Protein AF-0000000078035450 (afdb_homodimer)

pLDDT: mean 85.0, std 11.52, range [40.22, 95.88]

Foldseek 3Di:
DVLVVVLVVLLVCLQCLLQVLVCCVPVHPDDPVVSVVSNVCSLVVSVVSCVLAVQLLQLLLLVLLLDDPPPQPDPDPCVVLNVVVNVLNVVSSLLVLQCCLVRRLLSNLLNLQLSFQCVPDPSVVSSVVSVVVSVVLLVVLCVPCLVLLVQLVVLVVVLVVCVVVVPPCNVVSVVSNVVSVVVSVVVVVVSLVVVVVVLVVCVVNTDVVSSVVSNVSVVVSSVSSSSNSNSVVSSVSSVVSCVSSPVVVSSVVSSVVSVVVVVVVD/DVLVVVLVVLLVCLQCLLQVLVCCVPVHPDDPVVSVVCNVCSLVVSVVSCVLAVQLLQLLLLVLLQDDPPPQPDPDPVVVLNVVVNVLNVVSSLLVLQCCLVRRLLSNLLNLQLSFQCVPDPSVVSSVVSVVVSVVLLVVLCVPCLVLLVQLVVLVVVLVVCVVVVPPCNVVSVVSNVVSVVVSVVVVVVSLVVVVVVLVVCVVNTDVVSSVVSNVSVVVSSVSSVSNSNSVVSSVSSVVSCVSSPVVVSSVVSSVVSVVVVVVVD

Organism: NCBI:txid1051616

Sequence (532 aa):
MLALLVFLLTLVICILGHFLPLVLRFYTSTNEAWVERITIATPYFLDSLWDYSVELILDYTSFEALRKDATPTSVTDIEEAISPMQRTIRKSDAPNAFLKGFLLKVPSIIAMSAMNLRTQICFLYALLISVLVAVLLAMGFYLIFSPQAKSTQHAKAARDDATEAGDPDVTTKQDAFTATRAYTTLLRFVWGGLQVLLLWLSHPYMDHKLSITFGRELYGFQSTCDKMMQNFHRACKIWRAMRKRGFWYTAGTGAKNAWAAQRRLSMLALLVFLLTLVICILGHFLPLVLRFYTSTNEAWVERITIATPYFLDSLWDYSVELILDYTSFEALRKDATPTSVTDIEEAISPMQRTIRKSDAPNAFLKGFLLKVPSIIAMSAMNLRTQICFLYALLISVLVAVLLAMGFYLIFSPQAKSTQHAKAARDDATEAGDPDVTTKQDAFTATRAYTTLLRFVWGGLQVLLLWLSHPYMDHKLSITFGRELYGFQSTCDKMMQNFHRACKIWRAMRKRGFWYTAGTGAKNAWAAQRRLS

Secondary structure (DSSP, 8-state):
-HHHHHHHHHHHHHHHGGGHHHHHHHHS---HHHHHHHHHHHHHHHHHHIIIIIHHHHHHHHHHHH-TTS--SSSHHHHHHHHHHHGGGGGTTHHHHHHIIIIIIHHHHHHHHHHHHHTTS-HHHHHHHHHHHHHHHHHHHHHHHHHHHHHHHHHHHHHHHHHHHT-TTHHHHHHHHHHHHHHHHHHHHHHHHHHHHHHHHHGGGS-HHHHHHHHHHHHHHHHHHHHHHHHHHHHHHHHHHHHHH-HHHHHHHHHHHHH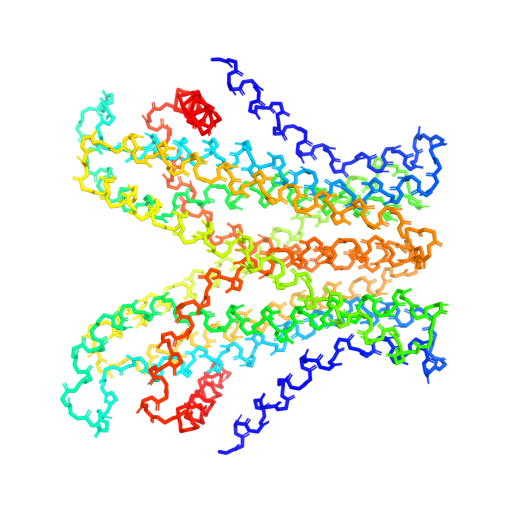HHHHHT-/-HHHHHHHHHHHHHHHGGGHHHHHHHHS---HHHHHHHHHHHHHHHHHHIIIIIHHHHHHHHHHHH-S-S--SSSHHHHHHHHHHHGGGGGTTHHHHHHIIIIIIHHHHHHHHHHHHHTTS-HHHHHHHHHHHHHHHHHHHHHHHHHHHHHHHHHHHHHHHHHHHT-TTHHHHHHHHHHHHHHHHHHHHHHHHHHHHHHHHHGGGS-HHHHHHHHHHHHHHHHHHHHHHHHHHHHHHHHHHHHHH-HHHHHHHHHHHHHHHHHHT-

Radius of gyration: 24.08 Å; Cα contacts (8 Å, |Δi|>4): 611; chains: 2; bounding box: 64×65×48 Å

Solvent-accessible surface area (backbone atoms only — not comparable to full-atom values): 26467 Å² total; per-residue (Å²): 110,66,47,39,50,53,50,52,50,51,48,47,47,38,37,56,48,47,42,47,44,51,46,40,61,73,73,42,92,58,55,67,68,57,39,50,48,46,52,40,42,42,61,57,52,38,53,43,51,36,55,56,44,53,40,44,24,46,39,35,19,43,46,62,42,48,41,69,84,50,71,62,82,68,72,80,70,43,62,78,53,40,59,71,42,30,65,41,52,78,53,39,56,19,48,45,49,26,47,43,32,59,46,41,51,46,39,41,48,30,33,49,46,16,54,32,38,34,81,79,41,57,61,69,57,19,43,51,50,22,47,50,50,50,49,50,52,51,50,51,46,46,71,63,44,47,65,50,51,53,51,39,51,50,29,44,50,52,25,41,52,26,46,61,70,59,45,89,62,30,64,59,33,45,32,51,30,44,18,47,48,41,50,50,42,50,51,48,42,52,55,51,48,51,50,48,50,51,48,58,70,43,47,87,71,40,38,75,59,45,44,52,41,44,40,49,46,55,56,51,43,52,58,36,51,50,48,21,58,73,20,41,67,59,21,50,54,51,49,50,41,24,50,75,72,32,48,68,58,40,46,38,51,13,23,46,50,34,54,54,23,42,50,69,68,105,110,66,46,40,51,53,49,50,50,50,50,49,46,39,37,53,48,48,42,47,45,51,46,39,63,73,74,41,92,57,54,68,69,57,38,48,49,46,52,39,44,42,61,57,52,38,52,41,50,39,54,57,44,54,41,43,24,46,41,36,20,43,46,60,41,46,43,70,82,53,72,61,81,70,69,78,71,45,58,75,55,41,58,71,44,29,64,43,53,78,52,42,57,19,47,45,50,27,48,43,32,58,45,42,50,44,39,40,48,29,32,49,46,16,54,34,38,32,79,78,40,56,62,68,58,18,43,53,50,24,47,50,51,49,50,50,52,51,49,49,47,46,70,63,44,47,63,49,49,52,52,40,53,50,30,43,50,51,24,41,51,25,46,61,72,59,44,90,62,29,65,59,32,44,30,51,29,45,18,45,46,40,50,51,42,50,52,49,42,52,54,50,48,50,51,49,50,52,48,58,70,43,47,88,73,40,40,75,58,44,43,51,41,45,40,52,45,55,54,50,44,53,57,37,52,50,48,21,60,73,19,41,65,60,22,49,54,51,50,51,41,24,51,74,70,32,48,67,58,40,44,38,51,11,23,45,51,35,54,54,23,42,50,67,68,105

Structure (mmCIF, N/CA/C/O backbone):
data_AF-0000000078035450-model_v1
#
loop_
_entity.id
_entity.type
_entity.pdbx_description
1 polymer 'Uncharacterized protein'
#
loop_
_atom_site.group_PDB
_atom_site.id
_atom_site.type_symbol
_atom_site.label_atom_id
_atom_site.label_alt_id
_atom_site.label_comp_id
_atom_site.label_asym_id
_atom_site.label_entity_id
_atom_site.label_seq_id
_atom_site.pdbx_PDB_ins_code
_atom_site.Cartn_x
_atom_site.Cartn_y
_atom_site.Cartn_z
_atom_site.occupancy
_atom_site.B_iso_or_equiv
_atom_site.auth_seq_id
_atom_site.auth_comp_id
_atom_site.auth_asym_id
_atom_site.auth_atom_id
_atom_site.pdbx_PDB_model_num
ATOM 1 N N . MET A 1 1 ? -32.219 8.148 -2.57 1 77 1 MET A N 1
ATOM 2 C CA . MET A 1 1 ? -32.406 6.734 -2.279 1 77 1 MET A CA 1
ATOM 3 C C . MET A 1 1 ? -31.75 5.855 -3.334 1 77 1 MET A C 1
ATOM 5 O O . MET A 1 1 ? -31.016 4.934 -3 1 77 1 MET A O 1
ATOM 9 N N . LEU A 1 2 ? -31.734 6.246 -4.598 1 84 2 LEU A N 1
ATOM 10 C CA . LEU A 1 2 ? -31.156 5.438 -5.668 1 84 2 LEU A CA 1
ATOM 11 C C . LEU A 1 2 ? -29.641 5.434 -5.59 1 84 2 LEU A C 1
ATOM 13 O O . LEU A 1 2 ? -29 4.383 -5.742 1 84 2 LEU A O 1
ATOM 17 N N . ALA A 1 3 ? -29.109 6.539 -5.27 1 85.62 3 ALA A N 1
ATOM 18 C CA . ALA A 1 3 ? -27.656 6.629 -5.18 1 85.62 3 ALA A CA 1
ATOM 19 C C . ALA A 1 3 ? -27.109 5.758 -4.051 1 85.62 3 ALA A C 1
ATOM 21 O O . ALA A 1 3 ? -26.062 5.125 -4.191 1 85.62 3 ALA A O 1
ATOM 22 N N . LEU A 1 4 ? -27.891 5.625 -3.064 1 88.06 4 LEU A N 1
ATOM 23 C CA . LEU A 1 4 ? -27.484 4.809 -1.929 1 88.06 4 LEU A CA 1
ATOM 24 C C . LEU A 1 4 ? -27.594 3.322 -2.256 1 88.06 4 LEU A C 1
ATOM 26 O O . LEU A 1 4 ? -26.75 2.525 -1.842 1 88.06 4 LEU A O 1
ATOM 30 N N . LEU A 1 5 ? -28.609 3 -2.963 1 89.81 5 LEU A N 1
ATOM 31 C CA . LEU A 1 5 ? -28.766 1.612 -3.379 1 89.81 5 LEU A CA 1
ATOM 32 C C . LEU A 1 5 ? -27.641 1.177 -4.297 1 89.81 5 LEU A C 1
ATOM 34 O O . LEU A 1 5 ? -27.109 0.068 -4.16 1 89.81 5 LEU A O 1
ATOM 38 N N . VAL A 1 6 ? -27.297 2.008 -5.18 1 88.81 6 VAL A N 1
ATOM 39 C CA . VAL A 1 6 ? -26.188 1.711 -6.086 1 88.81 6 VAL A CA 1
ATOM 40 C C . VAL A 1 6 ? -24.891 1.559 -5.289 1 88.81 6 VAL A C 1
ATOM 42 O O . VAL A 1 6 ? -24.094 0.665 -5.562 1 88.81 6 VAL A O 1
ATOM 45 N N . PHE A 1 7 ? -24.781 2.363 -4.316 1 88.94 7 PHE A N 1
ATOM 46 C CA . PHE A 1 7 ? -23.625 2.283 -3.428 1 88.94 7 PHE A CA 1
ATOM 47 C C . PHE A 1 7 ? -23.578 0.937 -2.715 1 88.94 7 PHE A C 1
ATOM 49 O O . PHE A 1 7 ? -22.547 0.272 -2.693 1 88.94 7 PHE A O 1
ATOM 56 N N . LEU A 1 8 ? -24.703 0.505 -2.229 1 90.81 8 LEU A N 1
ATOM 57 C CA . LEU A 1 8 ? -24.781 -0.754 -1.495 1 90.81 8 LEU A CA 1
ATOM 58 C C . LEU A 1 8 ? -24.531 -1.938 -2.428 1 90.81 8 LEU A C 1
ATOM 60 O O . LEU A 1 8 ? -23.875 -2.904 -2.053 1 90.81 8 LEU A O 1
ATOM 64 N N . LEU A 1 9 ? -25.031 -1.835 -3.58 1 93.19 9 LEU A N 1
ATOM 65 C CA . LEU A 1 9 ? -24.812 -2.893 -4.562 1 93.19 9 LEU A CA 1
ATOM 66 C C . LEU A 1 9 ? -23.344 -2.99 -4.93 1 93.19 9 LEU A C 1
ATOM 68 O O . LEU A 1 9 ? -22.797 -4.09 -5.023 1 93.19 9 LEU A O 1
ATOM 72 N N . THR A 1 10 ? -22.75 -1.846 -5.141 1 93.75 10 THR A N 1
ATOM 73 C CA . THR A 1 10 ? -21.328 -1.832 -5.469 1 93.75 10 THR A CA 1
ATOM 74 C C . THR A 1 10 ? -20.5 -2.408 -4.32 1 93.75 10 THR A C 1
ATOM 76 O O . THR A 1 10 ? -19.531 -3.129 -4.547 1 93.75 10 THR A O 1
ATOM 79 N N . LEU A 1 11 ? -20.953 -2.127 -3.172 1 94.25 11 LEU A N 1
ATOM 80 C CA . LEU A 1 11 ? -20.266 -2.666 -2 1 94.25 11 LEU A CA 1
ATOM 81 C C . LEU A 1 11 ? -20.359 -4.188 -1.969 1 94.25 11 LEU A C 1
ATOM 83 O O . LEU A 1 11 ? -19.375 -4.871 -1.725 1 94.25 11 LEU A O 1
ATOM 87 N N . VAL A 1 12 ? -21.453 -4.703 -2.273 1 94.75 12 VAL A N 1
ATOM 88 C CA . VAL A 1 12 ? -21.672 -6.145 -2.277 1 94.75 12 VAL A CA 1
ATOM 89 C C . VAL A 1 12 ? -20.828 -6.793 -3.375 1 94.75 12 VAL A C 1
ATOM 91 O O . VAL A 1 12 ? -20.219 -7.836 -3.156 1 94.75 12 VAL A O 1
ATOM 94 N N . ILE A 1 13 ? -20.766 -6.168 -4.477 1 95.19 13 ILE A N 1
ATOM 95 C CA . ILE A 1 13 ? -19.969 -6.684 -5.586 1 95.19 13 ILE A CA 1
ATOM 96 C C . ILE A 1 13 ? -18.5 -6.703 -5.203 1 95.19 13 ILE A C 1
ATOM 98 O O . ILE A 1 13 ? -17.781 -7.668 -5.488 1 95.19 13 ILE A O 1
ATOM 102 N N . CYS A 1 14 ? -18.078 -5.676 -4.531 1 94.69 14 CYS A N 1
ATOM 103 C CA . CYS A 1 14 ? -16.672 -5.582 -4.133 1 94.69 14 CYS A CA 1
ATOM 104 C C . CYS A 1 14 ? -16.328 -6.664 -3.113 1 94.69 14 CYS A C 1
ATOM 106 O O . CYS A 1 14 ? -15.211 -7.188 -3.115 1 94.69 14 CYS A O 1
ATOM 108 N N . ILE A 1 15 ? -17.297 -7.035 -2.301 1 93.31 15 ILE A N 1
ATOM 109 C CA . ILE A 1 15 ? -17.047 -8.031 -1.267 1 93.31 15 ILE A CA 1
ATOM 110 C C . ILE A 1 15 ? -17.141 -9.43 -1.87 1 93.31 15 ILE A C 1
ATOM 112 O O . ILE A 1 15 ? -16.219 -10.242 -1.715 1 93.31 15 ILE A O 1
ATOM 116 N N . LEU A 1 16 ? -18.125 -9.656 -2.635 1 94.25 16 LEU A N 1
ATOM 117 C CA . LEU A 1 16 ? -18.422 -11.008 -3.113 1 94.25 16 LEU A CA 1
ATOM 118 C C . LEU A 1 16 ? -17.656 -11.305 -4.398 1 94.25 16 LEU A C 1
ATOM 120 O O . LEU A 1 16 ? -17.484 -12.469 -4.77 1 94.25 16 LEU A O 1
ATOM 124 N N . GLY A 1 17 ? -17.203 -10.25 -5.07 1 94.5 17 GLY A N 1
ATOM 125 C CA . GLY A 1 17 ? -16.531 -10.438 -6.344 1 94.5 17 GLY A CA 1
ATOM 126 C C . GLY A 1 17 ? -15.242 -11.234 -6.23 1 94.5 17 GLY A C 1
ATOM 127 O O . GLY A 1 17 ? -14.82 -11.883 -7.191 1 94.5 17 GLY A O 1
ATOM 128 N N . HIS A 1 18 ? -14.672 -11.242 -5.086 1 92.81 18 HIS A N 1
ATOM 129 C CA . HIS A 1 18 ? -13.422 -11.969 -4.883 1 92.81 18 HIS A CA 1
ATOM 130 C C . HIS A 1 18 ? -13.641 -13.477 -4.945 1 92.81 18 HIS A C 1
ATOM 132 O O . HIS A 1 18 ? -12.688 -14.234 -5.113 1 92.81 18 HIS A O 1
ATOM 138 N N . PHE A 1 19 ? -14.859 -13.938 -4.789 1 91.88 19 PHE A N 1
ATOM 139 C CA . PHE A 1 19 ? -15.141 -15.359 -4.719 1 91.88 19 PHE A CA 1
ATOM 140 C C . PHE A 1 19 ? -15.531 -15.906 -6.086 1 91.88 19 PHE A C 1
ATOM 142 O O . PHE A 1 19 ? -15.727 -17.109 -6.246 1 91.88 19 PHE A O 1
ATOM 149 N N . LEU A 1 20 ? -15.555 -15.055 -7.062 1 92 20 LEU A N 1
ATOM 150 C CA . LEU A 1 20 ? -15.953 -15.461 -8.406 1 92 20 LEU A CA 1
ATOM 151 C C . LEU A 1 20 ? -15.008 -16.516 -8.961 1 92 20 LEU A C 1
ATOM 153 O O . LEU A 1 20 ? -15.445 -17.562 -9.445 1 92 20 LEU A O 1
ATOM 157 N N . PRO A 1 21 ? -13.672 -16.328 -8.898 1 89 21 PRO A N 1
ATOM 158 C CA . PRO A 1 21 ? -12.773 -17.359 -9.414 1 89 21 PRO A CA 1
ATOM 159 C C . PRO A 1 21 ? -12.953 -18.703 -8.711 1 89 21 PRO A C 1
ATOM 161 O O . PRO A 1 21 ? -12.812 -19.75 -9.336 1 89 21 PRO A O 1
ATOM 164 N N . LEU A 1 22 ? -13.25 -18.625 -7.453 1 87.44 22 LEU A N 1
ATOM 165 C CA . LEU A 1 22 ? -13.484 -19.844 -6.691 1 87.44 22 LEU A CA 1
ATOM 166 C C . LEU A 1 22 ? -14.703 -20.594 -7.219 1 87.44 22 LEU A C 1
ATOM 168 O O . LEU A 1 22 ? -14.656 -21.812 -7.422 1 87.44 22 LEU A O 1
ATOM 172 N N . VAL A 1 23 ? -15.734 -19.875 -7.477 1 87.44 23 VAL A N 1
ATOM 173 C CA . VAL A 1 23 ? -16.969 -20.453 -7.988 1 87.44 23 VAL A CA 1
ATOM 174 C C . VAL A 1 23 ? -16.734 -21.016 -9.391 1 87.44 23 VAL A C 1
ATOM 176 O O . VAL A 1 23 ? -17.172 -22.125 -9.703 1 87.44 23 VAL A O 1
ATOM 179 N N . LEU A 1 24 ? -16.016 -20.312 -10.172 1 88.62 24 LEU A N 1
ATOM 180 C CA . LEU A 1 24 ? -15.766 -20.75 -11.539 1 88.62 24 LEU A CA 1
ATOM 181 C C . LEU A 1 24 ? -14.891 -22 -11.57 1 88.62 24 LEU A C 1
ATOM 183 O O . LEU A 1 24 ? -15.109 -22.891 -12.383 1 88.62 24 LEU A O 1
ATOM 187 N N . ARG A 1 25 ? -13.961 -22.078 -10.734 1 86.25 25 ARG A N 1
ATOM 188 C CA . ARG A 1 25 ? -13 -23.188 -10.719 1 86.25 25 ARG A CA 1
ATOM 189 C C . ARG A 1 25 ? -13.656 -24.484 -10.25 1 86.25 25 ARG A C 1
ATOM 191 O O . ARG A 1 25 ? -13.367 -25.547 -10.789 1 86.25 25 ARG A O 1
ATOM 198 N N . PHE A 1 26 ? -14.523 -24.328 -9.312 1 84.44 26 PHE A N 1
ATOM 199 C CA . PHE A 1 26 ? -14.914 -25.578 -8.648 1 84.44 26 PHE A CA 1
ATOM 200 C C . PHE A 1 26 ? -16.375 -25.891 -8.938 1 84.44 26 PHE A C 1
ATOM 202 O O . PHE A 1 26 ? -16.812 -27.031 -8.727 1 84.44 26 PHE A O 1
ATOM 209 N N . TYR A 1 27 ? -17.109 -25 -9.492 1 82.06 27 TYR A N 1
ATOM 210 C CA . TYR A 1 27 ? -18.531 -25.266 -9.633 1 82.06 27 TYR A CA 1
ATOM 211 C C . TYR A 1 27 ? -18.984 -25.094 -11.078 1 82.06 27 TYR A C 1
ATOM 213 O O . TYR A 1 27 ? -20.172 -25.219 -11.383 1 82.06 27 TYR A O 1
ATOM 221 N N . THR A 1 28 ? -17.984 -24.75 -11.836 1 86.38 28 THR A N 1
ATOM 222 C CA . THR A 1 28 ? -18.328 -24.656 -13.25 1 86.38 28 THR A CA 1
ATOM 223 C C . THR A 1 28 ? -17.312 -25.422 -14.102 1 86.38 28 THR A C 1
ATOM 225 O O . THR A 1 28 ? -16.266 -25.844 -13.602 1 86.38 28 THR A O 1
ATOM 228 N N . SER A 1 29 ? -17.672 -25.734 -15.344 1 88.44 29 SER A N 1
ATOM 229 C CA . SER A 1 29 ? -16.781 -26.438 -16.266 1 88.44 29 SER A CA 1
ATOM 230 C C . SER A 1 29 ? -15.93 -25.453 -17.062 1 88.44 29 SER A C 1
ATOM 232 O O . SER A 1 29 ? -15.633 -25.688 -18.234 1 88.44 29 SER A O 1
ATOM 234 N N . THR A 1 30 ? -15.633 -24.406 -16.422 1 86.44 30 THR A N 1
ATOM 235 C CA . THR A 1 30 ? -14.836 -23.391 -17.109 1 86.44 30 THR A CA 1
ATOM 236 C C . THR A 1 30 ? -13.391 -23.859 -17.281 1 86.44 30 THR A C 1
ATOM 238 O O . THR A 1 30 ? -12.82 -24.469 -16.375 1 86.44 30 THR A O 1
ATOM 241 N N . ASN A 1 31 ? -12.93 -23.531 -18.438 1 90 31 ASN A N 1
ATOM 242 C CA . ASN A 1 31 ? -11.547 -23.891 -18.75 1 90 31 ASN A CA 1
ATOM 243 C C . ASN A 1 31 ? -10.57 -23.25 -17.766 1 90 31 ASN A C 1
ATOM 245 O O . ASN A 1 31 ? -10.75 -22.094 -17.359 1 90 31 ASN A O 1
ATOM 249 N N . GLU A 1 32 ? -9.523 -23.984 -17.391 1 85.81 32 GLU A N 1
ATOM 250 C CA . GLU A 1 32 ? -8.539 -23.547 -16.406 1 85.81 32 GLU A CA 1
ATOM 251 C C . GLU A 1 32 ? -7.848 -22.266 -16.844 1 85.81 32 GL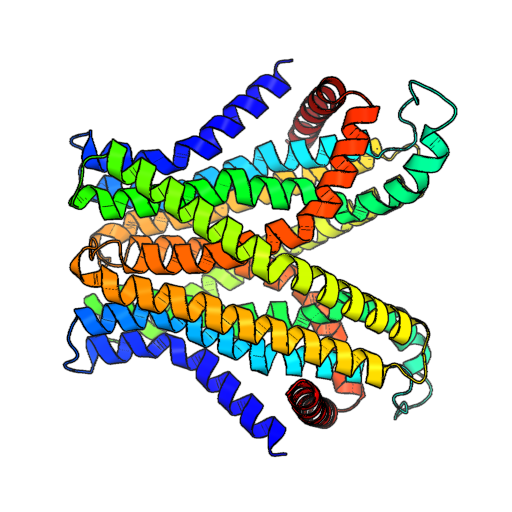U A C 1
ATOM 253 O O . GLU A 1 32 ? -7.543 -21.391 -16.016 1 85.81 32 GLU A O 1
ATOM 258 N N . ALA A 1 33 ? -7.652 -22.141 -18.125 1 87.31 33 ALA A N 1
ATOM 259 C CA . ALA A 1 33 ? -6.996 -20.938 -18.641 1 87.31 33 ALA A CA 1
ATOM 260 C C . ALA A 1 33 ? -7.848 -19.703 -18.406 1 87.31 33 ALA A C 1
ATOM 262 O O . ALA A 1 33 ? -7.328 -18.641 -18.031 1 87.31 33 ALA A O 1
ATOM 263 N N . TRP A 1 34 ? -9.156 -19.828 -18.562 1 89.88 34 TRP A N 1
ATOM 264 C CA . TRP A 1 34 ? -10.07 -18.719 -18.344 1 89.88 34 TRP A CA 1
ATOM 265 C C . TRP A 1 34 ? -10.172 -18.375 -16.859 1 89.88 34 TRP A C 1
ATOM 267 O O . TRP A 1 34 ? -10.25 -17.203 -16.5 1 89.88 34 TRP A O 1
ATOM 277 N N . VAL A 1 35 ? -10.141 -19.391 -16.031 1 88.62 35 VAL A N 1
ATOM 278 C CA . VAL A 1 35 ? -10.211 -19.156 -14.594 1 88.62 35 VAL A CA 1
ATOM 279 C C . VAL A 1 35 ? -8.984 -18.359 -14.141 1 88.62 35 VAL A C 1
ATOM 281 O O . VAL A 1 35 ? -9.094 -17.438 -13.336 1 88.62 35 VAL A O 1
ATOM 284 N N . GLU A 1 36 ? -7.863 -18.703 -14.711 1 88.38 36 GLU A N 1
ATOM 285 C CA . GLU A 1 36 ? -6.633 -18 -14.375 1 88.38 36 GLU A CA 1
ATOM 286 C C . GLU A 1 36 ? -6.695 -16.531 -14.828 1 88.38 36 GLU A C 1
ATOM 288 O O . GLU A 1 36 ? -6.328 -15.633 -14.078 1 88.38 36 GLU A O 1
ATOM 293 N N . ARG A 1 37 ? -7.25 -16.375 -16 1 90.44 37 ARG A N 1
ATOM 294 C CA . ARG A 1 37 ? -7.371 -15.031 -16.547 1 90.44 37 ARG A CA 1
ATOM 295 C C . ARG A 1 37 ? -8.312 -14.188 -15.695 1 90.44 37 ARG A C 1
ATOM 297 O O . ARG A 1 37 ? -8.016 -13.023 -15.391 1 90.44 37 ARG A O 1
ATOM 304 N N . ILE A 1 38 ? -9.367 -14.758 -15.266 1 90.75 38 ILE A N 1
ATOM 305 C CA . ILE A 1 38 ? -10.352 -14.055 -14.453 1 90.75 38 ILE A CA 1
ATOM 306 C C . ILE A 1 38 ? -9.773 -13.773 -13.07 1 90.75 38 ILE A C 1
ATOM 308 O O . ILE A 1 38 ? -10.023 -12.719 -12.477 1 90.75 38 ILE A O 1
ATOM 312 N N . THR A 1 39 ? -8.969 -14.695 -12.562 1 89 39 THR A N 1
ATOM 313 C CA . THR A 1 39 ? -8.328 -14.523 -11.266 1 89 39 THR A CA 1
ATOM 314 C C . THR A 1 39 ? -7.367 -13.336 -11.281 1 89 39 THR A C 1
ATOM 316 O O . THR A 1 39 ? -7.273 -12.594 -10.305 1 89 39 THR A O 1
ATOM 319 N N . ILE A 1 40 ? -6.75 -13.148 -12.383 1 88.31 40 ILE A N 1
ATOM 320 C CA . ILE A 1 40 ? -5.812 -12.047 -12.547 1 88.31 40 ILE A CA 1
ATOM 321 C C . ILE A 1 40 ? -6.574 -10.727 -12.641 1 88.31 40 ILE A C 1
ATOM 323 O O . ILE A 1 40 ? -6.176 -9.727 -12.047 1 88.31 40 ILE A O 1
ATOM 327 N N . ALA A 1 41 ? -7.711 -10.758 -13.266 1 91.12 41 ALA A N 1
ATOM 328 C CA . ALA A 1 41 ? -8.445 -9.539 -13.586 1 91.12 41 ALA A CA 1
ATOM 329 C C . ALA A 1 41 ? -9.32 -9.094 -12.422 1 91.12 41 ALA A C 1
ATOM 331 O O . ALA A 1 41 ? -9.609 -7.902 -12.273 1 91.12 41 ALA A O 1
ATOM 332 N N . THR A 1 42 ? -9.711 -9.992 -11.602 1 92.31 42 THR A N 1
ATOM 333 C CA . THR A 1 42 ? -10.734 -9.742 -10.594 1 92.31 42 THR A CA 1
ATOM 334 C C . THR A 1 42 ? -10.289 -8.656 -9.617 1 92.31 42 THR A C 1
ATOM 336 O O . THR A 1 42 ? -11.008 -7.68 -9.398 1 92.31 42 THR A O 1
ATOM 339 N N . PRO A 1 43 ? -9.094 -8.758 -9.062 1 88.5 43 PRO A N 1
ATOM 340 C CA . PRO A 1 43 ? -8.695 -7.719 -8.109 1 88.5 43 PRO A CA 1
ATOM 341 C C . PRO A 1 43 ? -8.602 -6.336 -8.75 1 88.5 43 PRO A C 1
ATOM 343 O O . PRO A 1 43 ? -8.914 -5.332 -8.109 1 88.5 43 PRO A O 1
ATOM 346 N N . TYR A 1 44 ? -8.219 -6.305 -9.969 1 89.5 44 TYR A N 1
ATOM 347 C CA . TYR A 1 44 ? -8.117 -5.035 -10.68 1 89.5 44 TYR A CA 1
ATOM 348 C C . TYR A 1 44 ? -9.484 -4.383 -10.836 1 89.5 44 TYR A C 1
ATOM 350 O O . TYR A 1 44 ? -9.641 -3.189 -10.57 1 89.5 44 TYR A O 1
ATOM 358 N N . PHE A 1 45 ? -10.383 -5.148 -11.211 1 92.94 45 PHE A N 1
ATOM 359 C CA . PHE A 1 45 ? -11.727 -4.641 -11.438 1 92.94 45 PHE A CA 1
ATOM 360 C C . PHE A 1 45 ? -12.375 -4.203 -10.133 1 92.94 45 PHE A C 1
ATOM 362 O O . PHE A 1 45 ? -12.961 -3.119 -10.055 1 92.94 45 PHE A O 1
ATOM 369 N N . LEU A 1 46 ? -12.227 -5.004 -9.164 1 94.69 46 LEU A N 1
ATOM 370 C CA . LEU A 1 46 ? -12.867 -4.707 -7.891 1 94.69 46 LEU A CA 1
ATOM 371 C C . LEU A 1 46 ? -12.242 -3.479 -7.234 1 94.69 46 LEU A C 1
ATOM 373 O O . LEU A 1 46 ? -12.953 -2.641 -6.672 1 94.69 46 LEU A O 1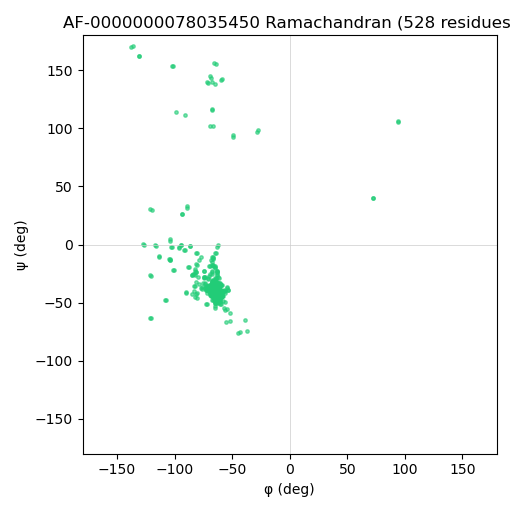
ATOM 377 N N . ASP A 1 47 ? -10.938 -3.342 -7.301 1 93.06 47 ASP A N 1
ATOM 378 C CA . ASP A 1 47 ? -10.258 -2.164 -6.762 1 93.06 47 ASP A CA 1
ATOM 379 C C . ASP A 1 47 ? -10.688 -0.899 -7.504 1 93.06 47 ASP A C 1
ATOM 381 O O . ASP A 1 47 ? -10.914 0.143 -6.883 1 93.06 47 ASP A O 1
ATOM 385 N N . SER A 1 48 ? -10.82 -1.068 -8.773 1 92.06 48 SER A N 1
ATOM 386 C CA . SER A 1 48 ? -11.25 0.075 -9.57 1 92.06 48 SER A CA 1
ATOM 387 C C . SER A 1 48 ? -12.688 0.464 -9.266 1 92.06 48 SER A C 1
ATOM 389 O O . SER A 1 48 ? -13.016 1.651 -9.188 1 92.06 48 SER A O 1
ATOM 391 N N . LEU A 1 49 ? -13.445 -0.512 -9.141 1 94.12 49 LEU A N 1
ATOM 392 C CA . LEU A 1 49 ? -14.844 -0.262 -8.797 1 94.12 49 LEU A CA 1
ATOM 393 C C . LEU A 1 49 ? -14.953 0.418 -7.438 1 94.12 49 LEU A C 1
ATOM 395 O O . LEU A 1 49 ? -15.742 1.354 -7.27 1 94.12 49 LEU A O 1
ATOM 399 N N . TRP A 1 50 ? -14.141 -0.049 -6.492 1 95.75 50 TRP A N 1
ATOM 400 C CA . TRP A 1 50 ? -14.117 0.564 -5.168 1 95.75 50 TRP A CA 1
ATOM 401 C C . TRP A 1 50 ? -13.703 2.029 -5.254 1 95.75 50 TRP A C 1
ATOM 403 O O . TRP A 1 50 ? -14.383 2.906 -4.715 1 95.75 50 TRP A O 1
ATOM 413 N N . ASP A 1 51 ? -12.648 2.295 -5.961 1 92.5 51 ASP A N 1
ATOM 414 C CA . ASP A 1 51 ? -12.078 3.637 -6.031 1 92.5 51 ASP A CA 1
ATOM 415 C C . ASP A 1 51 ? -13.016 4.598 -6.75 1 92.5 51 ASP A C 1
ATOM 417 O O . ASP A 1 51 ? -13.117 5.77 -6.387 1 92.5 51 ASP A O 1
ATOM 421 N N . TYR A 1 52 ? -13.719 4.086 -7.684 1 91.38 52 TYR A N 1
ATOM 422 C CA . TYR A 1 52 ? -14.562 4.938 -8.516 1 91.38 52 TYR A CA 1
ATOM 423 C C . TYR A 1 52 ? -15.906 5.203 -7.844 1 91.38 52 TYR A C 1
ATOM 425 O O . TYR A 1 52 ? -16.531 6.234 -8.094 1 91.38 52 TYR A O 1
ATOM 433 N N . SER A 1 53 ? -16.297 4.359 -7.031 1 92.75 53 SER A N 1
ATOM 434 C CA . SER A 1 53 ? -17.641 4.496 -6.473 1 92.75 53 SER A CA 1
ATOM 435 C C . SER A 1 53 ? -17.594 4.613 -4.953 1 92.75 53 SER A C 1
ATOM 437 O O . SER A 1 53 ? -17.766 5.711 -4.406 1 92.75 53 SER A O 1
ATOM 439 N N . VAL A 1 54 ? -17.141 3.643 -4.266 1 93.94 54 VAL A N 1
ATOM 440 C CA . VAL A 1 54 ? -17.219 3.566 -2.812 1 93.94 54 VAL A CA 1
ATOM 441 C C . VAL A 1 54 ? -16.344 4.648 -2.182 1 93.94 54 VAL A C 1
ATOM 443 O O . VAL A 1 54 ? -16.797 5.375 -1.289 1 93.94 54 VAL A O 1
ATOM 446 N N . GLU A 1 55 ? -15.133 4.723 -2.691 1 94.88 55 GLU A N 1
ATOM 447 C CA . GLU A 1 55 ? -14.195 5.688 -2.123 1 94.88 55 GLU A CA 1
ATOM 448 C C . GLU A 1 55 ? -14.719 7.117 -2.268 1 94.88 55 GLU A C 1
ATOM 450 O O . GLU A 1 55 ? -14.672 7.898 -1.315 1 94.88 55 GLU A O 1
ATOM 455 N N . LEU A 1 56 ? -15.219 7.461 -3.396 1 93.25 56 LEU A N 1
ATOM 456 C CA . LEU A 1 56 ? -15.703 8.812 -3.656 1 93.25 56 LEU A CA 1
ATOM 457 C C . LEU A 1 56 ? -16.906 9.133 -2.783 1 93.25 56 LEU A C 1
ATOM 459 O O . LEU A 1 56 ? -17.016 10.242 -2.25 1 93.25 56 LEU A O 1
ATOM 463 N N . ILE A 1 57 ? -17.734 8.203 -2.635 1 93.5 57 ILE A N 1
ATOM 464 C CA . ILE A 1 57 ? -18.938 8.398 -1.826 1 93.5 57 ILE A CA 1
ATOM 465 C C . ILE A 1 57 ? -18.562 8.547 -0.356 1 93.5 57 ILE A C 1
ATOM 467 O O . ILE A 1 57 ? -19.094 9.406 0.35 1 93.5 57 ILE A O 1
ATOM 471 N N . LEU A 1 58 ? -17.625 7.68 0.077 1 93.81 58 LEU A N 1
ATOM 472 C CA . LEU A 1 58 ? -17.188 7.762 1.464 1 93.81 58 LEU A CA 1
ATOM 473 C C . LEU A 1 58 ? -16.516 9.109 1.747 1 93.81 58 LEU A C 1
ATOM 475 O O . LEU A 1 58 ? -16.734 9.695 2.812 1 93.81 58 LEU A O 1
ATOM 479 N N . ASP A 1 59 ? -15.719 9.516 0.791 1 93.56 59 ASP A N 1
ATOM 480 C CA . ASP A 1 59 ? -15.062 10.805 0.963 1 93.56 59 ASP A CA 1
ATOM 481 C C . ASP A 1 59 ? -16.078 11.938 1.038 1 93.56 59 ASP A C 1
ATOM 483 O O . ASP A 1 59 ? -15.984 12.812 1.899 1 93.56 59 ASP A O 1
ATOM 487 N N . TYR A 1 60 ? -17.047 11.93 0.164 1 93.19 60 TYR A N 1
ATOM 488 C CA . TYR A 1 60 ? -18.062 12.977 0.164 1 93.19 60 TYR A CA 1
ATOM 489 C C . TYR A 1 60 ? -18.906 12.914 1.427 1 93.19 60 TYR A C 1
ATOM 491 O O . TYR A 1 60 ? -19.297 13.945 1.973 1 93.19 60 TYR A O 1
ATOM 499 N N . THR A 1 61 ? -19.234 11.766 1.851 1 92.19 61 THR A N 1
ATOM 500 C CA . THR A 1 61 ? -20 11.594 3.074 1 92.19 61 THR A CA 1
ATOM 501 C C . THR A 1 61 ? -19.234 12.133 4.277 1 92.19 61 THR A C 1
ATOM 503 O O . THR A 1 61 ? -19.828 12.758 5.164 1 92.19 61 THR A O 1
ATOM 506 N N . SER A 1 62 ? -17.922 11.812 4.316 1 90.94 62 SER A N 1
ATOM 507 C CA . SER A 1 62 ? -17.094 12.352 5.387 1 90.94 62 SER A CA 1
ATOM 508 C C . SER A 1 62 ? -17.078 13.875 5.355 1 90.94 62 SER A C 1
ATOM 510 O O . SER A 1 62 ? -17.125 14.523 6.406 1 90.94 62 SER A O 1
ATOM 512 N N . PHE A 1 63 ? -17.016 14.352 4.184 1 89.88 63 PHE A N 1
ATOM 513 C CA . PHE A 1 63 ? -17.062 15.797 4.004 1 89.88 63 PHE A CA 1
ATOM 514 C C . PHE A 1 63 ? -18.375 16.375 4.539 1 89.88 63 PHE A C 1
ATOM 516 O O . PHE A 1 63 ? -18.359 17.359 5.27 1 89.88 63 PHE A O 1
ATOM 523 N N . GLU A 1 64 ? -19.453 15.789 4.219 1 89.19 64 GLU A N 1
ATOM 524 C CA . GLU A 1 64 ? -20.766 16.25 4.684 1 89.19 64 GLU A CA 1
ATOM 525 C C . GLU A 1 64 ? -20.859 16.172 6.207 1 89.19 64 GLU A C 1
ATOM 527 O O . GLU A 1 64 ? -21.5 17.016 6.832 1 89.19 64 GLU A O 1
ATOM 532 N N . ALA A 1 65 ? -20.25 15.273 6.742 1 87.38 65 ALA A N 1
ATOM 533 C CA . ALA A 1 65 ? -20.281 15.094 8.188 1 87.38 65 ALA A CA 1
ATOM 534 C C . ALA A 1 65 ? -19.438 16.141 8.898 1 87.38 65 ALA A C 1
ATOM 536 O O . ALA A 1 65 ? -19.75 16.531 10.031 1 87.38 65 ALA A O 1
ATOM 537 N N . LEU A 1 66 ? -18.422 16.625 8.234 1 86.06 66 LEU A N 1
ATOM 538 C CA . LEU A 1 66 ? -17.438 17.469 8.906 1 86.06 66 LEU A CA 1
ATOM 539 C C . LEU A 1 66 ? -17.625 18.938 8.547 1 86.06 66 LEU A C 1
ATOM 541 O O . LEU A 1 66 ? -17.016 19.812 9.156 1 86.06 66 LEU A O 1
ATOM 545 N N . ARG A 1 67 ? -18.391 19.188 7.562 1 82.81 67 ARG A N 1
ATOM 546 C CA . ARG A 1 67 ? -18.594 20.578 7.156 1 82.81 67 ARG A CA 1
ATOM 547 C C . ARG A 1 67 ? -19.297 21.375 8.25 1 82.81 67 ARG A C 1
ATOM 549 O O . ARG A 1 67 ? -20.141 20.844 8.961 1 82.81 67 ARG A O 1
ATOM 556 N N . LYS A 1 68 ? -18.844 22.641 8.508 1 70.5 68 LYS A N 1
ATOM 557 C CA . LYS A 1 68 ? -19.297 23.5 9.586 1 70.5 68 LYS A CA 1
ATOM 558 C C . LYS A 1 68 ? -20.766 23.891 9.406 1 70.5 68 LYS A C 1
ATOM 560 O O . LYS A 1 68 ? -21.5 24.016 10.383 1 70.5 68 LYS A O 1
ATOM 565 N N . ASP A 1 69 ? -21.016 24.422 8.188 1 61.34 69 ASP A N 1
ATOM 566 C CA . ASP A 1 69 ? -22.328 25.031 8 1 61.34 69 ASP A CA 1
ATOM 567 C C . ASP A 1 69 ? -23.453 24 8.172 1 61.34 69 ASP A C 1
ATOM 569 O O . ASP A 1 69 ? -24.625 24.312 7.953 1 61.34 69 ASP A O 1
ATOM 573 N N . ALA A 1 70 ? -23.047 22.859 8.422 1 53.31 70 ALA A N 1
ATOM 574 C CA . ALA A 1 70 ? -24.156 21.906 8.492 1 53.31 70 ALA A CA 1
ATOM 575 C C . ALA A 1 70 ? -25.016 22.172 9.727 1 53.31 70 ALA A C 1
ATOM 577 O O . ALA A 1 70 ? -24.5 22.469 10.805 1 53.31 70 ALA A O 1
ATOM 578 N N . THR A 1 71 ? -26.109 22.781 9.547 1 47.34 71 THR A N 1
ATOM 579 C CA . THR A 1 71 ? -27.109 23.125 10.547 1 47.34 71 THR A CA 1
ATOM 580 C C . THR A 1 71 ? -27.078 22.125 11.703 1 47.34 71 THR A C 1
ATOM 582 O O . THR A 1 71 ? -27.297 20.938 11.5 1 47.34 71 THR A O 1
ATOM 585 N N . PRO A 1 72 ? -26.312 22.594 12.773 1 47.25 72 PRO A N 1
ATOM 586 C CA . PRO A 1 72 ? -26.297 21.688 13.922 1 47.25 72 PRO A CA 1
ATOM 587 C C . PRO A 1 72 ? -27.688 21.219 14.336 1 47.25 72 PRO A C 1
ATOM 589 O O . PRO A 1 72 ? -28.625 22.031 14.391 1 47.25 72 PRO A O 1
ATOM 592 N N . THR A 1 73 ? -28.094 20.172 13.898 1 43.12 73 THR A N 1
ATOM 593 C CA . THR A 1 73 ? -29.391 19.906 14.508 1 43.12 73 THR A CA 1
ATOM 594 C C . THR A 1 73 ? -29.391 20.312 15.977 1 43.12 73 THR A C 1
ATOM 596 O O . THR A 1 73 ? -30.438 20.719 16.516 1 43.12 73 THR A O 1
ATOM 599 N N . SER A 1 74 ? -28.688 19.828 17.047 1 41.25 74 SER A N 1
ATOM 600 C CA . SER A 1 74 ? -28.688 20.281 18.438 1 41.25 74 SER A CA 1
ATOM 601 C C . SER A 1 74 ? -27.5 21.172 18.734 1 41.25 74 SER A C 1
ATOM 603 O O . SER A 1 74 ? -26.375 20.891 18.297 1 41.25 74 SER A O 1
ATOM 605 N N . VAL A 1 75 ? -27.672 22.547 19.062 1 40.22 75 VAL A N 1
ATOM 606 C CA . VAL A 1 75 ? -26.922 23.781 19.234 1 40.22 75 VAL A CA 1
ATOM 607 C C . VAL A 1 75 ? -25.625 23.5 20.016 1 40.22 75 VAL A C 1
ATOM 609 O O . VAL A 1 75 ? -24.562 24 19.656 1 40.22 75 VAL A O 1
ATOM 612 N N . THR A 1 76 ? -25.734 23.297 21.359 1 41.94 76 THR A N 1
ATOM 613 C CA . THR A 1 76 ? -24.75 23.453 22.438 1 41.94 76 THR A CA 1
ATOM 614 C C . THR A 1 76 ? -23.469 22.703 22.109 1 41.94 76 THR A C 1
ATOM 616 O O . THR A 1 76 ? -22.375 23.219 22.344 1 41.94 76 THR A O 1
ATOM 619 N N . ASP A 1 77 ? -23.438 21.422 22.016 1 41.88 77 ASP A N 1
ATOM 620 C CA . ASP A 1 77 ? -22.297 20.516 22.125 1 41.88 77 ASP A CA 1
ATOM 621 C C . ASP A 1 77 ? -21.516 20.453 20.812 1 41.88 77 ASP A C 1
ATOM 623 O O . ASP A 1 77 ? -20.453 19.828 20.75 1 41.88 77 ASP A O 1
ATOM 627 N N . ILE A 1 78 ? -21.969 21.031 19.781 1 40.41 78 ILE A N 1
ATOM 628 C CA . ILE A 1 78 ? -21.422 20.828 18.438 1 40.41 78 ILE A CA 1
ATOM 629 C C . ILE A 1 78 ? -20.234 21.766 18.234 1 40.41 78 ILE A C 1
ATOM 631 O O . ILE A 1 78 ? -19.312 21.453 17.469 1 40.41 78 ILE A O 1
ATOM 635 N N . GLU A 1 79 ? -20.328 23.031 18.656 1 42.62 79 GLU A N 1
ATOM 636 C CA . GLU A 1 79 ? -19.219 23.969 18.453 1 42.62 79 GLU A CA 1
ATOM 637 C C . GLU A 1 79 ? -17.906 23.391 18.984 1 42.62 79 GLU A C 1
ATOM 639 O O . GLU A 1 79 ? -16.875 23.5 18.344 1 42.62 79 GLU A O 1
ATOM 644 N N . GLU A 1 80 ? -18 23.109 20.328 1 46.5 80 GLU A N 1
ATOM 645 C CA . GLU A 1 80 ? -16.781 22.656 20.969 1 46.5 80 GLU A CA 1
ATOM 646 C C . GLU A 1 80 ? -16.172 21.453 20.25 1 46.5 80 GLU A C 1
ATOM 648 O O . GLU A 1 80 ? -14.961 21.297 20.203 1 46.5 80 GLU A O 1
ATOM 653 N N . ALA A 1 81 ? -17.109 20.625 19.781 1 42.88 81 ALA A N 1
ATOM 654 C CA . ALA A 1 81 ? -16.703 19.344 19.234 1 42.88 81 ALA A CA 1
ATOM 655 C C . ALA A 1 81 ? -16.219 19.484 17.797 1 42.88 81 ALA A C 1
ATOM 657 O O . ALA A 1 81 ? -15.344 18.734 17.359 1 42.88 81 ALA A O 1
ATOM 658 N N . ILE A 1 82 ? -16.75 20.406 17.016 1 47.81 82 ILE A N 1
ATOM 659 C CA . ILE A 1 82 ? -16.531 20.5 15.57 1 47.81 82 ILE A CA 1
ATOM 660 C C . ILE A 1 82 ? -15.148 21.094 15.305 1 47.81 82 ILE A C 1
ATOM 662 O O . ILE A 1 82 ? -14.461 20.688 14.359 1 47.81 82 ILE A O 1
ATOM 666 N N . SER A 1 83 ? -14.75 22.062 16.141 1 50.72 83 SER A N 1
ATOM 667 C CA . SER A 1 83 ? -13.508 22.75 15.773 1 50.72 83 SER A CA 1
ATOM 668 C C . SER A 1 83 ? -12.359 21.766 15.609 1 50.72 83 SER A C 1
ATOM 670 O O . SER A 1 83 ? -11.68 21.766 14.586 1 50.72 83 SER A O 1
ATOM 672 N N . PRO A 1 84 ? -12.164 21.047 16.656 1 54.22 84 PRO A N 1
ATOM 673 C CA . PRO A 1 84 ? -11.07 20.078 16.484 1 54.22 84 PRO A CA 1
ATOM 674 C C . PRO A 1 84 ? -11.367 19.031 15.422 1 54.22 84 PRO A C 1
ATOM 676 O O . PRO A 1 84 ? -10.438 18.5 14.805 1 54.22 84 PRO A O 1
ATOM 679 N N . MET A 1 85 ? -12.695 18.984 15.18 1 56.34 85 MET A N 1
ATOM 680 C CA . MET A 1 85 ? -13.094 17.922 14.25 1 56.34 85 MET A CA 1
ATOM 681 C C . MET A 1 85 ? -12.867 18.359 12.805 1 56.34 85 MET A C 1
ATOM 683 O O . MET A 1 85 ? -12.602 17.531 11.938 1 56.34 85 MET A O 1
ATOM 687 N N . GLN A 1 86 ? -12.852 19.688 12.609 1 58.81 86 GLN A N 1
ATOM 688 C CA . GLN A 1 86 ? -12.695 20.188 11.242 1 58.81 86 GLN A CA 1
ATOM 689 C C . GLN A 1 86 ? -11.273 19.938 10.734 1 58.81 86 GLN A C 1
ATOM 691 O O . GLN A 1 86 ? -11.062 19.781 9.531 1 58.81 86 GLN A O 1
ATOM 696 N N . ARG A 1 87 ? -10.422 19.938 11.703 1 64.88 87 ARG A N 1
ATOM 697 C CA . ARG A 1 87 ? -9.062 19.594 11.297 1 64.88 87 ARG A CA 1
ATOM 698 C C . ARG A 1 87 ? -8.969 18.141 10.836 1 64.88 87 ARG A C 1
ATOM 700 O O . ARG A 1 87 ? -8.047 17.781 10.102 1 64.88 87 ARG A O 1
ATOM 707 N N . THR A 1 88 ? -10.055 17.469 11.117 1 68.81 88 THR A N 1
ATOM 708 C CA . THR A 1 88 ? -10.102 16.062 10.75 1 68.81 88 THR A CA 1
ATOM 709 C C . THR A 1 88 ? -10.367 15.898 9.258 1 68.81 88 THR A C 1
ATOM 711 O O . THR A 1 88 ? -10.117 14.828 8.695 1 68.81 88 THR A O 1
ATOM 714 N N . ILE A 1 89 ? -10.711 17 8.633 1 73.5 89 ILE A N 1
ATOM 715 C CA . ILE A 1 89 ? -10.992 16.922 7.207 1 73.5 89 ILE A CA 1
ATOM 716 C C . ILE A 1 89 ? -9.734 16.516 6.449 1 73.5 89 ILE A C 1
ATOM 718 O O . ILE A 1 89 ? -9.812 15.836 5.422 1 73.5 89 ILE A O 1
ATOM 722 N N . ARG A 1 90 ? -8.641 16.875 6.977 1 76.94 90 ARG A N 1
ATOM 723 C CA . ARG A 1 90 ? -7.383 16.547 6.32 1 76.94 90 ARG A CA 1
ATOM 724 C C . ARG A 1 90 ? -7.129 15.047 6.352 1 76.94 90 ARG A C 1
ATOM 726 O O . ARG A 1 90 ? -6.328 14.531 5.562 1 76.94 90 ARG A O 1
ATOM 733 N N . LYS A 1 91 ? -7.879 14.406 7.152 1 78.62 91 LYS A N 1
ATOM 734 C CA . LYS A 1 91 ? -7.766 12.953 7.258 1 78.62 91 LYS A CA 1
ATOM 735 C C . LYS A 1 91 ? -9.094 12.273 6.93 1 78.62 91 LYS A C 1
ATOM 737 O O . LYS A 1 91 ? -9.445 11.258 7.531 1 78.62 91 LYS A O 1
ATOM 742 N N . SER A 1 92 ? -9.812 12.883 6.094 1 83.81 92 SER A N 1
ATOM 743 C CA . SER A 1 92 ? -11.133 12.391 5.723 1 83.81 92 SER A CA 1
ATOM 744 C C . SER A 1 92 ? -11.047 11.055 4.996 1 83.81 92 SER A C 1
ATOM 746 O O . SER A 1 92 ? -12.062 10.375 4.816 1 83.81 92 SER A O 1
ATOM 748 N N . ASP A 1 93 ? -9.828 10.609 4.664 1 88.94 93 ASP A N 1
ATOM 749 C CA . ASP A 1 93 ? -9.641 9.352 3.939 1 88.94 93 ASP A CA 1
ATOM 750 C C . ASP A 1 93 ? -9.578 8.164 4.902 1 88.94 93 ASP A C 1
ATOM 752 O O . ASP A 1 93 ? -9.562 7.012 4.473 1 88.94 93 ASP A O 1
ATOM 756 N N . ALA A 1 94 ? -9.672 8.383 6.16 1 89.75 94 ALA A N 1
ATOM 757 C CA . ALA A 1 94 ? -9.484 7.348 7.172 1 89.75 94 ALA A CA 1
ATOM 758 C C . ALA A 1 94 ? -10.578 6.285 7.07 1 89.75 94 ALA A C 1
ATOM 760 O O . ALA A 1 94 ? -10.289 5.086 7.09 1 89.75 94 ALA A O 1
ATOM 761 N N . PRO A 1 95 ? -11.844 6.723 6.934 1 92.88 95 PRO A N 1
ATOM 762 C CA . PRO A 1 95 ? -12.875 5.695 6.781 1 92.88 95 PRO A CA 1
ATOM 763 C C . PRO A 1 95 ? -12.664 4.82 5.551 1 92.88 95 PRO A C 1
ATOM 765 O O . PRO A 1 95 ? -12.883 3.605 5.602 1 92.88 95 PRO A O 1
ATOM 768 N N . ASN A 1 96 ? -12.289 5.426 4.496 1 94.19 96 ASN A N 1
ATOM 769 C CA . ASN A 1 96 ? -12.016 4.648 3.291 1 94.19 96 ASN A CA 1
ATOM 770 C C . ASN A 1 96 ? -10.867 3.662 3.508 1 94.19 96 ASN A C 1
ATOM 772 O O . ASN A 1 96 ? -10.969 2.496 3.117 1 94.19 96 ASN A O 1
ATOM 776 N N . ALA A 1 97 ? -9.812 4.141 4.059 1 92.56 97 ALA A N 1
ATOM 777 C CA . ALA A 1 97 ? -8.656 3.277 4.301 1 92.56 97 ALA A CA 1
ATOM 778 C C . ALA A 1 97 ? -9.039 2.082 5.168 1 92.56 97 ALA A C 1
ATOM 780 O O . ALA A 1 97 ? -8.617 0.954 4.902 1 92.56 97 ALA A O 1
ATOM 781 N N . PHE A 1 98 ? -9.883 2.295 6.152 1 92.81 98 PHE A N 1
ATOM 782 C CA . PHE A 1 98 ? -10.305 1.229 7.055 1 92.81 98 PHE A CA 1
ATOM 783 C C . PHE A 1 98 ? -11.258 0.271 6.352 1 92.81 98 PHE A C 1
ATOM 785 O O . PHE A 1 98 ? -11.055 -0.944 6.367 1 92.81 98 PHE A O 1
ATOM 792 N N . LEU A 1 99 ? -12.273 0.799 5.746 1 94.25 99 LEU A N 1
ATOM 793 C CA . LEU A 1 99 ? -13.297 -0.031 5.129 1 94.25 99 LEU A CA 1
ATOM 794 C C . LEU A 1 99 ? -12.75 -0.769 3.914 1 94.25 99 LEU A C 1
ATOM 796 O O . LEU A 1 99 ? -13.148 -1.901 3.635 1 94.25 99 LEU A O 1
ATOM 800 N N . LYS A 1 100 ? -11.906 -0.124 3.203 1 94.56 100 LYS A N 1
ATOM 801 C CA . LYS A 1 100 ? -11.289 -0.81 2.072 1 94.56 100 LYS A CA 1
ATOM 802 C C . LYS A 1 100 ? -10.492 -2.029 2.535 1 94.56 100 LYS A C 1
ATOM 804 O O . LYS A 1 100 ? -10.562 -3.092 1.914 1 94.56 100 LYS A O 1
ATOM 809 N N . GLY A 1 101 ? -9.68 -1.826 3.525 1 91.75 101 GLY A N 1
ATOM 810 C CA . GLY A 1 101 ? -8.969 -2.961 4.094 1 91.75 101 GLY A CA 1
ATOM 811 C C . GLY A 1 101 ? -9.891 -4.066 4.566 1 91.75 101 GLY A C 1
ATOM 812 O O . GLY A 1 101 ? -9.688 -5.238 4.23 1 91.75 101 GLY A O 1
ATOM 813 N N . PHE A 1 102 ? -10.969 -3.74 5.16 1 91.12 102 PHE A N 1
ATOM 814 C CA . PHE A 1 102 ? -11.867 -4.684 5.816 1 91.12 102 PHE A CA 1
ATOM 815 C C . PHE A 1 102 ? -12.781 -5.352 4.801 1 91.12 102 PHE A C 1
ATOM 817 O O . PHE A 1 102 ? -12.984 -6.566 4.848 1 91.12 102 PHE A O 1
ATOM 824 N N . LEU A 1 103 ? -13.273 -4.574 3.896 1 93.75 103 LEU A N 1
ATOM 825 C CA . LEU A 1 103 ? -14.352 -5.086 3.053 1 93.75 103 LEU A CA 1
ATOM 826 C C . LEU A 1 103 ? -13.812 -5.516 1.691 1 93.75 103 LEU A C 1
ATOM 828 O O . LEU A 1 103 ? -14.461 -6.289 0.981 1 93.75 103 LEU A O 1
ATOM 832 N N . LEU A 1 104 ? -12.68 -4.98 1.336 1 93.75 104 LEU A N 1
ATOM 833 C CA . LEU A 1 104 ? -12.188 -5.312 0.007 1 93.75 104 LEU A CA 1
ATOM 834 C C . LEU A 1 104 ? -10.977 -6.242 0.097 1 93.75 104 LEU A C 1
ATOM 836 O O . LEU A 1 104 ? -10.945 -7.289 -0.558 1 93.75 104 LEU A O 1
ATOM 840 N N . LYS A 1 105 ? -10.055 -5.934 0.908 1 91.31 105 LYS A N 1
ATOM 841 C CA . LYS A 1 105 ? -8.789 -6.668 0.914 1 91.31 105 LYS A CA 1
ATOM 842 C C . LYS A 1 105 ? -8.906 -7.957 1.726 1 91.31 105 LYS A C 1
ATOM 844 O O . LYS A 1 105 ? -8.336 -8.984 1.355 1 91.31 105 LYS A O 1
ATOM 849 N N . VAL A 1 106 ? -9.672 -7.996 2.844 1 90.06 106 VAL A N 1
ATOM 850 C CA . VAL A 1 106 ? -9.812 -9.172 3.695 1 90.06 106 VAL A CA 1
ATOM 851 C C . VAL A 1 106 ? -10.531 -10.281 2.932 1 90.06 106 VAL A C 1
ATOM 853 O O . VAL A 1 106 ? -10.07 -11.422 2.898 1 90.06 106 VAL A O 1
ATOM 856 N N . PRO A 1 107 ? -11.617 -9.953 2.258 1 91 107 PRO A N 1
ATOM 857 C CA . PRO A 1 107 ? -12.273 -11 1.478 1 91 107 PRO A CA 1
ATOM 858 C C . PRO A 1 107 ? -11.367 -11.594 0.401 1 91 107 PRO A C 1
ATOM 860 O O . PRO A 1 107 ? -11.469 -12.781 0.082 1 91 107 PRO A O 1
ATOM 863 N N . SER A 1 108 ? -10.516 -10.734 -0.142 1 89.44 108 SER A N 1
ATOM 864 C CA . SER A 1 108 ? -9.57 -11.242 -1.134 1 89.44 108 SER A CA 1
ATOM 865 C C . SER A 1 108 ? -8.68 -12.328 -0.541 1 89.44 108 SER A C 1
ATOM 867 O O . SER A 1 108 ? -8.445 -13.359 -1.171 1 89.44 108 SER A O 1
ATOM 869 N N . ILE A 1 109 ? -8.266 -12.156 0.636 1 88.12 109 ILE A N 1
ATOM 870 C CA . ILE A 1 109 ? -7.391 -13.109 1.312 1 88.12 109 ILE A CA 1
ATOM 871 C C . ILE A 1 109 ? -8.172 -14.375 1.656 1 88.12 109 ILE A C 1
ATOM 873 O O . ILE A 1 109 ? -7.66 -15.484 1.511 1 88.12 109 ILE A O 1
ATOM 877 N N . ILE A 1 110 ? -9.359 -14.211 2.078 1 89.75 110 ILE A N 1
ATOM 878 C CA . ILE A 1 110 ? -10.211 -15.352 2.422 1 89.75 110 ILE A CA 1
ATOM 879 C C . ILE A 1 110 ? -10.461 -16.203 1.18 1 89.75 110 ILE A C 1
ATOM 881 O O . ILE A 1 110 ? -10.344 -17.422 1.229 1 89.75 110 ILE A O 1
ATOM 885 N N . ALA A 1 111 ? -10.758 -15.516 0.091 1 89.69 111 ALA A N 1
ATOM 886 C CA . ALA A 1 111 ? -11.031 -16.234 -1.154 1 89.69 111 ALA A CA 1
ATOM 887 C C . ALA A 1 111 ? -9.805 -17 -1.621 1 89.69 111 ALA A C 1
ATOM 889 O O . ALA A 1 111 ? -9.922 -18.156 -2.037 1 89.69 111 ALA A O 1
ATOM 890 N N . MET A 1 112 ? -8.68 -16.391 -1.56 1 87.25 112 MET A N 1
ATOM 891 C CA . MET A 1 112 ? -7.453 -17.062 -1.999 1 87.25 112 MET A CA 1
ATOM 892 C C . MET A 1 112 ? -7.105 -18.234 -1.084 1 87.25 112 MET A C 1
ATOM 894 O O . MET A 1 112 ? -6.676 -19.281 -1.553 1 87.25 112 MET A O 1
ATOM 898 N N . SER A 1 113 ? -7.281 -18 0.168 1 87 113 SER A N 1
ATOM 899 C CA . SER A 1 113 ? -7.051 -19.078 1.128 1 87 113 SER A CA 1
ATOM 900 C C . SER A 1 113 ? -8.008 -20.25 0.9 1 87 113 SER A C 1
ATOM 902 O O . SER A 1 113 ? -7.598 -21.406 0.904 1 87 113 SER A O 1
ATOM 904 N N . ALA A 1 114 ? -9.211 -19.938 0.687 1 88 114 ALA A N 1
ATOM 905 C CA . ALA A 1 114 ? -10.219 -20.969 0.446 1 88 114 ALA A CA 1
ATOM 906 C C . ALA A 1 114 ? -9.922 -21.734 -0.844 1 88 114 ALA A C 1
ATOM 908 O O . ALA A 1 114 ? -10.102 -22.953 -0.91 1 88 114 ALA A O 1
ATOM 909 N N . MET A 1 115 ? -9.5 -21.016 -1.845 1 85.56 115 MET A N 1
ATOM 910 C CA . MET A 1 115 ? -9.156 -21.641 -3.115 1 85.56 115 MET A CA 1
ATOM 911 C C . MET A 1 115 ? -8.008 -22.625 -2.939 1 85.56 115 MET A C 1
ATOM 913 O O . MET A 1 115 ? -8.008 -23.703 -3.553 1 85.56 115 MET A O 1
ATOM 917 N N . ASN A 1 116 ? -7.129 -22.266 -2.131 1 82.5 116 ASN A N 1
ATOM 918 C CA . ASN A 1 116 ? -5.977 -23.125 -1.872 1 82.5 116 ASN A CA 1
ATOM 919 C C . ASN A 1 116 ? -6.371 -24.359 -1.073 1 82.5 116 ASN A C 1
ATOM 921 O O . ASN A 1 116 ? -5.875 -25.453 -1.341 1 82.5 116 ASN A O 1
ATOM 925 N N . LEU A 1 117 ? -7.27 -24.234 -0.172 1 80.44 117 LEU A N 1
ATOM 926 C CA . LEU A 1 117 ? -7.664 -25.328 0.714 1 80.44 117 LEU A CA 1
ATOM 927 C C . LEU A 1 117 ? -8.672 -26.25 0.031 1 80.44 117 LEU A C 1
ATOM 929 O O . LEU A 1 117 ? -8.812 -27.422 0.401 1 80.44 117 LEU A O 1
ATOM 933 N N . ARG A 1 118 ? -9.391 -25.703 -0.887 1 74.94 118 ARG A N 1
ATOM 934 C CA . ARG A 1 118 ? -10.5 -26.438 -1.504 1 74.94 118 ARG A CA 1
ATOM 935 C C . ARG A 1 118 ? -10 -27.641 -2.295 1 74.94 118 ARG A C 1
ATOM 937 O O . ARG A 1 118 ? -10.734 -28.594 -2.502 1 74.94 118 ARG A O 1
ATOM 944 N N . THR A 1 119 ? -8.852 -27.562 -2.588 1 70.75 119 THR A N 1
ATOM 945 C CA . THR A 1 119 ? -8.328 -28.734 -3.285 1 70.75 119 THR A CA 1
ATOM 946 C C . THR A 1 119 ? -8.312 -29.953 -2.365 1 70.75 119 THR A C 1
ATOM 948 O O . THR A 1 119 ? -8.297 -31.094 -2.836 1 70.75 119 THR A O 1
ATOM 951 N N . GLN A 1 120 ? -8.531 -29.75 -1.082 1 72.06 120 GLN A N 1
ATOM 952 C CA . GLN A 1 120 ? -8.398 -30.828 -0.12 1 72.06 120 GLN A CA 1
ATOM 953 C C . GLN A 1 120 ? -9.703 -31.078 0.626 1 72.06 120 GLN A C 1
ATOM 955 O O . GLN A 1 120 ? -9.945 -32.188 1.127 1 72.06 120 GLN A O 1
ATOM 960 N N . ILE A 1 121 ? -10.469 -30.031 0.708 1 79.69 121 ILE A N 1
ATOM 961 C CA . ILE A 1 121 ? -11.664 -30.172 1.526 1 79.69 121 ILE A CA 1
ATOM 962 C C . ILE A 1 121 ? -12.852 -29.516 0.814 1 79.69 121 ILE A C 1
ATOM 964 O O . ILE A 1 121 ? -12.68 -28.859 -0.21 1 79.69 121 ILE A O 1
ATOM 968 N N . CYS A 1 122 ? -13.984 -29.781 1.369 1 82.88 122 CYS A N 1
ATOM 969 C CA . CYS A 1 122 ? -15.195 -29.203 0.784 1 82.88 122 CYS A CA 1
ATOM 970 C C . CYS A 1 122 ? -15.188 -27.688 0.881 1 82.88 122 CYS A C 1
ATOM 972 O O . CYS A 1 122 ? -14.508 -27.125 1.738 1 82.88 122 CYS A O 1
ATOM 974 N N . PHE A 1 123 ? -15.914 -27.062 -0.009 1 82.12 123 PHE A N 1
ATOM 975 C CA . PHE A 1 123 ? -15.93 -25.625 -0.17 1 82.12 123 PHE A CA 1
ATOM 976 C C . PHE A 1 123 ? -16.312 -24.938 1.137 1 82.12 123 PHE A C 1
ATOM 978 O O . PHE A 1 123 ? -15.633 -24 1.579 1 82.12 123 PHE A O 1
ATOM 985 N N . LEU A 1 124 ? -17.375 -25.406 1.733 1 84.88 124 LEU A N 1
ATOM 986 C CA . LEU A 1 124 ? -17.906 -24.75 2.93 1 84.88 124 LEU A CA 1
ATOM 987 C C . LEU A 1 124 ? -16.891 -24.797 4.062 1 84.88 124 LEU A C 1
ATOM 989 O O . LEU A 1 124 ? -16.688 -23.797 4.766 1 84.88 124 LEU A O 1
ATOM 993 N N . TYR A 1 125 ? -16.219 -25.922 4.18 1 86.69 125 TYR A N 1
ATOM 994 C CA . TYR A 1 125 ? -15.219 -26.047 5.23 1 86.69 125 TYR A CA 1
ATOM 995 C C . TYR A 1 125 ? -14 -25.188 4.926 1 86.69 125 TYR A C 1
ATOM 997 O O . TYR A 1 125 ? -13.445 -24.547 5.82 1 86.69 125 TYR A O 1
ATOM 1005 N N . ALA A 1 126 ? -13.688 -25.125 3.652 1 86.44 126 ALA A N 1
ATOM 1006 C CA . ALA A 1 126 ? -12.555 -24.297 3.238 1 86.44 126 ALA A CA 1
ATOM 1007 C C . ALA A 1 126 ? -12.82 -22.812 3.529 1 86.44 126 ALA A C 1
ATOM 1009 O O . ALA A 1 126 ? -11.945 -22.109 4.039 1 86.44 126 ALA A O 1
ATOM 1010 N N . LEU A 1 127 ? -14.055 -22.469 3.264 1 88.44 127 LEU A N 1
ATOM 1011 C CA . LEU A 1 127 ? -14.445 -21.078 3.492 1 88.44 127 LEU A CA 1
ATOM 1012 C C . LEU A 1 127 ? -14.469 -20.766 4.984 1 88.44 127 LEU A C 1
ATOM 1014 O O . LEU A 1 127 ? -13.938 -19.734 5.41 1 88.44 127 LEU A O 1
ATOM 1018 N N . LEU A 1 128 ? -14.977 -21.609 5.742 1 91.5 128 LEU A N 1
ATOM 1019 C CA . LEU A 1 128 ? -15.094 -21.391 7.18 1 91.5 128 LEU A CA 1
ATOM 1020 C C . LEU A 1 128 ? -13.719 -21.344 7.836 1 91.5 128 LEU A C 1
ATOM 1022 O O . LEU A 1 128 ? -13.453 -20.453 8.656 1 91.5 128 LEU A O 1
ATOM 1026 N N . ILE A 1 129 ? -12.891 -22.203 7.441 1 88.88 129 ILE A N 1
ATOM 1027 C CA . ILE A 1 129 ? -11.539 -22.25 7.992 1 88.88 129 ILE A CA 1
ATOM 1028 C C . ILE A 1 129 ? -10.789 -20.984 7.594 1 88.88 129 ILE A C 1
ATOM 1030 O O . ILE A 1 129 ? -10.094 -20.375 8.414 1 88.88 129 ILE A O 1
ATOM 1034 N N . SER A 1 130 ? -10.992 -20.625 6.332 1 89.31 130 SER A N 1
ATOM 1035 C CA . SER A 1 130 ? -10.312 -19.438 5.848 1 89.31 130 SER A CA 1
ATOM 1036 C C . SER A 1 130 ? -10.789 -18.188 6.598 1 89.31 130 SER A C 1
ATOM 1038 O O . SER A 1 130 ? -9.984 -17.312 6.926 1 89.31 130 SER A O 1
ATOM 1040 N N . VAL A 1 131 ? -12.031 -18.125 6.852 1 90.38 131 VAL A N 1
ATOM 1041 C CA . VAL A 1 131 ? -12.578 -17 7.602 1 90.38 131 VAL A CA 1
ATOM 1042 C C . VAL A 1 131 ? -12.023 -17 9.023 1 90.38 131 VAL A C 1
ATOM 1044 O O . VAL A 1 131 ? -11.586 -15.961 9.523 1 90.38 131 VAL A O 1
ATOM 1047 N N . LEU A 1 132 ? -11.961 -18.125 9.609 1 91.06 132 LEU A N 1
ATOM 1048 C CA . LEU A 1 132 ? -11.469 -18.25 10.977 1 91.06 132 LEU A CA 1
ATOM 1049 C C . LEU A 1 132 ? -10 -17.828 11.062 1 91.06 132 LEU A C 1
ATOM 1051 O O . LEU A 1 132 ? -9.617 -17.078 11.969 1 91.06 132 LEU A O 1
ATOM 1055 N N . VAL A 1 133 ? -9.25 -18.234 10.125 1 86.38 133 VAL A N 1
ATOM 1056 C CA . VAL A 1 133 ? -7.828 -17.906 10.109 1 86.38 133 VAL A CA 1
ATOM 1057 C C . VAL A 1 133 ? -7.648 -16.406 9.906 1 86.38 133 VAL A C 1
ATOM 1059 O O . VAL A 1 133 ? -6.824 -15.781 10.578 1 86.38 133 VAL A O 1
ATOM 1062 N N . ALA A 1 134 ? -8.414 -15.867 9.016 1 86.75 134 ALA A N 1
ATOM 1063 C CA . ALA A 1 134 ? -8.336 -14.43 8.766 1 86.75 134 ALA A CA 1
ATOM 1064 C C . ALA A 1 134 ? -8.695 -13.633 10.016 1 86.75 134 ALA A C 1
ATOM 1066 O O . ALA A 1 134 ? -8.023 -12.656 10.352 1 86.75 134 ALA A O 1
ATOM 1067 N N . VAL A 1 135 ? -9.672 -14.094 10.672 1 87.62 135 VAL A N 1
ATOM 1068 C CA . VAL A 1 135 ? -10.117 -13.406 11.883 1 87.62 135 VAL A CA 1
ATOM 1069 C C . VAL A 1 135 ? -9.047 -13.531 12.969 1 87.62 135 VAL A C 1
ATOM 1071 O O . VAL A 1 135 ? -8.711 -12.547 13.633 1 87.62 135 VAL A O 1
ATOM 1074 N N . LEU A 1 136 ? -8.516 -14.617 13.109 1 89.06 136 LEU A N 1
ATOM 1075 C CA . LEU A 1 136 ? -7.484 -14.852 14.117 1 89.06 136 LEU A CA 1
ATOM 1076 C C . LEU A 1 136 ? -6.246 -14.008 13.82 1 89.06 136 LEU A C 1
ATOM 1078 O O . LEU A 1 136 ? -5.672 -13.406 14.734 1 89.06 136 LEU A O 1
ATOM 1082 N N . LEU A 1 137 ? -5.879 -13.984 12.586 1 86.81 137 LEU A N 1
ATOM 1083 C CA . LEU A 1 137 ? -4.711 -13.203 12.195 1 86.81 137 LEU A CA 1
ATOM 1084 C C . LEU A 1 137 ? -4.961 -11.719 12.406 1 86.81 137 LEU A C 1
ATOM 1086 O O . LEU A 1 137 ? -4.086 -11 12.891 1 86.81 137 LEU A O 1
ATOM 1090 N N . ALA A 1 138 ? -6.125 -11.32 12.055 1 85.5 138 ALA A N 1
ATOM 1091 C CA . ALA A 1 138 ? -6.473 -9.914 12.219 1 85.5 138 ALA A CA 1
ATOM 1092 C C . ALA A 1 138 ? -6.547 -9.531 13.695 1 85.5 138 ALA A C 1
ATOM 1094 O O . ALA A 1 138 ? -6.043 -8.484 14.102 1 85.5 138 ALA A O 1
ATOM 1095 N N . MET A 1 139 ? -7.148 -10.383 14.469 1 87 139 MET A N 1
ATOM 1096 C CA . MET A 1 139 ? -7.266 -10.125 15.898 1 87 139 MET A CA 1
ATOM 1097 C C . MET A 1 139 ? -5.895 -10.148 16.562 1 87 139 MET A C 1
ATOM 1099 O O . MET A 1 139 ? -5.594 -9.289 17.406 1 87 139 MET A O 1
ATOM 1103 N N . GLY A 1 140 ? -5.137 -11.086 16.203 1 87.81 140 GLY A N 1
ATOM 1104 C CA . GLY A 1 140 ? -3.775 -11.125 16.719 1 87.81 140 GLY A CA 1
ATOM 1105 C C . GLY A 1 140 ? -2.973 -9.883 16.375 1 87.81 140 GLY A C 1
ATOM 1106 O O . GLY A 1 140 ? -2.285 -9.32 17.219 1 87.81 140 GLY A O 1
ATOM 1107 N N . PHE A 1 141 ? -3.131 -9.5 15.141 1 87.06 141 PHE A N 1
ATOM 1108 C CA . PHE A 1 141 ? -2.439 -8.297 14.695 1 87.06 141 PHE A CA 1
ATOM 1109 C C . PHE A 1 141 ? -2.898 -7.082 15.484 1 87.06 141 PHE A C 1
ATOM 1111 O O . PHE A 1 141 ? -2.076 -6.289 15.945 1 87.06 141 PHE A O 1
ATOM 1118 N N . TYR A 1 142 ? -4.164 -7.016 15.703 1 85.56 142 TYR A N 1
ATOM 1119 C CA . TYR A 1 142 ? -4.73 -5.883 16.422 1 85.56 142 TYR A CA 1
ATOM 1120 C C . TYR A 1 142 ? -4.227 -5.852 17.859 1 85.56 142 TYR A C 1
ATOM 1122 O O . TYR A 1 142 ? -3.826 -4.797 18.359 1 85.56 142 TYR A O 1
ATOM 1130 N N . LEU A 1 143 ? -4.215 -6.934 18.469 1 89.12 143 LEU A N 1
ATOM 1131 C CA . LEU A 1 143 ? -3.834 -7.008 19.875 1 89.12 143 LEU A CA 1
ATOM 1132 C C . LEU A 1 143 ? -2.354 -6.68 20.047 1 89.12 143 LEU A C 1
ATOM 1134 O O . LEU A 1 143 ? -1.976 -6.008 21.016 1 89.12 143 LEU A O 1
ATOM 1138 N N . ILE A 1 144 ? -1.593 -7 19.109 1 89.56 144 ILE A N 1
ATOM 1139 C CA . ILE A 1 144 ? -0.149 -6.844 19.234 1 89.56 144 ILE A CA 1
ATOM 1140 C C . ILE A 1 144 ? 0.266 -5.453 18.75 1 89.56 144 ILE A C 1
ATOM 1142 O O . ILE A 1 144 ? 1.079 -4.785 19.391 1 89.56 144 ILE A O 1
ATOM 1146 N N . PHE A 1 145 ? -0.326 -5.012 17.688 1 89.62 145 PHE A N 1
ATOM 1147 C CA . PHE A 1 145 ? 0.276 -3.871 17 1 89.62 145 PHE A CA 1
ATOM 1148 C C . PHE A 1 145 ? -0.511 -2.598 17.281 1 89.62 145 PHE A C 1
ATOM 1150 O O . PHE A 1 145 ? -0.022 -1.492 17.031 1 89.62 145 PHE A O 1
ATOM 1157 N N . SER A 1 146 ? -1.706 -2.693 17.828 1 86.31 146 SER A N 1
ATOM 1158 C CA . SER A 1 146 ? -2.496 -1.493 18.094 1 86.31 146 SER A CA 1
ATOM 1159 C C . SER A 1 146 ? -1.816 -0.597 19.125 1 86.31 146 SER A C 1
ATOM 1161 O O . SER A 1 146 ? -1.622 0.597 18.875 1 86.31 146 SER A O 1
ATOM 1163 N N . PRO A 1 147 ? -1.407 -1.117 20.234 1 87.88 147 PRO A N 1
ATOM 1164 C CA . PRO A 1 147 ? -0.712 -0.258 21.203 1 87.88 147 PRO A CA 1
ATOM 1165 C C . PRO A 1 147 ? 0.6 0.3 20.641 1 87.88 147 PRO A C 1
ATOM 1167 O O . PRO A 1 147 ? 0.958 1.444 20.938 1 87.88 147 PRO A O 1
ATOM 1170 N N . GLN A 1 148 ? 1.283 -0.49 19.859 1 88.12 148 GLN A N 1
ATOM 1171 C CA . GLN A 1 148 ? 2.551 -0.053 19.281 1 88.12 148 GLN A CA 1
ATOM 1172 C C . GLN A 1 148 ? 2.336 1.07 18.266 1 88.12 148 GLN A C 1
ATOM 1174 O O . GLN A 1 148 ? 3.145 1.996 18.188 1 88.12 148 GLN A O 1
ATOM 1179 N N . ALA A 1 149 ? 1.306 0.941 17.5 1 85.56 149 ALA A N 1
ATOM 1180 C CA . ALA A 1 149 ? 0.99 1.984 16.531 1 85.56 149 ALA A CA 1
ATOM 1181 C C . ALA A 1 149 ? 0.714 3.314 17.219 1 85.56 149 ALA A C 1
ATOM 1183 O O . ALA A 1 149 ? 1.179 4.363 16.766 1 85.56 149 ALA A O 1
ATOM 1184 N N . LYS A 1 150 ? 0.031 3.279 18.297 1 84.25 150 LYS A N 1
ATOM 1185 C CA . LYS A 1 150 ? -0.261 4.492 19.062 1 84.25 150 LYS A CA 1
ATOM 1186 C C . LYS A 1 150 ? 1.017 5.113 19.625 1 84.25 150 LYS A C 1
ATOM 1188 O O . LYS A 1 150 ? 1.208 6.328 19.531 1 84.25 150 LYS A O 1
ATOM 1193 N N . SER A 1 151 ? 1.815 4.266 20.125 1 88.56 151 SER A N 1
ATOM 1194 C CA . SER A 1 151 ? 3.078 4.746 20.672 1 88.56 151 SER A CA 1
ATOM 1195 C C . SER A 1 151 ? 3.957 5.367 19.594 1 88.56 151 SER A C 1
ATOM 1197 O O . SER A 1 151 ? 4.566 6.418 19.812 1 88.56 151 SER A O 1
ATOM 1199 N N . THR A 1 152 ? 3.994 4.75 18.484 1 88.12 152 THR A N 1
ATOM 1200 C CA . THR A 1 152 ? 4.801 5.258 17.391 1 88.12 152 THR A CA 1
ATOM 1201 C C . THR A 1 152 ? 4.254 6.594 16.891 1 88.12 152 THR A C 1
ATOM 1203 O O . THR A 1 152 ? 5.02 7.512 16.594 1 88.12 152 THR A O 1
ATOM 1206 N N . GLN A 1 153 ? 2.961 6.629 16.75 1 84.12 153 GLN A N 1
ATOM 1207 C CA . GLN A 1 153 ? 2.342 7.871 16.312 1 84.12 153 GLN A CA 1
ATOM 1208 C C . GLN A 1 153 ? 2.59 9 17.297 1 84.12 153 GLN A C 1
ATOM 1210 O O . GLN A 1 153 ? 2.826 10.141 16.906 1 84.12 153 GLN A O 1
ATOM 1215 N N . HIS A 1 154 ? 2.553 8.742 18.531 1 87.56 154 HIS A N 1
ATOM 1216 C CA . HIS A 1 154 ? 2.828 9.734 19.562 1 87.56 154 HIS A CA 1
ATOM 1217 C C . HIS A 1 154 ? 4.281 10.203 19.5 1 87.56 154 HIS A C 1
ATOM 1219 O O . HIS A 1 154 ? 4.555 11.398 19.609 1 87.56 154 HIS A O 1
ATOM 1225 N N . ALA A 1 155 ? 5.137 9.289 19.375 1 90.94 155 ALA A N 1
ATOM 1226 C CA . ALA A 1 155 ? 6.555 9.641 19.281 1 90.94 155 ALA A CA 1
ATOM 1227 C C . ALA A 1 155 ? 6.832 10.477 18.047 1 90.94 155 ALA A C 1
ATOM 1229 O O . ALA A 1 155 ? 7.629 11.414 18.094 1 90.94 155 ALA A O 1
ATOM 1230 N N . LYS A 1 156 ? 6.195 10.102 17.031 1 89.5 156 LYS A N 1
ATOM 1231 C CA . LYS A 1 156 ? 6.371 10.875 15.797 1 89.5 156 LYS A CA 1
ATOM 1232 C C . LYS A 1 156 ? 5.859 12.305 15.969 1 89.5 156 LYS A C 1
ATOM 1234 O O . LYS A 1 156 ? 6.523 13.258 15.555 1 89.5 156 LYS A O 1
ATOM 1239 N N . ALA A 1 157 ? 4.766 12.414 16.469 1 86 157 ALA A N 1
ATOM 1240 C CA . ALA A 1 157 ? 4.18 13.734 16.688 1 86 157 ALA A CA 1
ATOM 1241 C C . ALA A 1 157 ? 5.066 14.586 17.594 1 86 157 ALA A C 1
ATOM 1243 O O . ALA A 1 157 ? 5.258 15.773 17.344 1 86 157 ALA A O 1
ATOM 1244 N N . ALA A 1 158 ? 5.52 13.992 18.609 1 88.88 158 ALA A N 1
ATOM 1245 C CA . ALA A 1 158 ? 6.402 14.695 19.531 1 88.88 158 ALA A CA 1
ATOM 1246 C C . ALA A 1 158 ? 7.664 15.18 18.828 1 88.88 158 ALA A C 1
ATOM 1248 O O . ALA A 1 158 ? 8.094 16.328 19.016 1 88.88 158 ALA A O 1
ATOM 1249 N N . ARG A 1 159 ? 8.227 14.344 18.062 1 90.56 159 ARG A N 1
ATOM 1250 C CA . ARG A 1 159 ? 9.414 14.695 17.297 1 90.56 159 ARG A CA 1
ATOM 1251 C C . ARG A 1 159 ? 9.117 15.805 16.297 1 90.56 159 ARG A C 1
ATOM 1253 O O . ARG A 1 159 ? 9.898 16.75 16.141 1 90.56 159 ARG A O 1
ATOM 1260 N N . ASP A 1 160 ? 8.031 15.672 15.5 1 86.62 160 ASP A N 1
ATOM 1261 C CA . ASP A 1 160 ? 7.66 16.672 14.508 1 86.62 160 ASP A CA 1
ATOM 1262 C C . ASP A 1 160 ? 7.422 18.031 15.156 1 86.62 160 ASP A C 1
ATOM 1264 O O . ASP A 1 160 ? 7.906 19.062 14.664 1 86.62 160 ASP A O 1
ATOM 1268 N N . ASP A 1 161 ? 6.738 18.062 16.25 1 84.94 161 ASP A N 1
ATOM 1269 C CA . ASP A 1 161 ? 6.461 19.297 16.969 1 84.94 161 ASP A CA 1
ATOM 1270 C C . ASP A 1 161 ? 7.75 19.922 17.5 1 84.94 161 ASP A C 1
ATOM 1272 O O . ASP A 1 161 ? 7.953 21.125 17.406 1 84.94 161 ASP A O 1
ATOM 1276 N N . ALA A 1 162 ? 8.555 19.141 18.062 1 86.38 162 ALA A N 1
ATOM 1277 C CA . ALA A 1 162 ? 9.82 19.625 18.609 1 86.38 162 ALA A CA 1
ATOM 1278 C C . ALA A 1 162 ? 10.711 20.188 17.516 1 86.38 162 ALA A C 1
ATOM 1280 O O . ALA A 1 162 ? 11.398 21.203 17.719 1 86.38 162 ALA A O 1
ATOM 1281 N N . THR A 1 163 ? 10.789 19.578 16.406 1 86.38 163 THR A N 1
ATOM 1282 C CA . THR A 1 163 ? 11.594 20.031 15.273 1 86.38 163 THR A CA 1
ATOM 1283 C C . THR A 1 163 ? 11.086 21.375 14.758 1 86.38 163 THR A C 1
ATOM 1285 O O . THR A 1 163 ? 11.875 22.281 14.484 1 86.38 163 THR A O 1
ATOM 1288 N N . GLU A 1 164 ? 9.773 21.469 14.617 1 83.19 164 GLU A N 1
ATOM 1289 C CA . GLU A 1 164 ? 9.18 22.719 14.141 1 83.19 164 GLU A CA 1
ATOM 1290 C C . GLU A 1 164 ? 9.391 23.859 15.141 1 83.19 164 GLU A C 1
ATOM 1292 O O . GLU A 1 164 ? 9.594 25 14.742 1 83.19 164 GLU A O 1
ATOM 1297 N N . ALA A 1 165 ? 9.375 23.547 16.453 1 81.31 165 ALA A N 1
ATOM 1298 C CA . ALA A 1 165 ? 9.539 24.531 17.5 1 81.31 165 ALA A CA 1
ATOM 1299 C C . ALA A 1 165 ? 11.016 24.875 17.719 1 81.31 165 ALA A C 1
ATOM 1301 O O . ALA A 1 165 ? 11.344 25.891 18.312 1 81.31 165 ALA A O 1
ATOM 1302 N N . GLY A 1 166 ? 11.891 23.953 17.188 1 80.94 166 GLY A N 1
ATOM 1303 C CA . GLY A 1 166 ? 13.305 24.141 17.438 1 80.94 166 GLY A CA 1
ATOM 1304 C C . GLY A 1 166 ? 13.703 23.844 18.875 1 80.94 166 GLY A C 1
ATOM 1305 O O . GLY A 1 166 ? 14.523 24.547 19.469 1 80.94 166 GLY A O 1
ATOM 1306 N N . ASP A 1 167 ? 13.117 22.828 19.375 1 84.12 167 ASP A N 1
ATOM 1307 C CA . ASP A 1 167 ? 13.391 22.438 20.75 1 84.12 167 ASP A CA 1
ATOM 1308 C C . ASP A 1 167 ? 14.812 21.891 20.906 1 84.12 167 ASP A C 1
ATOM 1310 O O . ASP A 1 167 ? 15.32 21.203 20.016 1 84.12 167 ASP A O 1
ATOM 1314 N N . PRO A 1 168 ? 15.453 22.156 22.031 1 85.81 168 PRO A N 1
ATOM 1315 C CA . PRO A 1 168 ? 16.812 21.656 22.25 1 85.81 168 PRO A CA 1
ATOM 1316 C C . PRO A 1 168 ? 16.859 20.141 22.422 1 85.81 168 PRO A C 1
ATOM 1318 O O . PRO A 1 168 ? 17.875 19.516 22.141 1 85.81 168 PRO A O 1
ATOM 1321 N N . ASP A 1 169 ? 15.758 19.547 22.859 1 87.81 169 ASP A N 1
ATOM 1322 C CA . ASP A 1 169 ? 15.742 18.109 23.094 1 87.81 169 ASP A CA 1
ATOM 1323 C C . ASP A 1 169 ? 15.227 17.344 21.875 1 87.81 169 ASP A C 1
ATOM 1325 O O . ASP A 1 169 ? 14.703 16.234 22 1 87.81 169 ASP A O 1
ATOM 1329 N N . VAL A 1 170 ? 15.359 17.875 20.719 1 89.56 170 VAL A N 1
ATOM 1330 C CA . VAL A 1 170 ? 14.789 17.281 19.516 1 89.56 170 VAL A CA 1
ATOM 1331 C C . VAL A 1 170 ? 15.484 15.961 19.203 1 89.56 170 VAL A C 1
ATOM 1333 O O . VAL A 1 170 ? 14.852 15.016 18.719 1 89.56 170 VAL A O 1
ATOM 1336 N N . THR A 1 171 ? 16.734 15.836 19.5 1 90.12 171 THR A N 1
ATOM 1337 C CA . THR A 1 171 ? 17.484 14.625 19.219 1 90.12 171 THR A CA 1
ATOM 1338 C C . THR A 1 171 ? 17 13.469 20.094 1 90.12 171 THR A C 1
ATOM 1340 O O . THR A 1 171 ? 16.938 12.32 19.641 1 90.12 171 THR A O 1
ATOM 1343 N N . THR A 1 172 ? 16.594 13.789 21.312 1 91.25 172 THR A N 1
ATOM 1344 C CA . THR A 1 172 ? 16.078 12.758 22.203 1 91.25 172 THR A CA 1
ATOM 1345 C C . THR A 1 172 ? 14.727 12.242 21.688 1 91.25 172 THR A C 1
ATOM 1347 O O . THR A 1 172 ? 14.445 11.047 21.781 1 91.25 172 THR A O 1
ATOM 1350 N N . LYS A 1 173 ? 14 13.141 21.203 1 92 173 LYS A N 1
ATOM 1351 C CA . LYS A 1 173 ? 12.703 12.742 20.656 1 92 173 LYS A CA 1
ATOM 1352 C C . LYS A 1 173 ? 12.867 11.945 19.375 1 92 173 LYS A C 1
ATOM 1354 O O . LYS A 1 173 ? 12.117 10.992 19.125 1 92 173 LYS A O 1
ATOM 1359 N N . GLN A 1 174 ? 13.828 12.344 18.562 1 92.81 174 GLN A N 1
ATOM 1360 C CA . GLN A 1 174 ? 14.133 11.562 17.375 1 92.81 174 GLN A CA 1
ATOM 1361 C C . GLN A 1 174 ? 14.625 10.164 17.75 1 92.81 174 GLN A C 1
ATOM 1363 O O . GLN A 1 174 ? 14.242 9.18 17.109 1 92.81 174 GLN A O 1
ATOM 1368 N N . ASP A 1 175 ? 15.414 10.094 18.688 1 93.38 175 ASP A N 1
ATOM 1369 C CA . ASP A 1 175 ? 15.922 8.805 19.141 1 93.38 175 ASP A CA 1
ATOM 1370 C C . ASP A 1 175 ? 14.789 7.918 19.656 1 93.38 175 ASP A C 1
ATOM 1372 O O . ASP A 1 175 ? 14.742 6.723 19.359 1 93.38 175 ASP A O 1
ATOM 1376 N N . ALA A 1 176 ? 13.938 8.508 20.406 1 92.31 176 ALA A N 1
ATOM 1377 C CA . ALA A 1 176 ? 12.797 7.766 20.938 1 92.31 176 ALA A CA 1
ATOM 1378 C C . ALA A 1 176 ? 11.906 7.258 19.812 1 92.31 176 ALA A C 1
ATO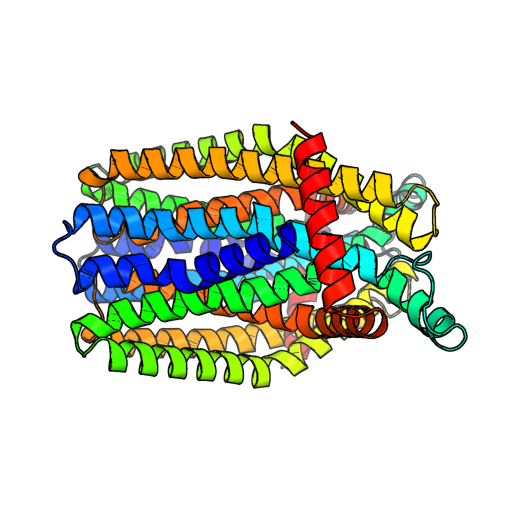M 1380 O O . ALA A 1 176 ? 11.43 6.121 19.859 1 92.31 176 ALA A O 1
ATOM 1381 N N . PHE A 1 177 ? 11.703 8.094 18.828 1 93.25 177 PHE A N 1
ATOM 1382 C CA . PHE A 1 177 ? 10.906 7.684 17.672 1 93.25 177 PHE A CA 1
ATOM 1383 C C . PHE A 1 177 ? 11.578 6.535 16.938 1 93.25 177 PHE A C 1
ATOM 1385 O O . PHE A 1 177 ? 10.93 5.551 16.578 1 93.25 177 PHE A O 1
ATOM 1392 N N . THR A 1 178 ? 12.844 6.688 16.703 1 94.25 178 THR A N 1
ATOM 1393 C CA . THR A 1 178 ? 13.594 5.66 15.984 1 94.25 178 THR A CA 1
ATOM 1394 C C . THR A 1 178 ? 13.586 4.348 16.766 1 94.25 178 THR A C 1
ATOM 1396 O O . THR A 1 178 ? 13.414 3.275 16.172 1 94.25 178 THR A O 1
ATOM 1399 N N . ALA A 1 179 ? 13.734 4.441 18 1 93.25 179 ALA A N 1
ATOM 1400 C CA . ALA A 1 179 ? 13.734 3.242 18.828 1 93.25 179 ALA A CA 1
ATOM 1401 C C . ALA A 1 179 ? 12.367 2.562 18.812 1 93.25 179 ALA A C 1
ATOM 1403 O O . ALA A 1 179 ? 12.273 1.337 18.719 1 93.25 179 ALA A O 1
ATOM 1404 N N . THR A 1 180 ? 11.312 3.295 18.938 1 91.88 180 THR A N 1
ATOM 1405 C CA . THR A 1 180 ? 9.969 2.742 18.906 1 91.88 180 THR A CA 1
ATOM 1406 C C . THR A 1 180 ? 9.664 2.115 17.547 1 91.88 180 THR A C 1
ATOM 1408 O O . THR A 1 180 ? 9.078 1.035 17.484 1 91.88 180 THR A O 1
ATOM 1411 N N . ARG A 1 181 ? 10.07 2.775 16.547 1 92.25 181 ARG A N 1
ATOM 1412 C CA . ARG A 1 181 ? 9.867 2.252 15.195 1 92.25 181 ARG A CA 1
ATOM 1413 C C . ARG A 1 181 ? 10.672 0.971 14.977 1 92.25 181 ARG A C 1
ATOM 1415 O O . ARG A 1 181 ? 10.195 0.035 14.336 1 92.25 181 ARG A O 1
ATOM 1422 N N . ALA A 1 182 ? 11.859 0.949 15.469 1 93 182 ALA A N 1
ATOM 1423 C CA . ALA A 1 182 ? 12.688 -0.25 15.367 1 93 182 ALA A CA 1
ATOM 1424 C C . ALA A 1 182 ? 12.039 -1.43 16.078 1 93 182 ALA A C 1
ATOM 1426 O O . ALA A 1 182 ? 12.008 -2.545 15.555 1 93 182 ALA A O 1
ATOM 1427 N N . TYR A 1 183 ? 11.508 -1.115 17.203 1 91.88 183 TYR A N 1
ATOM 1428 C CA . TYR A 1 183 ? 10.852 -2.17 17.969 1 91.88 183 TYR A CA 1
ATOM 1429 C C . TYR A 1 183 ? 9.617 -2.68 17.234 1 91.88 183 TYR A C 1
ATOM 1431 O O . TYR A 1 183 ? 9.383 -3.889 17.156 1 91.88 183 TYR A O 1
ATOM 1439 N N . THR A 1 184 ? 8.898 -1.822 16.719 1 89.5 184 THR A N 1
ATOM 1440 C CA . THR A 1 184 ? 7.711 -2.205 15.961 1 89.5 184 THR A CA 1
ATOM 1441 C C . THR A 1 184 ? 8.094 -3.045 14.742 1 89.5 184 THR A C 1
ATOM 1443 O O . THR A 1 184 ? 7.418 -4.023 14.422 1 89.5 184 THR A O 1
ATOM 1446 N N . THR A 1 185 ? 9.141 -2.697 14.133 1 90.44 185 THR A N 1
ATOM 1447 C CA . THR A 1 185 ? 9.594 -3.434 12.953 1 90.44 185 THR A CA 1
ATOM 1448 C C . THR A 1 185 ? 10.07 -4.832 13.344 1 90.44 185 THR A C 1
ATOM 1450 O O . THR A 1 185 ? 9.836 -5.793 12.609 1 90.44 185 THR A O 1
ATOM 1453 N N . LEU A 1 186 ? 10.711 -4.871 14.445 1 91.69 186 LEU A N 1
ATOM 1454 C CA . LEU A 1 186 ? 11.148 -6.18 14.93 1 91.69 186 LEU A CA 1
ATOM 1455 C C . LEU A 1 186 ? 9.945 -7.07 15.242 1 91.69 186 LEU A C 1
ATOM 1457 O O . LEU A 1 186 ? 9.945 -8.258 14.906 1 91.69 186 LEU A O 1
ATOM 1461 N N . LEU A 1 187 ? 8.953 -6.539 15.844 1 91.5 187 LEU A N 1
ATOM 1462 C CA . LEU A 1 187 ? 7.742 -7.293 16.141 1 91.5 187 LEU A CA 1
ATOM 1463 C C . LEU A 1 187 ? 7.059 -7.75 14.859 1 91.5 187 LEU A C 1
ATOM 1465 O O . LEU A 1 187 ? 6.57 -8.875 14.773 1 91.5 187 LEU A O 1
ATOM 1469 N N . ARG A 1 188 ? 7.062 -6.922 13.891 1 89.62 188 ARG A N 1
ATOM 1470 C CA . ARG A 1 188 ? 6.48 -7.27 12.602 1 89.62 188 ARG A CA 1
ATOM 1471 C C . ARG A 1 188 ? 7.27 -8.391 11.93 1 89.62 188 ARG A C 1
ATOM 1473 O O . ARG A 1 188 ? 6.688 -9.25 11.258 1 89.62 188 ARG A O 1
ATOM 1480 N N . PHE A 1 189 ? 8.531 -8.289 12.109 1 90.94 189 PHE A N 1
ATOM 1481 C CA . PHE A 1 189 ? 9.383 -9.328 11.547 1 90.94 189 PHE A CA 1
ATOM 1482 C C . PHE A 1 189 ? 9.078 -10.68 12.188 1 90.94 189 PHE A C 1
ATOM 1484 O O . PHE A 1 189 ? 8.969 -11.688 11.492 1 90.94 189 PHE A O 1
ATOM 1491 N N . VAL A 1 190 ? 8.914 -10.641 13.477 1 92.31 190 VAL A N 1
ATOM 1492 C CA . VAL A 1 190 ? 8.617 -11.875 14.195 1 92.31 190 VAL A CA 1
ATOM 1493 C C . VAL A 1 190 ? 7.23 -12.383 13.805 1 92.31 190 VAL A C 1
ATOM 1495 O O . VAL A 1 190 ? 7.055 -13.562 13.5 1 92.31 190 VAL A O 1
ATOM 1498 N N . TRP A 1 191 ? 6.324 -11.477 13.75 1 91.5 191 TRP A N 1
ATOM 1499 C CA . TRP A 1 191 ? 4.965 -11.836 13.359 1 91.5 191 TRP A CA 1
ATOM 1500 C C . TRP A 1 191 ? 4.934 -12.398 11.938 1 91.5 191 TRP A C 1
ATOM 1502 O O . TRP A 1 191 ? 4.355 -13.453 11.695 1 91.5 191 TRP A O 1
ATOM 1512 N N . GLY A 1 192 ? 5.586 -11.703 11.023 1 88.38 192 GLY A N 1
ATOM 1513 C CA . GLY A 1 192 ? 5.66 -12.172 9.648 1 88.38 192 GLY A CA 1
ATOM 1514 C C . GLY A 1 192 ? 6.43 -13.469 9.5 1 88.38 192 GLY A C 1
ATOM 1515 O O . GLY A 1 192 ? 6.055 -14.336 8.703 1 88.38 192 GLY A O 1
ATOM 1516 N N . GLY A 1 193 ? 7.52 -13.57 10.305 1 89.06 193 GLY A N 1
ATOM 1517 C CA . GLY A 1 193 ? 8.297 -14.797 10.281 1 89.06 193 GLY A CA 1
ATOM 1518 C C . GLY A 1 193 ? 7.5 -16.016 10.703 1 89.06 193 GLY A C 1
ATOM 1519 O O . GLY A 1 193 ? 7.637 -17.094 10.117 1 89.06 193 GLY A O 1
ATOM 1520 N N . LEU A 1 194 ? 6.672 -15.836 11.641 1 90.31 194 LEU A N 1
ATOM 1521 C CA . LEU A 1 194 ? 5.816 -16.922 12.102 1 90.31 194 LEU A CA 1
ATOM 1522 C C . LEU A 1 194 ? 4.828 -17.328 11.016 1 90.31 194 LEU A C 1
ATOM 1524 O O . LEU A 1 194 ? 4.574 -18.531 10.82 1 90.31 194 LEU A O 1
ATOM 1528 N N . GLN A 1 195 ? 4.316 -16.453 10.312 1 89 195 GLN A N 1
ATOM 1529 C CA . GLN A 1 195 ? 3.383 -16.75 9.227 1 89 195 GLN A CA 1
ATOM 1530 C C . GLN A 1 195 ? 4.082 -17.484 8.086 1 89 195 GLN A C 1
ATOM 1532 O O . GLN A 1 195 ? 3.531 -18.438 7.527 1 89 195 GLN A O 1
ATOM 1537 N N . VAL A 1 196 ? 5.262 -17 7.797 1 89.69 196 VAL A N 1
ATOM 1538 C CA . VAL A 1 196 ? 6.027 -17.656 6.738 1 89.69 196 VAL A CA 1
ATOM 1539 C C . VAL A 1 196 ? 6.348 -19.094 7.145 1 89.69 196 VAL A C 1
ATOM 1541 O O . VAL A 1 196 ? 6.234 -20.016 6.328 1 89.69 196 VAL A O 1
ATOM 1544 N N . LEU A 1 197 ? 6.676 -19.25 8.398 1 91.69 197 LEU A N 1
ATOM 1545 C CA . LEU A 1 197 ? 6.961 -20.594 8.906 1 91.69 197 LEU A CA 1
ATOM 1546 C C . LEU A 1 197 ? 5.73 -21.484 8.805 1 91.69 197 LEU A C 1
ATOM 1548 O O . LEU A 1 197 ? 5.828 -22.641 8.375 1 91.69 197 LEU A O 1
ATOM 1552 N N . LEU A 1 198 ? 4.598 -20.984 9.102 1 87.69 198 LEU A N 1
ATOM 1553 C CA . LEU A 1 198 ? 3.355 -21.75 9 1 87.69 198 LEU A CA 1
ATOM 1554 C C . LEU A 1 198 ? 3.049 -22.109 7.551 1 87.69 198 LEU A C 1
ATOM 1556 O O . LEU A 1 198 ? 2.6 -23.219 7.262 1 87.69 198 LEU A O 1
ATOM 1560 N N . LEU A 1 199 ? 3.316 -21.188 6.664 1 87.19 199 LEU A N 1
ATOM 1561 C CA . LEU A 1 199 ? 3.109 -21.453 5.246 1 87.19 199 LEU A CA 1
ATOM 1562 C C . LEU A 1 199 ? 4.066 -22.531 4.746 1 87.19 199 LEU A C 1
ATOM 1564 O O . LEU A 1 199 ? 3.678 -23.391 3.951 1 87.19 199 LEU A O 1
ATOM 1568 N N . TRP A 1 200 ? 5.293 -22.406 5.246 1 89.81 200 TRP A N 1
ATOM 1569 C CA . TRP A 1 200 ? 6.285 -23.406 4.863 1 89.81 200 TRP A CA 1
ATOM 1570 C C . TRP A 1 200 ? 5.879 -24.797 5.344 1 89.81 200 TRP A C 1
ATOM 1572 O O . TRP A 1 200 ? 6.016 -25.781 4.613 1 89.81 200 TRP A O 1
ATOM 1582 N N . LEU A 1 201 ? 5.312 -24.859 6.469 1 87.62 201 LEU A N 1
ATOM 1583 C CA . LEU A 1 201 ? 4.898 -26.125 7.043 1 87.62 201 LEU A CA 1
ATOM 1584 C C . LEU A 1 201 ? 3.646 -26.656 6.344 1 87.62 201 LEU A C 1
ATOM 1586 O O . LEU A 1 201 ? 3.465 -27.875 6.223 1 87.62 201 LEU A O 1
ATOM 1590 N N . SER A 1 202 ? 2.801 -25.828 5.797 1 83.94 202 SER A N 1
ATOM 1591 C CA . SER A 1 202 ? 1.557 -26.219 5.141 1 83.94 202 SER A CA 1
ATOM 1592 C C . SER A 1 202 ? 1.766 -26.453 3.65 1 83.94 202 SER A C 1
ATOM 1594 O O . SER A 1 202 ? 0.83 -26.828 2.938 1 83.94 202 SER A O 1
ATOM 1596 N N . HIS A 1 203 ? 2.992 -26.172 3.205 1 85.5 203 HIS A N 1
ATOM 1597 C CA . HIS A 1 203 ? 3.314 -26.172 1.782 1 85.5 203 HIS A CA 1
ATOM 1598 C C . HIS A 1 203 ? 2.918 -27.484 1.128 1 85.5 203 HIS A C 1
ATOM 1600 O O . HIS A 1 203 ? 2.361 -27.5 0.029 1 85.5 203 HIS A O 1
ATOM 1606 N N . PRO A 1 204 ? 3.104 -28.703 1.79 1 83.44 204 PRO A N 1
ATOM 1607 C CA . PRO A 1 204 ? 2.742 -29.969 1.151 1 83.44 204 PRO A CA 1
ATOM 1608 C C . PRO A 1 204 ? 1.235 -30.109 0.946 1 83.44 204 PRO A C 1
ATOM 1610 O O . PRO A 1 204 ? 0.798 -30.906 0.102 1 83.44 204 PRO A O 1
ATOM 1613 N N . TYR A 1 205 ? 0.486 -29.328 1.663 1 78.06 205 TYR A N 1
ATOM 1614 C CA . TYR A 1 205 ? -0.965 -29.469 1.62 1 78.06 205 TYR A CA 1
ATOM 1615 C C . TYR A 1 205 ? -1.593 -28.359 0.789 1 78.06 205 TYR A C 1
ATOM 1617 O O . TYR A 1 205 ? -2.818 -28.266 0.688 1 78.06 205 TYR A O 1
ATOM 1625 N N . MET A 1 206 ? -0.768 -27.562 0.203 1 80.5 206 MET A N 1
ATOM 1626 C CA . MET A 1 206 ? -1.273 -26.422 -0.563 1 80.5 206 MET A CA 1
ATOM 1627 C C . MET A 1 206 ? -1.232 -26.719 -2.059 1 80.5 206 MET A C 1
ATOM 1629 O O . MET A 1 206 ? -0.504 -27.609 -2.504 1 80.5 206 MET A O 1
ATOM 1633 N N . ASP A 1 207 ? -2.154 -26 -2.701 1 82.06 207 ASP A N 1
ATOM 1634 C CA . ASP A 1 207 ? -2.059 -26 -4.156 1 82.06 207 ASP A CA 1
ATOM 1635 C C . ASP A 1 207 ? -0.804 -25.266 -4.629 1 82.06 207 ASP A C 1
ATOM 1637 O O . ASP A 1 207 ? -0.668 -24.062 -4.414 1 82.06 207 ASP A O 1
ATOM 1641 N N . HIS A 1 208 ? 0.099 -25.984 -5.266 1 78.69 208 HIS A N 1
ATOM 1642 C CA . HIS A 1 208 ? 1.399 -25.453 -5.656 1 78.69 208 HIS A CA 1
ATOM 1643 C C . HIS A 1 208 ? 1.25 -24.312 -6.668 1 78.69 208 HIS A C 1
ATOM 1645 O O . HIS A 1 208 ? 2.104 -23.422 -6.746 1 78.69 208 HIS A O 1
ATOM 1651 N N . LYS A 1 209 ? 0.151 -24.297 -7.375 1 79.75 209 LYS A N 1
ATOM 1652 C CA . LYS A 1 209 ? -0.066 -23.25 -8.375 1 79.75 209 LYS A CA 1
ATOM 1653 C C . LYS A 1 209 ? -0.413 -21.922 -7.711 1 79.75 209 LYS A C 1
ATOM 1655 O O . LYS A 1 209 ? -0.14 -20.859 -8.266 1 79.75 209 LYS A O 1
ATOM 1660 N N . LEU A 1 210 ? -0.914 -22.078 -6.48 1 85.88 210 LEU A N 1
ATOM 1661 C CA . LEU A 1 210 ? -1.411 -20.859 -5.848 1 85.88 210 LEU A CA 1
ATOM 1662 C C . LEU A 1 210 ? -0.604 -20.531 -4.598 1 85.88 210 LEU A C 1
ATOM 1664 O O . LEU A 1 210 ? -0.842 -19.5 -3.951 1 85.88 210 LEU A O 1
ATOM 1668 N N . SER A 1 211 ? 0.348 -21.359 -4.305 1 84.38 211 SER A N 1
ATOM 1669 C CA . SER A 1 211 ? 1.077 -21.219 -3.051 1 84.38 211 SER A CA 1
ATOM 1670 C C . SER A 1 211 ? 1.825 -19.891 -2.994 1 84.38 211 SER A C 1
ATOM 1672 O O . SER A 1 211 ? 1.75 -19.172 -1.996 1 84.38 211 SER A O 1
ATOM 1674 N N . ILE A 1 212 ? 2.486 -19.531 -4.094 1 86.25 212 ILE A N 1
ATOM 1675 C CA . ILE A 1 212 ? 3.256 -18.297 -4.117 1 86.25 212 ILE A CA 1
ATOM 1676 C C . ILE A 1 212 ? 2.309 -17.094 -4.031 1 86.25 212 ILE A C 1
ATOM 1678 O O . ILE A 1 212 ? 2.559 -16.156 -3.281 1 86.25 212 ILE A O 1
ATOM 1682 N N . THR A 1 213 ? 1.239 -17.188 -4.738 1 86.88 213 THR A N 1
ATOM 1683 C CA . THR A 1 213 ? 0.255 -16.109 -4.707 1 86.88 213 THR A CA 1
ATOM 1684 C C . THR A 1 213 ? -0.329 -15.945 -3.309 1 86.88 213 THR A C 1
ATOM 1686 O O . THR A 1 213 ? -0.482 -14.82 -2.82 1 86.88 213 THR A O 1
ATOM 1689 N N . PHE A 1 214 ? -0.602 -17.016 -2.746 1 86.81 214 PHE A N 1
ATOM 1690 C CA . PHE A 1 214 ? -1.168 -17 -1.402 1 86.81 214 PHE A CA 1
ATOM 1691 C C . PHE A 1 214 ? -0.18 -16.391 -0.409 1 86.81 214 PHE A C 1
ATOM 1693 O O . PHE A 1 214 ? -0.555 -15.57 0.428 1 86.81 214 PHE A O 1
ATOM 1700 N N . GLY A 1 215 ? 1.045 -16.812 -0.496 1 85.69 215 GLY A N 1
ATOM 1701 C CA . GLY A 1 215 ? 2.064 -16.234 0.371 1 85.69 215 GLY A CA 1
ATOM 1702 C C . GLY A 1 215 ? 2.205 -14.734 0.224 1 85.69 215 GLY A C 1
ATOM 1703 O O . GLY A 1 215 ? 2.307 -14.016 1.22 1 85.69 215 GLY A O 1
ATOM 1704 N N . ARG A 1 216 ? 2.129 -14.25 -0.944 1 86 216 ARG A N 1
ATOM 1705 C CA . ARG A 1 216 ? 2.254 -12.828 -1.213 1 86 216 ARG A CA 1
ATOM 1706 C C . ARG A 1 216 ? 1.044 -12.062 -0.687 1 86 216 ARG A C 1
ATOM 1708 O O . ARG A 1 216 ? 1.179 -10.945 -0.187 1 86 216 ARG A O 1
ATOM 1715 N N . GLU A 1 217 ? -0.084 -12.648 -0.819 1 85.88 217 GLU A N 1
ATOM 1716 C CA . GLU A 1 217 ? -1.299 -12.008 -0.326 1 85.88 217 GLU A CA 1
ATOM 1717 C C . GLU A 1 217 ? -1.295 -11.914 1.197 1 85.88 217 GLU A C 1
ATOM 1719 O O . GLU A 1 217 ? -1.76 -10.922 1.767 1 85.88 217 GLU A O 1
ATOM 1724 N N . LEU A 1 218 ? -0.791 -12.953 1.799 1 85.38 218 LEU A N 1
ATOM 1725 C CA . LEU A 1 218 ? -0.693 -12.93 3.254 1 85.38 218 LEU A CA 1
ATOM 1726 C C . LEU A 1 218 ? 0.254 -11.82 3.717 1 85.38 218 LEU A C 1
ATOM 1728 O O . LEU A 1 218 ? -0.015 -11.148 4.711 1 85.38 218 LEU A O 1
ATOM 1732 N N . TYR A 1 219 ? 1.253 -11.711 2.959 1 84.75 219 TYR A N 1
ATOM 1733 C CA . TYR A 1 219 ? 2.18 -10.617 3.244 1 84.75 219 TYR A CA 1
ATOM 1734 C C . TYR A 1 219 ? 1.503 -9.266 3.059 1 84.75 219 TYR A C 1
ATOM 1736 O O . TYR A 1 219 ? 1.652 -8.375 3.893 1 84.75 219 TYR A O 1
ATOM 1744 N N . GLY A 1 220 ? 0.801 -9.164 2.004 1 83.75 220 GLY A N 1
ATOM 1745 C CA . GLY A 1 220 ? 0.062 -7.934 1.764 1 83.75 220 GLY A CA 1
ATOM 1746 C C . GLY A 1 220 ? -1.002 -7.66 2.811 1 83.75 220 GLY A C 1
ATOM 1747 O O . GLY A 1 220 ? -1.317 -6.504 3.098 1 83.75 220 GLY A O 1
ATOM 1748 N N . PHE A 1 221 ? -1.434 -8.719 3.387 1 85.56 221 PHE A N 1
ATOM 1749 C CA . PHE A 1 221 ? -2.463 -8.617 4.414 1 85.56 221 PHE A CA 1
ATOM 1750 C C . PHE A 1 221 ? -1.935 -7.891 5.645 1 85.56 221 PHE A C 1
ATOM 1752 O O . PHE A 1 221 ? -2.662 -7.121 6.277 1 85.56 221 PHE A O 1
ATOM 1759 N N . GLN A 1 222 ? -0.735 -8.055 5.957 1 83.62 222 GLN A N 1
ATOM 1760 C CA . GLN A 1 222 ? -0.141 -7.371 7.102 1 83.62 222 GLN A CA 1
ATOM 1761 C C . GLN A 1 222 ? -0.147 -5.859 6.902 1 83.62 222 GLN A C 1
ATOM 1763 O O . GLN A 1 222 ? -0.482 -5.109 7.82 1 83.62 222 GLN A O 1
ATOM 1768 N N . SER A 1 223 ? 0.238 -5.488 5.738 1 82.94 223 SER A N 1
ATOM 1769 C CA . SER A 1 223 ? 0.236 -4.062 5.434 1 82.94 223 SER A CA 1
ATOM 1770 C C . SER A 1 223 ? -1.175 -3.484 5.488 1 82.94 223 SER A C 1
ATOM 1772 O O . SER A 1 223 ? -1.369 -2.346 5.922 1 82.94 223 SER A O 1
ATOM 1774 N N . THR A 1 224 ? -2.066 -4.305 5.062 1 86.38 224 THR A N 1
ATOM 1775 C CA . THR A 1 224 ? -3.465 -3.893 5.105 1 86.38 224 THR A CA 1
ATOM 1776 C C . THR A 1 224 ? -3.932 -3.713 6.547 1 86.38 224 THR A C 1
ATOM 1778 O O . THR A 1 224 ? -4.582 -2.717 6.871 1 86.38 224 THR A O 1
ATOM 1781 N N . CYS A 1 225 ? -3.576 -4.613 7.387 1 86.62 225 CYS A N 1
ATOM 1782 C CA . CYS A 1 225 ? -3.951 -4.527 8.797 1 86.62 225 CYS A CA 1
ATOM 1783 C C . CYS A 1 225 ? -3.32 -3.307 9.453 1 86.62 225 CYS A C 1
ATOM 1785 O O . CYS A 1 225 ? -3.961 -2.627 10.258 1 86.62 225 CYS A O 1
ATOM 1787 N N . ASP A 1 226 ? -2.15 -3.035 9.07 1 84.06 226 ASP A N 1
ATOM 1788 C CA . ASP A 1 226 ? -1.466 -1.86 9.602 1 84.06 226 ASP A CA 1
ATOM 1789 C C . ASP A 1 226 ? -2.201 -0.577 9.227 1 84.06 226 ASP A C 1
ATOM 1791 O O . ASP A 1 226 ? -2.42 0.292 10.07 1 84.06 226 ASP A O 1
ATOM 1795 N N . LYS A 1 227 ? -2.51 -0.549 8.078 1 84.88 227 LYS A N 1
ATOM 1796 C CA . LYS A 1 227 ? -3.207 0.639 7.598 1 84.88 227 LYS A CA 1
ATOM 1797 C C . LYS A 1 227 ? -4.562 0.795 8.281 1 84.88 227 LYS A C 1
ATOM 1799 O O . LYS A 1 227 ? -4.961 1.906 8.633 1 84.88 227 LYS A O 1
ATOM 1804 N N . MET A 1 228 ? -5.242 -0.288 8.422 1 87.5 228 MET A N 1
ATOM 1805 C CA . MET A 1 228 ? -6.539 -0.258 9.102 1 87.5 228 MET A CA 1
ATOM 1806 C C . MET A 1 228 ? -6.395 0.241 10.531 1 87.5 228 MET A C 1
ATOM 1808 O O . MET A 1 228 ? -7.16 1.1 10.977 1 87.5 228 MET A O 1
ATOM 1812 N N . MET A 1 229 ? -5.426 -0.211 11.141 1 83.88 229 MET A N 1
ATOM 1813 C CA . MET A 1 229 ? -5.234 0.135 12.547 1 83.88 229 MET A CA 1
ATOM 1814 C C . MET A 1 229 ? -4.852 1.604 12.695 1 83.88 229 MET A C 1
ATOM 1816 O O . MET A 1 229 ? -5.332 2.285 13.602 1 83.88 229 MET A O 1
ATOM 1820 N N . GLN A 1 230 ? -4.031 2.043 11.828 1 80.19 230 GLN A N 1
ATOM 1821 C CA . GLN A 1 230 ? -3.588 3.434 11.883 1 80.19 230 GLN A CA 1
ATOM 1822 C C . GLN A 1 230 ? -4.758 4.391 11.656 1 80.19 230 GLN A C 1
ATOM 1824 O O . GLN A 1 230 ? -4.738 5.523 12.141 1 80.19 230 GLN A O 1
ATOM 1829 N N . ASN A 1 231 ? -5.715 3.912 10.914 1 85.06 231 ASN A N 1
ATOM 1830 C CA . ASN A 1 231 ? -6.797 4.809 10.523 1 85.06 231 ASN A CA 1
ATOM 1831 C C . ASN A 1 231 ? -8.055 4.562 11.359 1 85.06 231 ASN A C 1
ATOM 1833 O O . ASN A 1 231 ? -9.016 5.324 11.266 1 85.06 231 ASN A O 1
ATOM 1837 N N . PHE A 1 232 ? -8.055 3.625 12.227 1 83.75 232 PHE A N 1
ATOM 1838 C CA . PHE A 1 232 ? -9.258 3.199 12.93 1 83.75 232 PHE A CA 1
ATOM 1839 C C . PHE A 1 232 ? -9.789 4.316 13.82 1 83.75 232 PHE A C 1
ATOM 1841 O O . PHE A 1 232 ? -10.969 4.672 13.742 1 83.75 232 PHE A O 1
ATOM 1848 N N . HIS A 1 233 ? -8.945 4.891 14.625 1 81 233 HIS A N 1
ATOM 1849 C CA . HIS A 1 233 ? -9.375 5.91 15.57 1 81 233 HIS A CA 1
ATOM 1850 C C . HIS A 1 233 ? -9.938 7.129 14.852 1 81 233 HIS A C 1
ATOM 1852 O O . HIS A 1 233 ? -10.969 7.676 15.25 1 81 233 HIS A O 1
ATOM 1858 N N . ARG A 1 234 ? -9.289 7.449 13.82 1 83.5 234 ARG A N 1
ATOM 1859 C CA . ARG A 1 234 ? -9.75 8.594 13.039 1 83.5 234 ARG A CA 1
ATOM 1860 C C . ARG A 1 234 ? -11.086 8.297 12.359 1 83.5 234 ARG A C 1
ATOM 1862 O O . ARG A 1 234 ? -11.961 9.164 12.297 1 83.5 234 ARG A O 1
ATOM 1869 N N . ALA A 1 235 ? -11.148 7.16 11.852 1 89.75 235 ALA A N 1
ATOM 1870 C CA . ALA A 1 235 ? -12.398 6.746 11.227 1 89.75 235 ALA A CA 1
ATOM 1871 C C . ALA A 1 235 ? -13.547 6.781 12.234 1 89.75 235 ALA A C 1
ATOM 1873 O O . ALA A 1 235 ? -14.648 7.242 11.922 1 89.75 235 ALA A O 1
ATOM 1874 N N . CYS A 1 236 ? -13.297 6.355 13.414 1 87.25 236 CYS A N 1
ATOM 1875 C CA . CYS A 1 236 ? -14.32 6.336 14.453 1 87.25 236 CYS A CA 1
ATOM 1876 C C . CYS A 1 236 ? -14.797 7.746 14.773 1 87.25 236 CYS A C 1
ATOM 1878 O O . CYS A 1 236 ? -15.992 7.973 14.984 1 87.25 236 CYS A O 1
ATOM 1880 N N . LYS A 1 237 ? -13.898 8.617 14.82 1 84.88 237 LYS A N 1
ATOM 1881 C CA . LYS A 1 237 ? -14.266 10.008 15.07 1 84.88 237 LYS A CA 1
ATOM 1882 C C . LYS A 1 237 ? -15.188 10.539 13.969 1 84.88 237 LYS A C 1
ATOM 1884 O O . LYS A 1 237 ? -16.172 11.219 14.258 1 84.88 237 LYS A O 1
ATOM 1889 N N . ILE A 1 238 ? -14.883 10.195 12.797 1 88.5 238 ILE A N 1
ATOM 1890 C CA . ILE A 1 238 ? -15.688 10.656 11.664 1 88.5 238 ILE A CA 1
ATOM 1891 C C . ILE A 1 238 ? -17.047 9.977 11.688 1 88.5 238 ILE A C 1
ATOM 1893 O O . ILE A 1 238 ? -18.078 10.617 11.43 1 88.5 238 ILE A O 1
ATOM 1897 N N . TRP A 1 239 ? -17.047 8.789 12.047 1 88.31 239 TRP A N 1
ATOM 1898 C CA . TRP A 1 239 ? -18.312 8.062 12.141 1 88.31 239 TRP A CA 1
ATOM 1899 C C . TRP A 1 239 ? -19.188 8.648 13.25 1 88.31 239 TRP A C 1
ATOM 1901 O O . TRP A 1 239 ? -20.422 8.703 13.109 1 88.31 239 TRP A O 1
ATOM 1911 N N . ARG A 1 240 ? -18.609 9.031 14.305 1 86.75 240 ARG A N 1
ATOM 1912 C CA . ARG A 1 240 ? -19.375 9.672 15.375 1 86.75 240 ARG A CA 1
ATOM 1913 C C . ARG A 1 240 ? -19.984 10.984 14.898 1 86.75 240 ARG A C 1
ATOM 1915 O O . ARG A 1 240 ? -21.125 11.297 15.234 1 86.75 240 ARG A O 1
ATOM 1922 N N . ALA A 1 241 ? -19.188 11.656 14.156 1 85.06 241 ALA A N 1
ATOM 1923 C CA . ALA A 1 241 ? -19.719 12.891 13.586 1 85.06 241 ALA A CA 1
ATOM 1924 C C . ALA A 1 241 ? -20.875 12.617 12.641 1 85.06 241 ALA A C 1
ATOM 1926 O O . ALA A 1 241 ? -21.859 13.352 12.633 1 85.06 241 ALA A O 1
ATOM 1927 N N . MET A 1 242 ? -20.766 11.625 11.922 1 86.81 242 MET A N 1
ATOM 1928 C CA . MET A 1 242 ? -21.844 11.227 11.008 1 86.81 242 MET A CA 1
ATOM 1929 C C . MET A 1 242 ? -23.094 10.844 11.781 1 86.81 242 MET A C 1
ATOM 1931 O O . MET A 1 242 ? -24.203 11.195 11.375 1 86.81 242 MET A O 1
ATOM 1935 N N . ARG A 1 243 ? -22.922 10.156 12.82 1 86.88 243 ARG A N 1
ATOM 1936 C CA . ARG A 1 243 ? -24.047 9.719 13.641 1 86.88 243 ARG A CA 1
ATOM 1937 C C . ARG A 1 243 ? -24.781 10.906 14.25 1 86.88 243 ARG A C 1
ATOM 1939 O O . ARG A 1 243 ? -26.016 10.906 14.328 1 86.88 243 ARG A O 1
ATOM 1946 N N . LYS A 1 244 ? -24.047 11.789 14.656 1 83.38 244 LYS A N 1
ATOM 1947 C CA . LYS A 1 244 ? -24.641 12.984 15.25 1 83.38 244 LYS A CA 1
ATOM 1948 C C . LYS A 1 244 ? -25.5 13.734 14.234 1 83.38 244 LYS A C 1
ATOM 1950 O O . LYS A 1 244 ? -26.484 14.367 14.602 1 83.38 244 LYS A O 1
ATOM 1955 N N . ARG A 1 245 ? -25.219 13.648 12.969 1 85.19 245 ARG A N 1
ATOM 1956 C CA . ARG A 1 245 ? -25.953 14.352 11.922 1 85.19 245 ARG A CA 1
ATOM 1957 C C . ARG A 1 245 ? -27.016 13.445 11.297 1 85.19 245 ARG A C 1
ATOM 1959 O O . ARG A 1 245 ? -27.828 13.906 10.484 1 85.19 245 ARG A O 1
ATOM 1966 N N . GLY A 1 246 ? -27.062 12.227 11.742 1 85.94 246 GLY A N 1
ATOM 1967 C CA . GLY A 1 246 ? -27.891 11.234 11.094 1 85.94 246 GLY A CA 1
ATOM 1968 C C . GLY A 1 246 ? -27.156 10.414 10.055 1 85.94 246 GLY A C 1
ATOM 1969 O O . GLY A 1 246 ? -26.906 10.891 8.945 1 85.94 246 GLY A O 1
ATOM 1970 N N . PHE A 1 247 ? -26.875 9.305 10.336 1 86.12 247 PHE A N 1
ATOM 1971 C CA . PHE A 1 247 ? -26 8.445 9.539 1 86.12 247 PHE A CA 1
ATOM 1972 C C . PHE A 1 247 ? -26.562 8.242 8.141 1 86.12 247 PHE A C 1
ATOM 1974 O O . PHE A 1 247 ? -25.891 8.508 7.148 1 86.12 247 PHE A O 1
ATOM 1981 N N . TRP A 1 248 ? -27.781 7.871 8.023 1 85.94 248 TRP A N 1
ATOM 1982 C CA . TRP A 1 248 ? -28.375 7.523 6.742 1 85.94 248 TRP A CA 1
ATOM 1983 C C . TRP A 1 248 ? -28.625 8.773 5.902 1 85.94 248 TRP A C 1
ATOM 1985 O O . TRP A 1 248 ? -28.516 8.734 4.676 1 85.94 248 TRP A O 1
ATOM 1995 N N . TYR A 1 249 ? -28.938 9.82 6.566 1 86.44 249 TYR A N 1
ATOM 1996 C CA . TYR A 1 249 ? -29.109 11.078 5.852 1 86.44 249 TYR A CA 1
ATOM 1997 C C . TYR A 1 249 ? -27.797 11.57 5.262 1 86.44 249 TYR A C 1
ATOM 1999 O O . TYR A 1 249 ? -27.734 11.93 4.082 1 86.44 249 TYR A O 1
ATOM 2007 N N . THR A 1 250 ? -26.797 11.492 6.059 1 88.31 250 THR A N 1
ATOM 2008 C CA . THR A 1 250 ? -25.484 11.938 5.609 1 88.31 250 THR A CA 1
ATOM 2009 C C . THR A 1 250 ? -24.969 11.055 4.484 1 88.31 250 THR A C 1
ATOM 2011 O O . THR A 1 250 ? -24.422 11.555 3.496 1 88.31 250 THR A O 1
ATOM 2014 N N . ALA A 1 251 ? -25.172 9.789 4.668 1 88.69 251 ALA A N 1
ATOM 2015 C CA . ALA A 1 251 ? -24.719 8.836 3.656 1 88.69 251 ALA A CA 1
ATOM 2016 C C . ALA A 1 251 ? -25.5 9.023 2.352 1 88.69 251 ALA A C 1
ATOM 2018 O O . ALA A 1 251 ? -24.906 8.953 1.266 1 88.69 251 ALA A O 1
ATOM 2019 N N . GLY A 1 252 ? -26.781 9.188 2.49 1 89.56 252 GLY A N 1
ATOM 2020 C CA . GLY A 1 252 ? -27.594 9.406 1.311 1 89.56 252 GLY A CA 1
ATOM 2021 C C . GLY A 1 252 ? -27.25 10.688 0.576 1 89.56 252 GLY A C 1
ATOM 2022 O O . GLY A 1 252 ? -27.141 10.695 -0.653 1 89.56 252 GLY A O 1
ATOM 2023 N N . THR A 1 253 ? -27.031 11.766 1.268 1 90.19 253 THR A N 1
ATOM 2024 C CA . THR A 1 253 ? -26.656 13.047 0.672 1 90.19 253 THR A CA 1
ATOM 2025 C C . THR A 1 253 ? -25.266 12.961 0.042 1 90.19 253 THR A C 1
ATOM 2027 O O . THR A 1 253 ? -25.047 13.492 -1.049 1 90.19 253 THR A O 1
ATOM 2030 N N . GLY A 1 254 ? -24.406 12.344 0.792 1 91.06 254 GLY A N 1
ATOM 2031 C CA . GLY A 1 254 ? -23.062 12.164 0.26 1 91.06 254 GLY A CA 1
ATOM 2032 C C . GLY A 1 254 ? -23.047 11.383 -1.042 1 91.06 254 GLY A C 1
ATOM 2033 O O . GLY A 1 254 ? -22.328 11.75 -1.977 1 91.06 254 GLY A O 1
ATOM 2034 N N . ALA A 1 255 ? -23.844 10.344 -1.06 1 92.62 255 ALA A N 1
ATOM 2035 C CA . ALA A 1 255 ? -23.891 9.516 -2.266 1 92.62 255 ALA A CA 1
ATOM 2036 C C . ALA A 1 255 ? -24.469 10.305 -3.439 1 92.62 255 ALA A C 1
ATOM 2038 O O . ALA A 1 255 ? -23.938 10.258 -4.547 1 92.62 255 ALA A O 1
ATOM 2039 N N . LYS A 1 256 ? -25.516 10.977 -3.213 1 92.81 256 LYS A N 1
ATOM 2040 C CA . LYS A 1 256 ? -26.156 11.773 -4.258 1 92.81 256 LYS A CA 1
ATOM 2041 C C . LYS A 1 256 ? -25.219 12.844 -4.789 1 92.81 256 LYS A C 1
ATOM 2043 O O . LYS A 1 256 ? -25.062 13 -6.004 1 92.81 256 LYS A O 1
ATOM 2048 N N . ASN A 1 257 ? -24.547 13.516 -3.914 1 92.25 257 ASN A N 1
ATOM 2049 C CA . ASN A 1 257 ? -23.672 14.609 -4.309 1 92.25 257 ASN A CA 1
ATOM 2050 C C . ASN A 1 257 ? -22.406 14.102 -4.992 1 92.25 257 ASN A C 1
ATOM 2052 O O . ASN A 1 257 ? -21.891 14.734 -5.918 1 92.25 257 ASN A O 1
ATOM 2056 N N . ALA A 1 258 ? -21.906 13.008 -4.465 1 92.94 258 ALA A N 1
ATOM 2057 C CA . ALA A 1 258 ? -20.719 12.422 -5.102 1 92.94 258 ALA A CA 1
ATOM 2058 C C . ALA A 1 258 ? -21.016 12.031 -6.547 1 92.94 258 ALA A C 1
ATOM 2060 O O . ALA A 1 258 ? -20.219 12.281 -7.441 1 92.94 258 ALA A O 1
ATOM 2061 N N . TRP A 1 259 ? -22.141 11.43 -6.746 1 91.12 259 TRP A N 1
ATOM 2062 C CA . TRP A 1 259 ? -22.531 11.023 -8.094 1 91.12 259 TRP A CA 1
ATOM 2063 C C . TRP A 1 259 ? -22.719 12.234 -8.992 1 91.12 259 TRP A C 1
ATOM 2065 O O . TRP A 1 259 ? -22.328 12.211 -10.164 1 91.12 259 TRP A O 1
ATOM 2075 N N . ALA A 1 260 ? -23.344 13.234 -8.469 1 90.81 260 ALA A N 1
ATOM 2076 C CA . ALA A 1 260 ? -23.547 14.453 -9.242 1 90.81 260 ALA A CA 1
ATOM 2077 C C . ALA A 1 260 ? -22.219 15.109 -9.602 1 90.81 260 ALA A C 1
ATOM 2079 O O . ALA A 1 260 ? -22.047 15.594 -10.719 1 90.81 260 ALA A O 1
ATOM 2080 N N . ALA A 1 261 ? -21.312 15.086 -8.688 1 90.94 261 ALA A N 1
ATOM 2081 C CA . ALA A 1 261 ? -20.016 15.703 -8.922 1 90.94 261 ALA A CA 1
ATOM 2082 C C . ALA A 1 261 ? -19.219 14.93 -9.969 1 90.94 261 ALA A C 1
ATOM 2084 O O . ALA A 1 261 ? -18.484 15.523 -10.758 1 90.94 261 ALA A O 1
ATOM 2085 N N . GLN A 1 262 ? -19.359 13.656 -9.945 1 87.38 262 GLN A N 1
ATOM 2086 C CA . GLN A 1 262 ? -18.656 12.805 -10.906 1 87.38 262 GLN A CA 1
ATOM 2087 C C . GLN A 1 262 ? -19.141 13.078 -12.328 1 87.38 262 GLN A C 1
ATOM 2089 O O . GLN A 1 262 ? -18.359 12.992 -13.281 1 87.38 262 GLN A O 1
ATOM 2094 N N . ARG A 1 263 ? -20.344 13.414 -12.484 1 82.75 263 ARG A N 1
ATOM 2095 C CA . ARG A 1 263 ? -20.922 13.617 -13.805 1 82.75 263 ARG A CA 1
ATOM 2096 C C . ARG A 1 263 ? -20.609 15.008 -14.344 1 82.75 263 ARG A C 1
ATOM 2098 O O . ARG A 1 263 ? -20.688 15.242 -15.547 1 82.75 263 ARG A O 1
ATOM 2105 N N . ARG A 1 264 ? -20.328 15.883 -13.469 1 74.38 264 ARG A N 1
ATOM 2106 C CA . ARG A 1 264 ? -19.969 17.203 -13.969 1 74.38 264 ARG A CA 1
ATOM 2107 C C . ARG A 1 264 ? -18.641 17.172 -14.719 1 74.38 264 ARG A C 1
ATOM 2109 O O . ARG A 1 264 ? -18.375 18.031 -15.555 1 74.38 264 ARG A O 1
ATOM 2116 N N . LEU A 1 265 ? -17.781 16.25 -14.5 1 61.69 265 LEU A N 1
ATOM 2117 C CA . LEU A 1 265 ? -16.531 16.109 -15.258 1 61.69 265 LEU A CA 1
ATOM 2118 C C . LEU A 1 265 ? -16.812 15.641 -16.672 1 61.69 265 LEU A C 1
ATOM 2120 O O . LEU A 1 265 ? -15.977 15.82 -17.562 1 61.69 265 LEU A O 1
ATOM 2124 N N . SER A 1 266 ? -17.969 14.836 -16.984 1 44.81 266 SER A N 1
ATOM 2125 C CA . SER A 1 266 ? -18.172 14.352 -18.344 1 44.81 266 SER A CA 1
ATOM 2126 C C . SER A 1 266 ? -18.859 15.406 -19.203 1 44.81 266 SER A C 1
ATOM 2128 O O . SER A 1 266 ? -19.719 16.141 -18.719 1 44.81 266 SER A O 1
ATOM 2130 N N . MET B 1 1 ? 31.656 5.746 9.367 1 77.12 1 MET B N 1
ATOM 2131 C CA . MET B 1 1 ? 31.969 5.082 8.102 1 77.12 1 MET B CA 1
ATOM 2132 C C . MET B 1 1 ? 31.422 3.664 8.078 1 77.12 1 MET B C 1
ATOM 2134 O O . MET B 1 1 ? 30.75 3.273 7.121 1 77.12 1 MET B O 1
ATOM 2138 N N . LEU B 1 2 ? 31.391 2.945 9.188 1 84.44 2 LEU B N 1
ATOM 2139 C CA . LEU B 1 2 ? 30.906 1.566 9.234 1 84.44 2 LEU B CA 1
ATOM 2140 C C . LEU B 1 2 ? 29.391 1.509 9.117 1 84.44 2 LEU B C 1
ATOM 2142 O O . LEU B 1 2 ? 28.859 0.674 8.383 1 84.44 2 LEU B O 1
ATOM 2146 N N . ALA B 1 3 ? 28.781 2.439 9.719 1 86.38 3 ALA B N 1
ATOM 2147 C CA . ALA B 1 3 ? 27.328 2.455 9.672 1 86.38 3 ALA B CA 1
ATOM 2148 C C . ALA B 1 3 ? 26.828 2.717 8.258 1 86.38 3 ALA B C 1
ATOM 2150 O O . ALA B 1 3 ? 25.828 2.125 7.824 1 86.38 3 ALA B O 1
ATOM 2151 N N . LEU B 1 4 ? 27.594 3.447 7.562 1 88.44 4 LEU B N 1
ATOM 2152 C CA . LEU B 1 4 ? 27.203 3.762 6.188 1 88.44 4 LEU B CA 1
ATOM 2153 C C . LEU B 1 4 ? 27.453 2.57 5.27 1 88.44 4 LEU B C 1
ATOM 2155 O O . LEU B 1 4 ? 26.672 2.314 4.355 1 88.44 4 LEU B O 1
ATOM 2159 N N . LEU B 1 5 ? 28.5 1.892 5.531 1 90.56 5 LEU B N 1
ATOM 2160 C CA . LEU B 1 5 ? 28.797 0.698 4.75 1 90.56 5 LEU B CA 1
ATOM 2161 C C . LEU B 1 5 ? 27.719 -0.368 4.957 1 90.56 5 LEU B C 1
ATOM 2163 O O . LEU B 1 5 ? 27.297 -1.016 3.998 1 90.56 5 LEU B O 1
ATOM 2167 N N . VAL B 1 6 ? 27.328 -0.534 6.141 1 89.38 6 VAL B N 1
ATOM 2168 C CA . VAL B 1 6 ? 26.281 -1.498 6.449 1 89.38 6 VAL B CA 1
ATOM 2169 C C . VAL B 1 6 ? 24.984 -1.082 5.762 1 89.38 6 VAL B C 1
ATOM 2171 O O . VAL B 1 6 ? 24.266 -1.924 5.223 1 89.38 6 VAL B O 1
ATOM 2174 N N . PHE B 1 7 ? 24.781 0.173 5.746 1 89.62 7 PHE B N 1
ATOM 2175 C CA . PHE B 1 7 ? 23.609 0.716 5.062 1 89.62 7 PHE B CA 1
ATOM 2176 C C . PHE B 1 7 ? 23.656 0.395 3.572 1 89.62 7 PHE B C 1
ATOM 2178 O O . PHE B 1 7 ? 22.672 -0.09 3.006 1 89.62 7 PHE B O 1
ATOM 2185 N N . LEU B 1 8 ? 24.797 0.57 2.965 1 91.5 8 LEU B N 1
ATOM 2186 C CA . LEU B 1 8 ? 24.938 0.325 1.534 1 91.5 8 LEU B CA 1
ATOM 2187 C C . LEU B 1 8 ? 24.828 -1.164 1.225 1 91.5 8 LEU B C 1
ATOM 2189 O O . LEU B 1 8 ? 24.234 -1.551 0.218 1 91.5 8 LEU B O 1
ATOM 2193 N N . LEU B 1 9 ? 25.359 -1.932 2.074 1 93.5 9 LEU B N 1
ATOM 2194 C CA . LEU B 1 9 ? 25.25 -3.377 1.896 1 93.5 9 LEU B CA 1
ATOM 2195 C C . LEU B 1 9 ? 23.797 -3.836 1.994 1 93.5 9 LEU B C 1
ATOM 2197 O O . LEU B 1 9 ? 23.359 -4.66 1.196 1 93.5 9 LEU B O 1
ATOM 2201 N N . THR B 1 10 ? 23.141 -3.312 2.979 1 94.25 10 THR B N 1
ATOM 2202 C CA . THR B 1 10 ? 21.734 -3.666 3.137 1 94.25 10 THR B CA 1
ATOM 2203 C C . THR B 1 10 ? 20.922 -3.225 1.92 1 94.25 10 THR B C 1
ATOM 2205 O O . THR B 1 10 ? 20.016 -3.936 1.478 1 94.25 10 THR B O 1
ATOM 2208 N N . LEU B 1 11 ? 21.297 -2.127 1.408 1 94.56 11 LEU B N 1
ATOM 2209 C CA . LEU B 1 11 ? 20.625 -1.633 0.21 1 94.56 11 LEU B CA 1
ATOM 2210 C C . LEU B 1 11 ? 20.859 -2.58 -0.965 1 94.56 11 LEU B C 1
ATOM 2212 O O . LEU B 1 11 ? 19.906 -2.914 -1.683 1 94.56 11 LEU B O 1
ATOM 2216 N N . VAL B 1 12 ? 21.984 -3.049 -1.124 1 95.06 12 VAL B N 1
ATOM 2217 C CA . VAL B 1 12 ? 22.328 -3.961 -2.211 1 95.06 12 VAL B CA 1
ATOM 2218 C C . VAL B 1 12 ? 21.578 -5.281 -2.025 1 95.06 12 VAL B C 1
ATOM 2220 O O . VAL B 1 12 ? 21.047 -5.836 -2.986 1 95.06 12 VAL B O 1
ATOM 2223 N N . ILE B 1 13 ? 21.5 -5.727 -0.831 1 95.56 13 ILE B N 1
ATOM 2224 C CA . ILE B 1 13 ? 20.781 -6.965 -0.536 1 95.56 13 ILE B CA 1
ATOM 2225 C C . ILE B 1 13 ? 19.297 -6.805 -0.864 1 95.56 13 ILE B C 1
ATOM 2227 O O . ILE B 1 13 ? 18.688 -7.703 -1.445 1 95.56 13 ILE B O 1
ATOM 2231 N N . CYS B 1 14 ? 18.781 -5.68 -0.538 1 95 14 CYS B N 1
ATOM 2232 C CA . CYS B 1 14 ? 17.359 -5.43 -0.786 1 95 14 CYS B CA 1
ATOM 2233 C C . CYS B 1 14 ? 17.078 -5.371 -2.281 1 95 14 CYS B C 1
ATOM 2235 O O . CYS B 1 14 ? 16.016 -5.801 -2.73 1 95 14 CYS B O 1
ATOM 2237 N N . ILE B 1 15 ? 18.031 -4.895 -3.051 1 93.69 15 ILE B N 1
ATOM 2238 C CA . ILE B 1 15 ? 17.844 -4.766 -4.492 1 93.69 15 ILE B CA 1
ATOM 2239 C C . ILE B 1 15 ? 18.062 -6.117 -5.164 1 93.69 15 ILE B C 1
ATOM 2241 O O . ILE B 1 15 ? 17.219 -6.578 -5.934 1 93.69 15 ILE B O 1
ATOM 2245 N N . LEU B 1 16 ? 19.078 -6.762 -4.789 1 94.44 16 LEU B N 1
ATOM 2246 C CA . LEU B 1 16 ? 19.5 -7.969 -5.496 1 94.44 16 LEU B CA 1
ATOM 2247 C C . LEU B 1 16 ? 18.812 -9.203 -4.922 1 94.44 16 LEU B C 1
ATOM 2249 O O . LEU B 1 16 ? 18.734 -10.242 -5.578 1 94.44 16 LEU B O 1
ATOM 2253 N N . GLY B 1 17 ? 18.297 -9.07 -3.703 1 94.88 17 GLY B N 1
ATOM 2254 C CA . GLY B 1 17 ? 17.703 -10.219 -3.041 1 94.88 17 GLY B CA 1
ATOM 2255 C C . GLY B 1 17 ? 16.484 -10.758 -3.771 1 94.88 17 GLY B C 1
ATOM 2256 O O . GLY B 1 17 ? 16.156 -11.938 -3.65 1 94.88 17 GLY B O 1
ATOM 2257 N N . HIS B 1 18 ? 15.859 -9.953 -4.547 1 93 18 H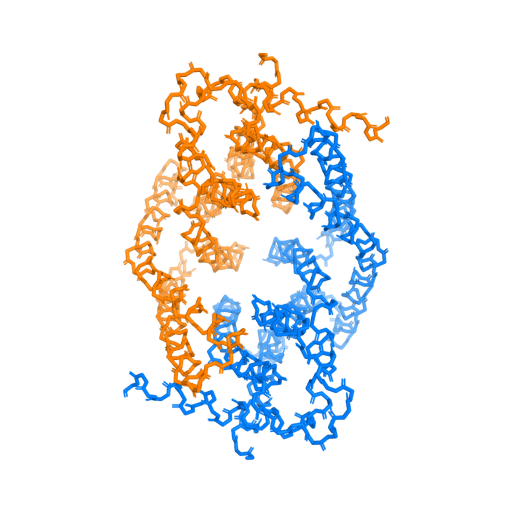IS B N 1
ATOM 2258 C CA . HIS B 1 18 ? 14.664 -10.367 -5.273 1 93 18 HIS B CA 1
ATOM 2259 C C . HIS B 1 18 ? 15.008 -11.367 -6.375 1 93 18 HIS B C 1
ATOM 2261 O O . HIS B 1 18 ? 14.125 -12.055 -6.887 1 93 18 HIS B O 1
ATOM 2267 N N . PHE B 1 19 ? 16.25 -11.438 -6.785 1 92.19 19 PHE B N 1
ATOM 2268 C CA . PHE B 1 19 ? 16.641 -12.273 -7.91 1 92.19 19 PHE B CA 1
ATOM 2269 C C . PHE B 1 19 ? 17.125 -13.641 -7.422 1 92.19 19 PHE B C 1
ATOM 2271 O O . PHE B 1 19 ? 17.406 -14.523 -8.227 1 92.19 19 PHE B O 1
ATOM 2278 N N . LEU B 1 20 ? 17.109 -13.828 -6.133 1 92.25 20 LEU B N 1
ATOM 2279 C CA . LEU B 1 20 ? 17.594 -15.078 -5.555 1 92.25 20 LEU B CA 1
ATOM 2280 C C . LEU B 1 20 ? 16.75 -16.25 -6.027 1 92.25 20 LEU B C 1
ATOM 2282 O O . LEU B 1 20 ? 17.281 -17.266 -6.492 1 92.25 20 LEU B O 1
ATOM 2286 N N . PRO B 1 21 ? 15.414 -16.188 -5.973 1 89.25 21 PRO B N 1
ATOM 2287 C CA . PRO B 1 21 ? 14.617 -17.328 -6.457 1 89.25 21 PRO B CA 1
ATOM 2288 C C . PRO B 1 21 ? 14.883 -17.656 -7.922 1 89.25 21 PRO B C 1
ATOM 2290 O O . PRO B 1 21 ? 14.836 -18.812 -8.312 1 89.25 21 PRO B O 1
ATOM 2293 N N . LEU B 1 22 ? 15.125 -16.625 -8.672 1 87.44 22 LEU B N 1
ATOM 2294 C CA . LEU B 1 22 ? 15.422 -16.828 -10.086 1 87.44 22 LEU B CA 1
ATOM 2295 C C . LEU B 1 22 ? 16.719 -17.609 -10.258 1 87.44 22 LEU B C 1
ATOM 2297 O O . LEU B 1 22 ? 16.781 -18.562 -11.055 1 87.44 22 LEU B O 1
ATOM 2301 N N . VAL B 1 23 ? 17.703 -17.266 -9.508 1 87.62 23 VAL B N 1
ATOM 2302 C CA . VAL B 1 23 ? 19 -17.938 -9.57 1 87.62 23 VAL B CA 1
ATOM 2303 C C . VAL B 1 23 ? 18.859 -19.375 -9.078 1 87.62 23 VAL B C 1
ATOM 2305 O O . VAL B 1 23 ? 19.391 -20.297 -9.703 1 87.62 23 VAL B O 1
ATOM 2308 N N . LEU B 1 24 ? 18.125 -19.562 -8.086 1 89.19 24 LEU B N 1
ATOM 2309 C CA . LEU B 1 24 ? 17.953 -20.891 -7.523 1 89.19 24 LEU B CA 1
ATOM 2310 C C . LEU B 1 24 ? 17.172 -21.797 -8.484 1 89.19 24 LEU B C 1
ATOM 2312 O O . LEU B 1 24 ? 17.5 -22.984 -8.625 1 89.19 24 LEU B O 1
ATOM 2316 N N . ARG B 1 25 ? 16.219 -21.281 -9.141 1 86.56 25 ARG B N 1
ATOM 2317 C CA . ARG B 1 25 ? 15.352 -22.047 -10.023 1 86.56 25 ARG B CA 1
ATOM 2318 C C . ARG B 1 25 ? 16.078 -22.484 -11.281 1 86.56 25 ARG B C 1
ATOM 2320 O O . ARG B 1 25 ? 15.906 -23.609 -11.75 1 86.56 25 ARG B O 1
ATOM 2327 N N . PHE B 1 26 ? 16.906 -21.609 -11.766 1 85.12 26 PHE B N 1
ATOM 2328 C CA . PHE B 1 26 ? 17.375 -21.891 -13.125 1 85.12 26 PHE B CA 1
ATOM 2329 C C . PHE B 1 26 ? 18.859 -22.188 -13.133 1 85.12 26 PHE B C 1
ATOM 2331 O O . PHE B 1 26 ? 19.391 -22.719 -14.117 1 85.12 26 PHE B O 1
ATOM 2338 N N . TYR B 1 27 ? 19.547 -21.969 -12.047 1 82.62 27 TYR B N 1
ATOM 2339 C CA . TYR B 1 27 ? 21 -22.125 -12.117 1 82.62 27 TYR B CA 1
ATOM 2340 C C . TYR B 1 27 ? 21.5 -23.062 -11.023 1 82.62 27 TYR B C 1
ATOM 2342 O O . TYR B 1 27 ? 22.703 -23.266 -10.875 1 82.62 27 TYR B O 1
ATOM 2350 N N . THR B 1 28 ? 20.5 -23.5 -10.312 1 86.88 28 THR B N 1
ATOM 2351 C CA . THR B 1 28 ? 20.891 -24.484 -9.305 1 86.88 28 THR B CA 1
ATOM 2352 C C . THR B 1 28 ? 19.984 -25.703 -9.375 1 86.88 28 THR B C 1
ATOM 2354 O O . THR B 1 28 ? 18.953 -25.688 -10.055 1 86.88 28 THR B O 1
ATOM 2357 N N . SER B 1 29 ? 20.406 -26.828 -8.789 1 88.5 29 SER B N 1
ATOM 2358 C CA . SER B 1 29 ? 19.625 -28.047 -8.75 1 88.5 29 SER B CA 1
ATOM 2359 C C . SER B 1 29 ? 18.719 -28.094 -7.516 1 88.5 29 SER B C 1
ATOM 2361 O O . SER B 1 29 ? 18.484 -29.156 -6.949 1 88.5 29 SER B O 1
ATOM 2363 N N . THR B 1 30 ? 18.312 -26.969 -7.133 1 86.69 30 THR B N 1
ATOM 2364 C CA . THR B 1 30 ? 17.469 -26.891 -5.949 1 86.69 30 THR B CA 1
ATOM 2365 C C . THR B 1 30 ? 16.078 -27.453 -6.25 1 86.69 30 THR B C 1
ATOM 2367 O O . THR B 1 30 ? 15.523 -27.203 -7.324 1 86.69 30 THR B O 1
ATOM 2370 N N . ASN B 1 31 ? 15.641 -28.156 -5.273 1 90.31 31 ASN B N 1
ATOM 2371 C CA . ASN B 1 31 ? 14.305 -28.734 -5.387 1 90.31 31 ASN B CA 1
ATOM 2372 C C . ASN B 1 31 ? 13.242 -27.656 -5.586 1 90.31 31 ASN B C 1
ATOM 2374 O O . ASN B 1 31 ? 13.305 -26.594 -4.965 1 90.31 31 ASN B O 1
ATOM 2378 N N . GLU B 1 32 ? 12.242 -27.953 -6.422 1 86.06 32 GLU B N 1
ATOM 2379 C CA . GLU B 1 32 ? 11.188 -27 -6.77 1 86.06 32 GLU B CA 1
ATOM 2380 C C . GLU B 1 32 ? 10.406 -26.562 -5.535 1 86.06 32 GLU B C 1
ATOM 2382 O O . GLU B 1 32 ? 10 -25.406 -5.434 1 86.06 32 GLU B O 1
ATOM 2387 N N . ALA B 1 33 ? 10.258 -27.469 -4.617 1 87.69 33 ALA B N 1
ATOM 2388 C CA . ALA B 1 33 ? 9.523 -27.141 -3.395 1 87.69 33 ALA B CA 1
ATOM 2389 C C . ALA B 1 33 ? 10.266 -26.094 -2.574 1 87.69 33 ALA B C 1
ATOM 2391 O O . ALA B 1 33 ? 9.648 -25.172 -2.041 1 87.69 33 ALA B O 1
ATOM 2392 N N . TRP B 1 34 ? 11.578 -26.188 -2.529 1 90.31 34 TRP B N 1
ATOM 2393 C CA . TRP B 1 34 ? 12.391 -25.219 -1.793 1 90.31 34 TRP B CA 1
ATOM 2394 C C . TRP B 1 34 ? 12.406 -23.875 -2.496 1 90.31 34 TRP B C 1
ATOM 2396 O O . TRP B 1 34 ? 12.375 -22.828 -1.845 1 90.31 34 TRP B O 1
ATOM 2406 N N . VAL B 1 35 ? 12.438 -23.906 -3.807 1 89.06 35 VAL B N 1
ATOM 2407 C CA . VAL B 1 35 ? 12.43 -22.672 -4.57 1 89.06 35 VAL B CA 1
ATOM 2408 C C . VAL B 1 35 ? 11.125 -21.906 -4.312 1 89.06 35 VAL B C 1
ATOM 2410 O O . VAL B 1 35 ? 11.133 -20.688 -4.129 1 89.06 35 VAL B O 1
ATOM 2413 N N . GLU B 1 36 ? 10.055 -22.672 -4.238 1 88.69 36 GLU B N 1
ATOM 2414 C CA . GLU B 1 36 ? 8.758 -22.047 -3.965 1 88.69 36 GLU B CA 1
ATOM 2415 C C . GLU B 1 36 ? 8.719 -21.438 -2.564 1 88.69 36 GLU B C 1
ATOM 2417 O O . GLU B 1 36 ? 8.25 -20.312 -2.381 1 88.69 36 GLU B O 1
ATOM 2422 N N . ARG B 1 37 ? 9.297 -22.188 -1.658 1 90.56 37 ARG B N 1
ATOM 2423 C CA . ARG B 1 37 ? 9.328 -21.703 -0.28 1 90.56 37 ARG B CA 1
ATOM 2424 C C . ARG B 1 37 ? 10.164 -20.438 -0.157 1 90.56 37 ARG B C 1
ATOM 2426 O O . ARG B 1 37 ? 9.758 -19.484 0.511 1 90.56 37 ARG B O 1
ATOM 2433 N N . ILE B 1 38 ? 11.242 -20.406 -0.815 1 90.94 38 ILE B N 1
ATOM 2434 C CA . ILE B 1 38 ? 12.133 -19.25 -0.767 1 90.94 38 ILE B CA 1
ATOM 2435 C C . ILE B 1 38 ? 11.492 -18.062 -1.488 1 90.94 38 ILE B C 1
ATOM 2437 O O . ILE B 1 38 ? 11.633 -16.922 -1.063 1 90.94 38 ILE B O 1
ATOM 2441 N N . THR B 1 39 ? 10.742 -18.344 -2.547 1 89.06 39 THR B N 1
ATOM 2442 C CA . THR B 1 39 ? 10.055 -17.297 -3.293 1 89.06 39 THR B CA 1
ATOM 2443 C C . THR B 1 39 ? 9 -16.625 -2.42 1 89.06 39 THR B C 1
ATOM 2445 O O . THR B 1 39 ? 8.812 -15.406 -2.5 1 89.06 39 THR B O 1
ATOM 2448 N N . ILE B 1 40 ? 8.406 -17.375 -1.578 1 88.31 40 ILE B N 1
ATOM 2449 C CA . ILE B 1 40 ? 7.391 -16.859 -0.674 1 88.31 40 ILE B CA 1
ATOM 2450 C C . ILE B 1 40 ? 8.047 -16.016 0.421 1 88.31 40 ILE B C 1
ATOM 2452 O O . ILE B 1 40 ? 7.555 -14.945 0.778 1 88.31 40 ILE B O 1
ATOM 2456 N N . ALA B 1 41 ? 9.203 -16.422 0.848 1 91.25 41 ALA B N 1
ATOM 2457 C CA . ALA B 1 41 ? 9.844 -15.836 2.018 1 91.25 41 ALA B CA 1
ATOM 2458 C C . ALA B 1 41 ? 10.633 -14.586 1.635 1 91.25 41 ALA B C 1
ATOM 2460 O O . ALA B 1 41 ? 10.82 -13.688 2.459 1 91.25 41 ALA B O 1
ATOM 2461 N N . THR B 1 42 ? 11.07 -14.5 0.431 1 92.44 42 THR B N 1
ATOM 2462 C CA . THR B 1 42 ? 12.039 -13.492 0.009 1 92.44 42 THR B CA 1
ATOM 2463 C C . THR B 1 42 ? 11.461 -12.086 0.184 1 92.44 42 THR B C 1
ATOM 2465 O O . THR B 1 42 ? 12.086 -11.227 0.815 1 92.44 42 THR B O 1
ATOM 2468 N N . PRO B 1 43 ? 10.258 -11.82 -0.293 1 88.75 43 PRO B N 1
ATOM 2469 C CA . PRO B 1 43 ? 9.742 -10.461 -0.132 1 88.75 43 PRO B CA 1
ATOM 2470 C C . PRO B 1 43 ? 9.555 -10.07 1.332 1 88.75 43 PRO B C 1
ATOM 2472 O O . PRO B 1 43 ? 9.75 -8.906 1.696 1 88.75 43 PRO B O 1
ATOM 2475 N N . TYR B 1 44 ? 9.227 -11.016 2.145 1 89.88 44 TYR B N 1
ATOM 2476 C CA . TYR B 1 44 ? 9.047 -10.742 3.566 1 89.88 44 TYR B CA 1
ATOM 2477 C C . TYR B 1 44 ? 10.359 -10.328 4.215 1 89.88 44 TYR B C 1
ATOM 2479 O O . TYR B 1 44 ? 10.406 -9.344 4.961 1 89.88 44 TYR B O 1
ATOM 2487 N N . PHE B 1 45 ? 11.328 -11.031 3.893 1 93.25 45 PHE B N 1
ATOM 2488 C CA . PHE B 1 45 ? 12.633 -10.773 4.48 1 93.25 45 PHE B CA 1
ATOM 2489 C C . PHE B 1 45 ? 13.195 -9.445 3.994 1 93.25 45 PHE B C 1
ATOM 2491 O O . PHE B 1 45 ? 13.695 -8.641 4.789 1 93.25 45 PHE B O 1
ATOM 2498 N N . LEU B 1 46 ? 13.078 -9.234 2.758 1 94.94 46 LEU B N 1
ATOM 2499 C CA . LEU B 1 46 ? 13.648 -8.023 2.186 1 94.94 46 LEU B CA 1
ATOM 2500 C C . LEU B 1 46 ? 12.906 -6.781 2.672 1 94.94 46 LEU B C 1
ATOM 2502 O O . LEU B 1 46 ? 13.523 -5.758 2.973 1 94.94 46 LEU B O 1
ATOM 2506 N N . ASP B 1 47 ? 11.594 -6.855 2.768 1 93.19 47 ASP B N 1
ATOM 2507 C CA . ASP B 1 47 ? 10.812 -5.742 3.295 1 93.19 47 ASP B CA 1
ATOM 2508 C C . ASP B 1 47 ? 11.172 -5.461 4.754 1 93.19 47 ASP B C 1
ATOM 2510 O O . ASP B 1 47 ? 11.289 -4.301 5.156 1 93.19 47 ASP B O 1
ATOM 2514 N N . SER B 1 48 ? 11.359 -6.523 5.445 1 92.19 48 SER B N 1
ATOM 2515 C CA . SER B 1 48 ? 11.719 -6.363 6.852 1 92.19 48 SER B CA 1
ATOM 2516 C C . SER B 1 48 ? 13.109 -5.762 7.004 1 92.19 48 SER B C 1
ATOM 2518 O O . SER B 1 48 ? 13.336 -4.91 7.863 1 92.19 48 SER B O 1
ATOM 2520 N N . LEU B 1 49 ? 13.945 -6.234 6.207 1 94.5 49 LEU B N 1
ATOM 2521 C CA . LEU B 1 49 ? 15.305 -5.703 6.227 1 94.5 49 LEU B CA 1
ATOM 2522 C C . LEU B 1 49 ? 15.312 -4.223 5.863 1 94.5 49 LEU B C 1
ATOM 2524 O O . LEU B 1 49 ? 16.016 -3.426 6.496 1 94.5 49 LEU B O 1
ATOM 2528 N N . TRP B 1 50 ? 14.492 -3.867 4.867 1 95.88 50 TRP B N 1
ATOM 2529 C CA . TRP B 1 50 ? 14.375 -2.469 4.473 1 95.88 50 TRP B CA 1
ATOM 2530 C C . TRP B 1 50 ? 13.844 -1.62 5.625 1 95.88 50 TRP B C 1
ATOM 2532 O O . TRP B 1 50 ? 14.43 -0.589 5.961 1 95.88 50 TRP B O 1
ATOM 2542 N N . ASP B 1 51 ? 12.812 -2.068 6.246 1 92.69 51 ASP B N 1
ATOM 2543 C CA . ASP B 1 51 ? 12.141 -1.299 7.289 1 92.69 51 ASP B CA 1
ATOM 2544 C C . ASP B 1 51 ? 13.031 -1.148 8.516 1 92.69 51 ASP B C 1
ATOM 2546 O O . ASP B 1 51 ? 13.023 -0.103 9.172 1 92.69 51 ASP B O 1
ATOM 2550 N N . TYR B 1 52 ? 13.789 -2.137 8.766 1 91.69 52 TYR B N 1
ATOM 2551 C CA . TYR B 1 52 ? 14.594 -2.15 9.984 1 91.69 52 TYR B CA 1
ATOM 2552 C C . TYR B 1 52 ? 15.883 -1.366 9.797 1 91.69 52 TYR B C 1
ATOM 2554 O O . TYR B 1 52 ? 16.438 -0.83 10.758 1 91.69 52 TYR B O 1
ATOM 2562 N N . SER B 1 53 ? 16.312 -1.267 8.641 1 93.06 53 SER B N 1
ATOM 2563 C CA . SER B 1 53 ? 17.625 -0.653 8.43 1 93.06 53 SER B CA 1
ATOM 2564 C C . SER B 1 53 ? 17.516 0.577 7.535 1 93.06 53 SER B C 1
ATOM 2566 O O . SER B 1 53 ? 17.578 1.71 8.016 1 93.06 53 SER B O 1
ATOM 2568 N N . VAL B 1 54 ? 17.109 0.431 6.34 1 94.25 54 VAL B N 1
ATOM 2569 C CA . VAL B 1 54 ? 17.156 1.496 5.344 1 94.25 54 VAL B CA 1
ATOM 2570 C C . VAL B 1 54 ? 16.172 2.604 5.73 1 94.25 54 VAL B C 1
ATOM 2572 O O . VAL B 1 54 ? 16.531 3.785 5.727 1 94.25 54 VAL B O 1
ATOM 2575 N N . GLU B 1 55 ? 14.969 2.172 6.066 1 95.19 55 GLU B N 1
ATOM 2576 C CA . GLU B 1 55 ? 13.938 3.152 6.395 1 95.19 55 GLU B CA 1
ATOM 2577 C C . GLU B 1 55 ? 14.344 3.998 7.598 1 95.19 55 GLU B C 1
ATOM 2579 O O . GLU B 1 55 ? 14.219 5.223 7.57 1 95.19 55 GLU B O 1
ATOM 2584 N N . LEU B 1 56 ? 14.836 3.406 8.617 1 93.5 56 LEU B N 1
ATOM 2585 C CA . LEU B 1 56 ? 15.211 4.117 9.836 1 93.5 56 LEU B CA 1
ATOM 2586 C C . LEU B 1 56 ? 16.375 5.07 9.578 1 93.5 56 LEU B C 1
ATOM 2588 O O . LEU B 1 56 ? 16.375 6.199 10.078 1 93.5 56 LEU B O 1
ATOM 2592 N N . ILE B 1 57 ? 17.281 4.637 8.812 1 93.81 57 ILE B N 1
ATOM 2593 C CA . ILE B 1 57 ? 18.438 5.465 8.5 1 93.81 57 ILE B CA 1
ATOM 2594 C C . ILE B 1 57 ? 18 6.648 7.637 1 93.81 57 ILE B C 1
ATOM 2596 O O . ILE B 1 57 ? 18.438 7.781 7.863 1 93.81 57 ILE B O 1
ATOM 2600 N N . LEU B 1 58 ? 17.141 6.348 6.656 1 94.12 58 LEU B N 1
ATOM 2601 C CA . LEU B 1 58 ? 16.656 7.426 5.801 1 94.12 58 LEU B CA 1
ATOM 2602 C C . LEU B 1 58 ? 15.875 8.461 6.613 1 94.12 58 LEU B C 1
ATOM 2604 O O . LEU B 1 58 ? 16.016 9.664 6.383 1 94.12 58 LEU B O 1
ATOM 2608 N N . ASP B 1 59 ? 15.07 7.941 7.504 1 93.94 59 ASP B N 1
ATOM 2609 C CA . ASP B 1 59 ? 14.305 8.852 8.344 1 93.94 59 ASP B CA 1
ATOM 2610 C C . ASP B 1 59 ? 15.227 9.711 9.203 1 93.94 59 ASP B C 1
ATOM 2612 O O . ASP B 1 59 ? 15.031 10.93 9.312 1 93.94 59 ASP B O 1
ATOM 2616 N N . TYR B 1 60 ? 16.203 9.125 9.805 1 93.44 60 TYR B N 1
ATOM 2617 C CA . TYR B 1 60 ? 17.141 9.875 10.648 1 93.44 60 TYR B CA 1
ATOM 2618 C C . TYR B 1 60 ? 17.953 10.859 9.82 1 93.44 60 TYR B C 1
ATOM 2620 O O . TYR B 1 60 ? 18.234 11.969 10.266 1 93.44 60 TYR B O 1
ATOM 2628 N N . THR B 1 61 ? 18.344 10.461 8.688 1 92.88 61 THR B N 1
ATOM 2629 C CA . THR B 1 61 ? 19.094 11.344 7.793 1 92.88 61 THR B CA 1
ATOM 2630 C C . THR B 1 61 ? 18.25 12.547 7.395 1 92.88 61 THR B C 1
ATOM 2632 O O . THR B 1 61 ? 18.766 13.672 7.324 1 92.88 61 THR B O 1
ATOM 2635 N N . SER B 1 62 ? 16.953 12.273 7.074 1 91.38 62 SER B N 1
ATOM 2636 C CA . SER B 1 62 ? 16.047 13.375 6.758 1 91.38 62 SER B CA 1
ATOM 2637 C C . SER B 1 62 ? 15.914 14.328 7.934 1 91.38 62 SER B C 1
ATOM 2639 O O . SER B 1 62 ? 15.875 15.547 7.75 1 91.38 62 SER B O 1
ATOM 2641 N N . PHE B 1 63 ? 15.867 13.734 9.055 1 90.44 63 PHE B N 1
ATOM 2642 C CA . PHE B 1 63 ? 15.805 14.539 10.273 1 90.44 63 PHE B CA 1
ATOM 2643 C C . PHE B 1 63 ? 17.047 15.414 10.414 1 90.44 63 PHE B C 1
ATOM 2645 O O . PHE B 1 63 ? 16.938 16.609 10.688 1 90.44 63 PHE B O 1
ATOM 2652 N N . GLU B 1 64 ? 18.188 14.867 10.227 1 89.69 64 GLU B N 1
ATOM 2653 C CA . GLU B 1 64 ? 19.438 15.617 10.32 1 89.69 64 GLU B CA 1
ATOM 2654 C C . GLU B 1 64 ? 19.5 16.734 9.289 1 89.69 64 GLU B C 1
ATOM 2656 O O . GLU B 1 64 ? 20.047 17.797 9.547 1 89.69 64 GLU B O 1
ATOM 2661 N N . ALA B 1 65 ? 18.938 16.5 8.234 1 87.75 65 ALA B N 1
ATOM 2662 C CA . ALA B 1 65 ? 18.938 17.484 7.16 1 87.75 65 ALA B CA 1
ATOM 2663 C C . ALA B 1 65 ? 18 18.641 7.469 1 87.75 65 ALA B C 1
ATOM 2665 O O . ALA B 1 65 ? 18.234 19.781 7.047 1 87.75 65 ALA B O 1
ATOM 2666 N N . LEU B 1 66 ? 16.984 18.375 8.234 1 86.69 66 LEU B N 1
ATOM 2667 C CA . LEU B 1 66 ? 15.914 19.344 8.398 1 86.69 66 LEU B CA 1
ATOM 2668 C C . LEU B 1 66 ? 16 20.031 9.758 1 86.69 66 LEU B C 1
ATOM 2670 O O . LEU B 1 66 ? 15.297 21.016 10.008 1 86.69 66 LEU B O 1
ATOM 2674 N N . ARG B 1 67 ? 16.797 19.516 10.609 1 83.12 67 ARG B N 1
ATOM 2675 C CA . ARG B 1 67 ? 16.875 20.109 11.938 1 83.12 67 ARG B CA 1
ATOM 2676 C C . ARG B 1 67 ? 17.5 21.5 11.875 1 83.12 67 ARG B C 1
ATOM 2678 O O . ARG B 1 67 ? 18.375 21.75 11.039 1 83.12 67 ARG B O 1
ATOM 2685 N N . LYS B 1 68 ? 16.969 22.484 12.656 1 70.88 68 LYS B N 1
ATOM 2686 C CA . LYS B 1 68 ? 17.344 23.891 12.648 1 70.88 68 LYS B CA 1
ATOM 2687 C C . LYS B 1 68 ? 18.781 24.078 13.109 1 70.88 68 LYS B C 1
ATOM 2689 O O . LYS B 1 68 ? 19.5 24.938 12.586 1 70.88 68 LYS B O 1
ATOM 2694 N N . ASP B 1 69 ? 19.031 23.5 14.344 1 61.41 69 ASP B N 1
ATOM 2695 C CA . ASP B 1 69 ? 20.297 23.844 15 1 61.41 69 ASP B CA 1
ATOM 2696 C C . ASP B 1 69 ? 21.484 23.359 14.172 1 61.41 69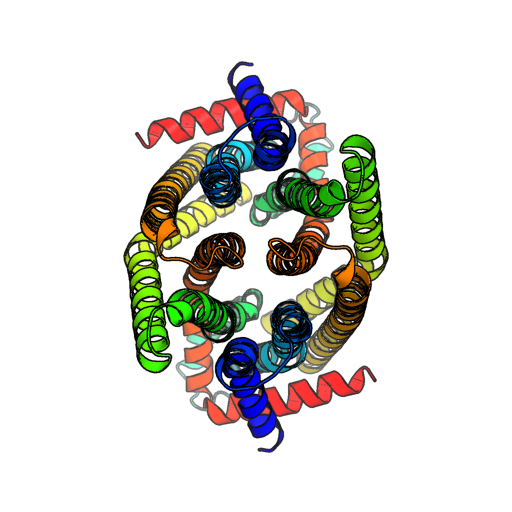 ASP B C 1
ATOM 2698 O O . ASP B 1 69 ? 22.641 23.469 14.602 1 61.41 69 ASP B O 1
ATOM 2702 N N . ALA B 1 70 ? 21.188 22.75 13.148 1 53.38 70 ALA B N 1
ATOM 2703 C CA . ALA B 1 70 ? 22.359 22.25 12.453 1 53.38 70 ALA B CA 1
ATOM 2704 C C . ALA B 1 70 ? 23.203 23.391 11.914 1 53.38 70 ALA B C 1
ATOM 2706 O O . ALA B 1 70 ? 22.672 24.375 11.391 1 53.38 70 ALA B O 1
ATOM 2707 N N . THR B 1 71 ? 24.234 23.703 12.555 1 47.47 71 THR B N 1
ATOM 2708 C CA . THR B 1 71 ? 25.219 24.734 12.258 1 47.47 71 THR B CA 1
ATOM 2709 C C . THR B 1 71 ? 25.281 25 10.758 1 47.47 71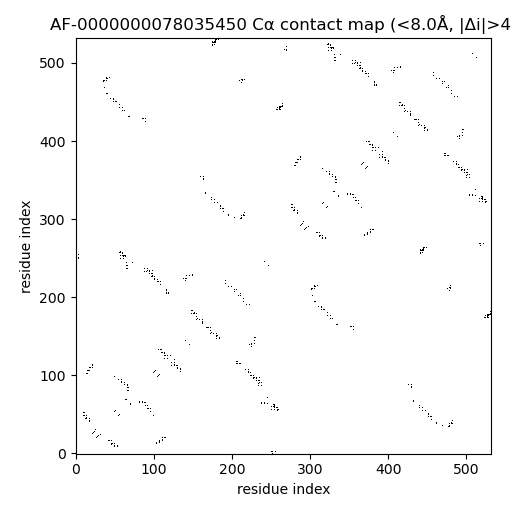 THR B C 1
ATOM 2711 O O . THR B 1 71 ? 25.578 24.094 9.977 1 47.47 71 THR B O 1
ATOM 2714 N N . PRO B 1 72 ? 24.547 26.125 10.344 1 47.22 72 PRO B N 1
ATOM 2715 C CA . PRO B 1 72 ? 24.641 26.453 8.922 1 47.22 72 PRO B CA 1
ATOM 2716 C C . PRO B 1 72 ? 26.078 26.5 8.414 1 47.22 72 PRO B C 1
ATOM 2718 O O . PRO B 1 72 ? 26.953 27.078 9.062 1 47.22 72 PRO B O 1
ATOM 2721 N N . THR B 1 73 ? 26.562 25.516 7.934 1 42.91 73 THR B N 1
ATOM 2722 C CA . THR B 1 73 ? 27.875 25.891 7.41 1 42.91 73 THR B CA 1
ATOM 2723 C C . THR B 1 73 ? 27.828 27.297 6.82 1 42.91 73 THR B C 1
ATOM 2725 O O . THR B 1 73 ? 28.812 28.047 6.914 1 42.91 73 THR B O 1
ATOM 2728 N N . SER B 1 74 ? 27.297 27.766 5.66 1 41.28 74 SER B N 1
ATOM 2729 C CA . SER B 1 74 ? 27.25 29.141 5.141 1 41.28 74 SER B CA 1
ATOM 2730 C C . SER B 1 74 ? 25.969 29.844 5.586 1 41.28 74 SER B C 1
ATOM 2732 O O . SER B 1 74 ? 24.875 29.281 5.496 1 41.28 74 SER B O 1
ATOM 2734 N N . VAL B 1 75 ? 26.031 30.906 6.496 1 40.5 75 VAL B N 1
ATOM 2735 C CA . VAL B 1 75 ? 25.188 31.688 7.387 1 40.5 75 VAL B CA 1
ATOM 2736 C C . VAL B 1 75 ? 23.891 32.062 6.672 1 40.5 75 VAL B C 1
ATOM 2738 O O . VAL B 1 75 ? 22.812 31.969 7.254 1 40.5 75 VAL B O 1
ATOM 2741 N N . THR B 1 76 ? 23.938 33.062 5.754 1 42.12 76 THR B N 1
ATOM 2742 C CA . THR B 1 76 ? 22.906 33.969 5.266 1 42.12 76 THR B CA 1
ATOM 2743 C C . THR B 1 76 ? 21.703 33.188 4.734 1 42.12 76 THR B C 1
ATOM 2745 O O . THR B 1 76 ? 20.562 33.562 4.996 1 42.12 76 THR B O 1
ATOM 2748 N N . ASP B 1 77 ? 21.766 32.438 3.67 1 42.47 77 ASP B N 1
ATOM 2749 C CA . ASP B 1 77 ? 20.734 31.938 2.775 1 42.47 77 ASP B CA 1
ATOM 2750 C C . ASP B 1 77 ? 20 30.734 3.383 1 42.47 77 ASP B C 1
ATOM 2752 O O . ASP B 1 77 ? 18.953 30.328 2.898 1 42.47 77 ASP B O 1
ATOM 2756 N N . ILE B 1 78 ? 20.516 30.172 4.414 1 41.59 78 ILE B N 1
ATOM 2757 C CA . ILE B 1 78 ? 20.016 28.906 4.91 1 41.59 78 ILE B CA 1
ATOM 2758 C C . ILE B 1 78 ? 18.797 29.141 5.812 1 41.59 78 ILE B C 1
ATOM 2760 O O . ILE B 1 78 ? 17.922 28.297 5.922 1 41.59 78 ILE B O 1
ATOM 2764 N N . GLU B 1 79 ? 18.844 30.188 6.641 1 43.66 79 GLU B N 1
ATOM 2765 C CA . GLU B 1 79 ? 17.703 30.453 7.508 1 43.66 79 GLU B CA 1
ATOM 2766 C C . GLU B 1 79 ? 16.422 30.562 6.699 1 43.66 79 GLU B C 1
ATOM 2768 O O . GLU B 1 79 ? 15.383 30.031 7.102 1 43.66 79 GLU B O 1
ATOM 2773 N N . GLU B 1 80 ? 16.516 31.484 5.738 1 48 80 GLU B N 1
ATOM 2774 C CA . GLU B 1 80 ? 15.305 31.734 4.953 1 48 80 GLU B CA 1
ATOM 2775 C C . GLU B 1 80 ? 14.773 30.438 4.344 1 48 80 GLU B C 1
ATOM 2777 O O . GLU B 1 80 ? 13.555 30.281 4.18 1 48 80 GLU B O 1
ATOM 2782 N N . ALA B 1 81 ? 15.742 29.641 3.957 1 44.41 81 ALA B N 1
ATOM 2783 C CA . ALA B 1 81 ? 15.383 28.438 3.207 1 44.41 81 ALA B CA 1
ATOM 2784 C C . ALA B 1 81 ? 14.875 27.344 4.137 1 44.41 81 ALA B C 1
ATOM 2786 O O . ALA B 1 81 ? 14.016 26.547 3.758 1 44.41 81 ALA B O 1
ATOM 2787 N N . ILE B 1 82 ? 15.383 27.219 5.375 1 49.75 82 ILE B N 1
ATOM 2788 C CA . ILE B 1 82 ? 15.117 26.125 6.293 1 49.75 82 ILE B CA 1
ATOM 2789 C C . ILE B 1 82 ? 13.719 26.266 6.891 1 49.75 82 ILE B C 1
ATOM 2791 O O . ILE B 1 82 ? 13.031 25.281 7.125 1 49.75 82 ILE B O 1
ATOM 2795 N N . SER B 1 83 ? 13.266 27.484 7.098 1 53.62 83 SER B N 1
ATOM 2796 C CA . SER B 1 83 ? 12 27.656 7.809 1 53.62 83 SER B CA 1
ATOM 2797 C C . SER B 1 83 ? 10.867 26.906 7.105 1 53.62 83 SER B C 1
ATOM 2799 O O . SER B 1 83 ? 10.164 26.109 7.723 1 53.62 83 SER B O 1
ATOM 2801 N N . PRO B 1 84 ? 10.734 27.219 5.871 1 55.81 84 PRO B N 1
ATOM 2802 C CA . PRO B 1 84 ? 9.656 26.5 5.203 1 55.81 84 PRO B CA 1
ATOM 2803 C C . PRO B 1 84 ? 9.938 25 5.078 1 55.81 84 PRO B C 1
ATOM 2805 O O . PRO B 1 84 ? 9.008 24.188 5.027 1 55.81 84 PRO B O 1
ATOM 2808 N N . MET B 1 85 ? 11.266 24.766 5.254 1 57.94 85 MET B N 1
ATOM 2809 C CA . MET B 1 85 ? 11.648 23.375 5.043 1 57.94 85 MET B CA 1
ATOM 2810 C C . MET B 1 85 ? 11.383 22.547 6.289 1 57.94 85 MET B C 1
ATOM 2812 O O . MET B 1 85 ? 11.156 21.328 6.199 1 57.94 85 MET B O 1
ATOM 2816 N N . GLN B 1 86 ? 11.289 23.266 7.441 1 61.34 86 GLN B N 1
ATOM 2817 C CA . GLN B 1 86 ? 11.078 22.531 8.688 1 61.34 86 GLN B CA 1
ATOM 2818 C C . GLN B 1 86 ? 9.672 21.938 8.742 1 61.34 86 GLN B C 1
ATOM 2820 O O . GLN B 1 86 ? 9.453 20.922 9.406 1 61.34 86 GLN B O 1
ATOM 2825 N N . ARG B 1 87 ? 8.859 22.625 8.031 1 66.31 87 ARG B N 1
ATOM 2826 C CA . ARG B 1 87 ? 7.508 22.078 7.965 1 66.31 87 ARG B CA 1
ATOM 2827 C C . ARG B 1 87 ? 7.488 20.766 7.191 1 66.31 87 ARG B C 1
ATOM 2829 O O . ARG B 1 87 ? 6.566 19.953 7.34 1 66.31 87 ARG B O 1
ATOM 2836 N N . THR B 1 88 ? 8.617 20.5 6.559 1 70.5 88 THR B N 1
ATOM 2837 C CA . THR B 1 88 ? 8.727 19.297 5.75 1 70.5 88 THR B CA 1
ATOM 2838 C C . THR B 1 88 ? 9 18.078 6.629 1 70.5 88 THR B C 1
ATOM 2840 O O . THR B 1 88 ? 8.82 16.938 6.195 1 70.5 88 THR B O 1
ATOM 2843 N N . ILE B 1 89 ? 9.227 18.328 7.887 1 73.56 89 ILE B N 1
ATOM 2844 C CA . ILE B 1 89 ? 9.547 17.219 8.781 1 73.56 89 ILE B CA 1
ATOM 2845 C C . ILE B 1 89 ? 8.336 16.297 8.898 1 73.56 89 ILE B C 1
ATOM 2847 O O . ILE B 1 89 ? 8.492 15.086 9.07 1 73.56 89 ILE B O 1
ATOM 2851 N N . ARG B 1 90 ? 7.203 16.844 8.781 1 77.81 90 ARG B N 1
ATOM 2852 C CA . ARG B 1 90 ? 5.992 16.031 8.891 1 77.81 90 ARG B CA 1
ATOM 2853 C C . ARG B 1 90 ? 5.863 15.062 7.723 1 77.81 90 ARG B C 1
ATOM 2855 O O . ARG B 1 90 ? 5.141 14.07 7.812 1 77.81 90 ARG B O 1
ATOM 2862 N N . LYS B 1 91 ? 6.621 15.32 6.734 1 79.88 91 LYS B N 1
ATOM 2863 C CA . LYS B 1 91 ? 6.625 14.445 5.562 1 79.88 91 LYS B CA 1
ATOM 2864 C C . LYS B 1 91 ? 8.016 13.852 5.32 1 79.88 91 LYS B C 1
ATOM 2866 O O . LYS B 1 91 ? 8.422 13.672 4.176 1 79.88 91 LYS B O 1
ATOM 2871 N N . SER B 1 92 ? 8.703 13.688 6.352 1 85.25 92 SER B N 1
ATOM 2872 C CA . SER B 1 92 ? 10.07 13.188 6.285 1 85.25 92 SER B CA 1
ATOM 2873 C C . SER B 1 92 ? 10.117 11.766 5.746 1 85.25 92 SER B C 1
ATOM 2875 O O . SER B 1 92 ? 11.188 11.258 5.398 1 85.25 92 SER B O 1
ATOM 2877 N N . ASP B 1 93 ? 8.953 11.117 5.555 1 89.31 93 ASP B N 1
ATOM 2878 C CA . ASP B 1 93 ? 8.898 9.75 5.062 1 89.31 93 ASP B CA 1
ATOM 2879 C C . ASP B 1 93 ? 8.906 9.711 3.535 1 89.31 93 ASP B C 1
ATOM 2881 O O . ASP B 1 93 ? 8.992 8.641 2.934 1 89.31 93 ASP B O 1
ATOM 2885 N N . ALA B 1 94 ? 8.938 10.828 2.889 1 90.25 94 ALA B N 1
ATOM 2886 C CA . ALA B 1 94 ? 8.812 10.922 1.437 1 90.25 94 ALA B CA 1
ATOM 2887 C C . ALA B 1 94 ? 9.992 10.242 0.741 1 90.25 94 ALA B C 1
ATOM 2889 O O . ALA B 1 94 ? 9.805 9.461 -0.198 1 90.25 94 ALA B O 1
ATOM 2890 N N . PRO B 1 95 ? 11.211 10.531 1.217 1 93.12 95 PRO B N 1
ATOM 2891 C CA . PRO B 1 95 ? 12.328 9.836 0.577 1 93.12 95 PRO B CA 1
ATOM 2892 C C . PRO B 1 95 ? 12.227 8.312 0.696 1 93.12 95 PRO B C 1
ATOM 2894 O O . PRO B 1 95 ? 12.539 7.594 -0.254 1 93.12 95 PRO B O 1
ATOM 2897 N N . ASN B 1 96 ? 11.844 7.879 1.825 1 94.56 96 ASN B N 1
ATOM 2898 C CA . ASN B 1 96 ? 11.672 6.438 1.998 1 94.56 96 ASN B CA 1
ATOM 2899 C C . ASN B 1 96 ? 10.602 5.883 1.067 1 94.56 96 ASN B C 1
ATOM 2901 O O . ASN B 1 96 ? 10.789 4.84 0.442 1 94.56 96 ASN B O 1
ATOM 2905 N N . ALA B 1 97 ? 9.5 6.523 1.042 1 93.06 97 ALA B N 1
ATOM 2906 C CA . ALA B 1 97 ? 8.406 6.066 0.183 1 93.06 97 ALA B CA 1
ATOM 2907 C C . ALA B 1 97 ? 8.859 5.98 -1.273 1 93.06 97 ALA B C 1
ATOM 2909 O O . ALA B 1 97 ? 8.531 5.02 -1.975 1 93.06 97 ALA B O 1
ATOM 2910 N N . PHE B 1 98 ? 9.641 6.926 -1.722 1 93.12 98 PHE B N 1
ATOM 2911 C CA . PHE B 1 98 ? 10.125 6.949 -3.098 1 93.12 98 PHE B CA 1
ATOM 2912 C C . PHE B 1 98 ? 11.164 5.863 -3.328 1 93.12 98 PHE B C 1
ATOM 2914 O O . PHE B 1 98 ? 11.047 5.07 -4.266 1 93.12 98 PHE B O 1
ATOM 2921 N N . LEU B 1 99 ? 12.148 5.812 -2.49 1 94.62 99 LEU B N 1
ATOM 2922 C CA . LEU B 1 99 ? 13.258 4.887 -2.68 1 94.62 99 LEU B CA 1
ATOM 2923 C C . LEU B 1 99 ? 12.812 3.445 -2.473 1 94.62 99 LEU B C 1
ATOM 2925 O O . LEU B 1 99 ? 13.312 2.533 -3.133 1 94.62 99 LEU B O 1
ATOM 2929 N N . LYS B 1 100 ? 11.945 3.268 -1.553 1 94.88 100 LYS B N 1
ATOM 2930 C CA . LYS B 1 100 ? 11.414 1.92 -1.362 1 94.88 100 LYS B CA 1
ATOM 2931 C C . LYS B 1 100 ? 10.703 1.425 -2.619 1 94.88 100 LYS B C 1
ATOM 2933 O O . LYS B 1 100 ? 10.875 0.271 -3.02 1 94.88 100 LYS B O 1
ATOM 2938 N N . GLY B 1 101 ? 9.844 2.238 -3.141 1 92.38 101 GLY B N 1
ATOM 2939 C CA . GLY B 1 101 ? 9.211 1.884 -4.398 1 92.38 101 GLY B CA 1
ATOM 2940 C C . GLY B 1 101 ? 10.203 1.599 -5.508 1 92.38 101 GLY B C 1
ATOM 2941 O O . GLY B 1 101 ? 10.109 0.572 -6.184 1 92.38 101 GLY B O 1
ATOM 2942 N N . PHE B 1 102 ? 11.227 2.371 -5.613 1 91.5 102 PHE B N 1
ATOM 2943 C CA . PHE B 1 102 ? 12.172 2.34 -6.719 1 91.5 102 PHE B CA 1
ATOM 2944 C C . PHE B 1 102 ? 13.18 1.21 -6.539 1 91.5 102 PHE B C 1
ATOM 2946 O O . PHE B 1 102 ? 13.484 0.482 -7.484 1 91.5 102 PHE B O 1
ATOM 2953 N N . LEU B 1 103 ? 13.625 1.055 -5.328 1 94.06 103 LEU B N 1
ATOM 2954 C CA . LEU B 1 103 ? 14.766 0.165 -5.137 1 94.06 103 LEU B CA 1
ATOM 2955 C C . LEU B 1 103 ? 14.312 -1.189 -4.602 1 94.06 103 LEU B C 1
ATOM 2957 O O . LEU B 1 103 ? 15.039 -2.18 -4.715 1 94.06 103 LEU B O 1
ATOM 2961 N N . LEU B 1 104 ? 13.156 -1.201 -4.008 1 93.94 104 LEU B N 1
ATOM 2962 C CA . LEU B 1 104 ? 12.734 -2.467 -3.42 1 93.94 104 LEU B CA 1
ATOM 2963 C C . LEU B 1 104 ? 11.609 -3.094 -4.234 1 93.94 104 LEU B C 1
ATOM 2965 O O . LEU B 1 104 ? 11.68 -4.27 -4.605 1 93.94 104 LEU B O 1
ATOM 2969 N N . LYS B 1 105 ? 10.633 -2.354 -4.566 1 91.62 105 LYS B N 1
ATOM 2970 C CA . LYS B 1 105 ? 9.438 -2.924 -5.18 1 91.62 105 LYS B CA 1
ATOM 2971 C C . LYS B 1 105 ? 9.625 -3.123 -6.68 1 91.62 105 LYS B C 1
ATOM 2973 O O . LYS B 1 105 ? 9.156 -4.113 -7.242 1 91.62 105 LYS B O 1
ATOM 2978 N N . VAL B 1 106 ? 10.344 -2.227 -7.398 1 90.44 106 VAL B N 1
ATOM 2979 C CA . VAL B 1 106 ? 10.547 -2.32 -8.844 1 90.44 106 VAL B CA 1
ATOM 2980 C C . VAL B 1 106 ? 11.375 -3.559 -9.164 1 90.44 106 VAL B C 1
ATOM 2982 O O . VAL B 1 106 ? 11.008 -4.355 -10.031 1 90.44 106 VAL B O 1
ATOM 2985 N N . PRO B 1 107 ? 12.453 -3.766 -8.43 1 91.31 107 PRO B N 1
ATOM 2986 C CA . PRO B 1 107 ? 13.219 -4.984 -8.703 1 91.31 107 PRO B CA 1
ATOM 2987 C C . PRO B 1 107 ? 12.406 -6.258 -8.492 1 91.31 107 PRO B C 1
ATOM 2989 O O . PRO B 1 107 ? 12.617 -7.254 -9.188 1 91.31 107 PRO B O 1
ATOM 2992 N N . SER B 1 108 ? 11.5 -6.191 -7.527 1 89.62 108 SER B N 1
ATOM 2993 C CA . SER B 1 108 ? 10.633 -7.348 -7.312 1 89.62 108 SER B CA 1
ATOM 2994 C C . SER B 1 108 ? 9.805 -7.66 -8.555 1 89.62 108 SER B C 1
ATOM 2996 O O . SER B 1 108 ? 9.672 -8.82 -8.945 1 89.62 108 SER B O 1
ATOM 2998 N N . ILE B 1 109 ? 9.352 -6.703 -9.211 1 88.25 109 ILE B N 1
ATOM 2999 C CA . ILE B 1 109 ? 8.539 -6.863 -10.406 1 88.25 109 ILE B CA 1
ATOM 3000 C C . ILE B 1 109 ? 9.406 -7.355 -11.562 1 88.25 109 ILE B C 1
ATOM 3002 O O . ILE B 1 109 ? 8.992 -8.227 -12.328 1 88.25 109 ILE B O 1
ATOM 3006 N N . ILE B 1 110 ? 10.555 -6.82 -11.664 1 90.12 110 ILE B N 1
ATOM 3007 C CA . ILE B 1 110 ? 11.484 -7.223 -12.719 1 90.12 110 ILE B CA 1
ATOM 3008 C C . ILE B 1 110 ? 11.844 -8.695 -12.547 1 90.12 110 ILE B C 1
ATOM 3010 O O . ILE B 1 110 ? 11.828 -9.461 -13.523 1 90.12 110 ILE B O 1
ATOM 3014 N N . ALA B 1 111 ? 12.125 -9.055 -11.297 1 90 111 ALA B N 1
ATOM 3015 C CA . ALA B 1 111 ? 12.508 -10.438 -11.023 1 90 111 ALA B CA 1
ATOM 3016 C C . ALA B 1 111 ? 11.367 -11.398 -11.367 1 90 111 ALA B C 1
ATOM 3018 O O . ALA B 1 111 ? 11.594 -12.445 -11.977 1 90 111 ALA B O 1
ATOM 3019 N N . MET B 1 112 ? 10.18 -11.078 -11 1 87.62 112 MET B N 1
ATOM 3020 C CA . MET B 1 112 ? 9.031 -11.938 -11.266 1 87.62 112 MET B CA 1
ATOM 3021 C C . MET B 1 112 ? 8.75 -12.023 -12.766 1 87.62 112 MET B C 1
ATOM 3023 O O . MET B 1 112 ? 8.43 -13.094 -13.281 1 87.62 112 MET B O 1
ATOM 3027 N N . SER B 1 113 ? 8.852 -10.906 -13.398 1 87.38 113 SER B N 1
ATOM 3028 C CA . SER B 1 113 ? 8.68 -10.891 -14.844 1 87.38 113 SER B CA 1
ATOM 3029 C C . SER B 1 113 ? 9.742 -11.727 -15.539 1 87.38 113 SER B C 1
ATOM 3031 O O . SER B 1 113 ? 9.43 -12.516 -16.438 1 87.38 113 SER B O 1
ATOM 3033 N N . ALA B 1 114 ? 10.914 -11.594 -15.125 1 88.44 114 ALA B N 1
ATOM 3034 C CA . ALA B 1 114 ? 12.008 -12.352 -15.719 1 88.44 114 ALA B CA 1
ATOM 3035 C C . ALA B 1 114 ? 11.828 -13.852 -15.469 1 88.44 114 ALA B C 1
ATOM 3037 O O . ALA B 1 114 ? 12.117 -14.664 -16.344 1 88.44 114 ALA B O 1
ATOM 3038 N N . MET B 1 115 ? 11.414 -14.172 -14.289 1 86.06 115 MET B N 1
ATOM 3039 C CA . MET B 1 115 ? 11.18 -15.578 -13.969 1 86.06 115 MET B CA 1
ATOM 3040 C C . MET B 1 115 ? 10.109 -16.172 -14.875 1 86.06 115 MET B C 1
ATOM 3042 O O . MET B 1 115 ? 10.227 -17.328 -15.305 1 86.06 115 MET B O 1
ATOM 3046 N N . ASN B 1 116 ? 9.156 -15.414 -15.156 1 82.69 116 ASN B N 1
ATOM 3047 C CA . ASN B 1 116 ? 8.078 -15.867 -16.031 1 82.69 116 ASN B CA 1
ATOM 3048 C C . ASN B 1 116 ? 8.547 -16.031 -17.469 1 82.69 116 ASN B C 1
ATOM 3050 O O . ASN B 1 116 ? 8.18 -16.984 -18.141 1 82.69 116 ASN B O 1
ATOM 3054 N N . LEU B 1 117 ? 9.375 -15.164 -17.938 1 81.19 117 LEU B N 1
ATOM 3055 C CA . LEU B 1 117 ? 9.836 -15.164 -19.312 1 81.19 117 LEU B CA 1
ATOM 3056 C C . LEU B 1 117 ? 10.938 -16.188 -19.516 1 81.19 117 LEU B C 1
ATOM 3058 O O . LEU B 1 117 ? 11.141 -16.672 -20.641 1 81.19 117 LEU B O 1
ATOM 3062 N N . ARG B 1 118 ? 11.641 -16.453 -18.484 1 76.12 118 ARG B N 1
ATOM 3063 C CA . ARG B 1 118 ? 12.82 -17.312 -18.578 1 76.12 118 ARG B CA 1
ATOM 3064 C C . ARG B 1 118 ? 12.43 -18.734 -18.969 1 76.12 118 ARG B C 1
ATOM 3066 O O . ARG B 1 118 ? 13.234 -19.469 -19.531 1 76.12 118 ARG B O 1
ATOM 3073 N N . THR B 1 119 ? 11.289 -19.016 -18.781 1 73 119 THR B N 1
ATOM 3074 C CA . THR B 1 119 ? 10.859 -20.344 -19.219 1 73 119 THR B CA 1
ATOM 3075 C C . THR B 1 119 ? 10.914 -20.453 -20.734 1 73 119 THR B C 1
ATOM 3077 O O . THR B 1 119 ? 11 -21.562 -21.281 1 73 119 THR B O 1
ATOM 3080 N N . GLN B 1 120 ? 11.078 -19.344 -21.438 1 73.38 120 GLN B N 1
ATOM 3081 C CA . GLN B 1 120 ? 11 -19.359 -22.891 1 73.38 120 GLN B CA 1
ATOM 3082 C C . GLN B 1 120 ? 12.297 -18.844 -23.516 1 73.38 120 GLN B C 1
ATOM 3084 O O . GLN B 1 120 ? 12.609 -19.172 -24.656 1 73.38 120 GLN B O 1
ATOM 3089 N N . ILE B 1 121 ? 12.961 -18.016 -22.75 1 80.81 121 ILE B N 1
ATOM 3090 C CA . ILE B 1 121 ? 14.141 -17.391 -23.344 1 80.81 121 ILE B CA 1
ATOM 3091 C C . ILE B 1 121 ? 15.289 -17.406 -22.344 1 80.81 121 ILE B C 1
ATOM 3093 O O . ILE B 1 121 ? 15.102 -17.766 -21.172 1 80.81 121 ILE B O 1
ATOM 3097 N N . CYS B 1 122 ? 16.422 -17.047 -22.844 1 83.88 122 CYS B N 1
ATOM 3098 C CA . CYS B 1 122 ? 17.609 -17.016 -21.984 1 83.88 122 CYS B CA 1
ATOM 3099 C C . CYS B 1 122 ? 17.469 -15.961 -20.906 1 83.88 122 CYS B C 1
ATOM 3101 O O . CYS B 1 122 ? 16.703 -15.008 -21.047 1 83.88 122 CYS B O 1
ATOM 3103 N N . PHE B 1 123 ? 18.188 -16.156 -19.844 1 82.81 123 PHE B N 1
ATOM 3104 C CA . PHE B 1 123 ? 18.094 -15.344 -18.641 1 82.81 123 PHE B CA 1
ATOM 3105 C C . PHE B 1 123 ? 18.375 -13.875 -18.953 1 82.81 123 PHE B C 1
ATOM 3107 O O . PHE B 1 123 ? 17.609 -12.992 -18.562 1 82.81 123 PHE B O 1
ATOM 3114 N N . LEU B 1 124 ? 19.438 -13.633 -19.656 1 85.31 124 LEU B N 1
ATOM 3115 C CA . LEU B 1 124 ? 19.875 -12.258 -19.922 1 85.31 124 LEU B CA 1
ATOM 3116 C C . LEU B 1 124 ? 18.812 -11.516 -20.734 1 85.31 124 LEU B C 1
ATOM 3118 O O . LEU B 1 124 ? 18.5 -10.352 -20.438 1 85.31 124 LEU B O 1
ATOM 3122 N N . TYR B 1 125 ? 18.25 -12.203 -21.672 1 87.44 125 TYR B N 1
ATOM 3123 C CA . TYR B 1 125 ? 17.219 -11.57 -22.5 1 87.44 125 TYR B CA 1
ATOM 3124 C C . TYR B 1 125 ? 15.945 -11.352 -21.688 1 87.44 125 TYR B C 1
ATOM 3126 O O . TYR B 1 125 ? 15.305 -10.305 -21.797 1 87.44 125 TYR B O 1
ATOM 3134 N N . ALA B 1 126 ? 15.68 -12.297 -20.812 1 87 126 ALA B N 1
ATOM 3135 C CA . ALA B 1 126 ? 14.5 -12.172 -19.953 1 87 126 ALA B CA 1
ATOM 3136 C C . ALA B 1 126 ? 14.633 -10.977 -19.016 1 87 126 ALA B C 1
ATOM 3138 O O . ALA B 1 126 ? 13.68 -10.211 -18.844 1 87 126 ALA B O 1
ATOM 3139 N N . LEU B 1 127 ? 15.836 -10.859 -18.531 1 88.81 127 LEU B N 1
ATOM 3140 C CA . LEU B 1 127 ? 16.094 -9.758 -17.625 1 88.81 127 LEU B CA 1
ATOM 3141 C C . LEU B 1 127 ? 16.047 -8.414 -18.344 1 88.81 127 LEU B C 1
ATOM 3143 O O . LEU B 1 127 ? 15.406 -7.473 -17.859 1 88.81 127 LEU B O 1
ATOM 3147 N N . LEU B 1 128 ? 16.594 -8.336 -19.453 1 91.75 128 LEU B N 1
ATOM 3148 C CA . LEU B 1 128 ? 16.641 -7.09 -20.219 1 91.75 128 LEU B CA 1
ATOM 3149 C C . LEU B 1 128 ? 15.242 -6.672 -20.656 1 91.75 128 LEU B C 1
ATOM 3151 O O . LEU B 1 128 ? 14.867 -5.504 -20.531 1 91.75 128 LEU B O 1
ATOM 3155 N N . ILE B 1 129 ? 14.5 -7.613 -21.094 1 89.12 129 ILE B N 1
ATOM 3156 C CA . ILE B 1 129 ? 13.133 -7.332 -21.531 1 89.12 129 ILE B CA 1
ATOM 3157 C C . ILE B 1 129 ? 12.297 -6.883 -20.344 1 89.12 129 ILE B C 1
ATOM 3159 O O . ILE B 1 129 ? 11.516 -5.93 -20.438 1 89.12 129 ILE B O 1
ATOM 3163 N N . SER B 1 130 ? 12.531 -7.59 -19.25 1 89.56 130 SER B N 1
ATOM 3164 C CA . SER B 1 130 ? 11.773 -7.238 -18.047 1 89.56 130 SER B CA 1
ATOM 3165 C C . SER B 1 130 ? 12.109 -5.832 -17.562 1 89.56 130 SER B C 1
ATOM 3167 O O . SER B 1 130 ? 11.227 -5.082 -17.141 1 89.56 130 SER B O 1
ATOM 3169 N N . VAL B 1 131 ? 13.336 -5.492 -17.641 1 90.75 131 VAL B N 1
ATOM 3170 C CA . VAL B 1 131 ? 13.766 -4.152 -17.25 1 90.75 131 VAL B CA 1
ATOM 3171 C C . VAL B 1 131 ? 13.148 -3.123 -18.203 1 90.75 131 VAL B C 1
ATOM 3173 O O . VAL B 1 131 ? 12.609 -2.107 -17.75 1 90.75 131 VAL B O 1
ATOM 3176 N N . LEU B 1 132 ? 13.156 -3.395 -19.438 1 91.31 132 LEU B N 1
ATOM 3177 C CA . LEU B 1 132 ? 12.625 -2.479 -20.438 1 91.31 132 LEU B CA 1
ATOM 3178 C C . LEU B 1 132 ? 11.125 -2.266 -20.234 1 91.31 132 LEU B C 1
ATOM 3180 O O . LEU B 1 132 ? 10.648 -1.131 -20.266 1 91.31 132 LEU B O 1
ATOM 3184 N N . VAL B 1 133 ? 10.453 -3.309 -19.969 1 86.62 133 VAL B N 1
ATOM 3185 C CA . VAL B 1 133 ? 9.016 -3.232 -19.766 1 86.62 133 VAL B CA 1
ATOM 3186 C C . VAL B 1 133 ? 8.719 -2.438 -18.484 1 86.62 133 VAL B C 1
ATOM 3188 O O . VAL B 1 133 ? 7.812 -1.598 -18.469 1 86.62 133 VAL B O 1
ATOM 3191 N N . ALA B 1 134 ? 9.477 -2.695 -17.469 1 87.19 134 ALA B N 1
ATOM 3192 C CA . ALA B 1 134 ? 9.281 -1.967 -16.219 1 87.19 134 ALA B CA 1
ATOM 3193 C C . ALA B 1 134 ? 9.523 -0.472 -16.406 1 87.19 134 ALA B C 1
ATOM 3195 O O . ALA B 1 134 ? 8.75 0.354 -15.906 1 87.19 134 ALA B O 1
ATOM 3196 N N . VAL B 1 135 ? 10.516 -0.187 -17.141 1 88 135 VAL B N 1
ATOM 3197 C CA . VAL B 1 135 ? 10.852 1.211 -17.391 1 88 135 VAL B CA 1
ATOM 3198 C C . VAL B 1 135 ? 9.75 1.862 -18.234 1 88 135 VAL B C 1
ATOM 3200 O O . VAL B 1 135 ? 9.305 2.969 -17.922 1 88 135 VAL B O 1
ATOM 3203 N N . LEU B 1 136 ? 9.297 1.219 -19.172 1 89.44 136 LEU B N 1
ATOM 3204 C CA . LEU B 1 136 ? 8.25 1.741 -20.047 1 89.44 136 LEU B CA 1
ATOM 3205 C C . LEU B 1 136 ? 6.957 1.957 -19.25 1 89.44 136 LEU B C 1
ATOM 3207 O O . LEU B 1 136 ? 6.297 2.988 -19.406 1 89.44 136 LEU B O 1
ATOM 3211 N N . LEU B 1 137 ? 6.641 1.002 -18.438 1 87.19 137 LEU B N 1
ATOM 3212 C CA . LEU B 1 137 ? 5.43 1.112 -17.641 1 87.19 137 LEU B CA 1
ATOM 3213 C C . LEU B 1 137 ? 5.543 2.254 -16.641 1 87.19 137 LEU B C 1
ATOM 3215 O O . LEU B 1 137 ? 4.594 3.014 -16.438 1 87.19 137 LEU B O 1
ATOM 3219 N N . ALA B 1 138 ? 6.688 2.346 -16.078 1 85.81 138 ALA B N 1
ATOM 3220 C CA . ALA B 1 138 ? 6.91 3.41 -15.102 1 85.81 138 ALA B CA 1
ATOM 3221 C C . ALA B 1 138 ? 6.891 4.781 -15.766 1 85.81 138 ALA B C 1
ATOM 3223 O O . ALA B 1 138 ? 6.285 5.723 -15.25 1 85.81 138 ALA B O 1
ATOM 3224 N N . MET B 1 139 ? 7.535 4.867 -16.891 1 87.38 139 MET B N 1
ATOM 3225 C CA . MET B 1 139 ? 7.57 6.133 -17.625 1 87.38 139 MET B CA 1
ATOM 3226 C C . MET B 1 139 ? 6.18 6.508 -18.125 1 87.38 139 MET B C 1
ATOM 3228 O O . MET B 1 139 ? 5.77 7.668 -18.016 1 87.38 139 MET B O 1
ATOM 3232 N N . GLY B 1 140 ? 5.512 5.562 -18.625 1 88.25 140 GLY B N 1
ATOM 3233 C CA . GLY B 1 140 ? 4.141 5.816 -19.031 1 88.25 140 GLY B CA 1
ATOM 3234 C C . GLY B 1 140 ? 3.252 6.273 -17.891 1 88.25 140 GLY B C 1
ATOM 3235 O O . GLY B 1 140 ? 2.488 7.23 -18.047 1 88.25 140 GLY B O 1
ATOM 3236 N N . PHE B 1 141 ? 3.432 5.594 -16.797 1 87.38 141 PHE B N 1
ATOM 3237 C CA . PHE B 1 141 ? 2.662 5.973 -15.625 1 87.38 141 PHE B CA 1
ATOM 3238 C C . PHE B 1 141 ? 2.982 7.398 -15.195 1 87.38 141 PHE B C 1
ATOM 3240 O O . PHE B 1 141 ? 2.078 8.188 -14.93 1 87.38 141 PHE B O 1
ATOM 3247 N N . TYR B 1 142 ? 4.227 7.715 -15.242 1 85.88 142 TYR B N 1
ATOM 3248 C CA . TYR B 1 142 ? 4.664 9.047 -14.828 1 85.88 142 TYR B CA 1
ATOM 3249 C C . TYR B 1 142 ? 4.102 10.109 -15.766 1 85.88 142 TYR B C 1
ATOM 3251 O O . TYR B 1 142 ? 3.592 11.141 -15.305 1 85.88 142 TYR B O 1
ATOM 3259 N N . LEU B 1 143 ? 4.164 9.859 -16.969 1 89.38 143 LEU B N 1
ATOM 3260 C CA . LEU B 1 143 ? 3.732 10.844 -17.953 1 89.38 143 LEU B CA 1
ATOM 3261 C C . LEU B 1 143 ? 2.227 11.062 -17.891 1 89.38 143 LEU B C 1
ATOM 3263 O O . LEU B 1 143 ? 1.752 12.195 -18.016 1 89.38 143 LEU B O 1
ATOM 3267 N N . ILE B 1 144 ? 1.537 10.094 -17.547 1 89.75 144 ILE B N 1
ATOM 3268 C CA . ILE B 1 144 ? 0.081 10.172 -17.562 1 89.75 144 ILE B CA 1
ATOM 3269 C C . ILE B 1 144 ? -0.429 10.672 -16.219 1 89.75 144 ILE B C 1
ATOM 3271 O O . ILE B 1 144 ? -1.316 11.523 -16.156 1 89.75 144 ILE B O 1
ATOM 3275 N N . PHE B 1 145 ? 0.159 10.18 -15.148 1 90.12 145 PHE B N 1
ATOM 3276 C CA . PHE B 1 145 ? -0.511 10.352 -13.867 1 90.12 145 PHE B CA 1
ATOM 3277 C C . PHE B 1 145 ? 0.157 11.445 -13.055 1 90.12 145 PHE B C 1
ATOM 3279 O O . PHE B 1 145 ? -0.413 11.938 -12.07 1 90.12 145 PHE B O 1
ATOM 3286 N N . SER B 1 146 ? 1.333 11.906 -13.438 1 86.75 146 SER B N 1
ATOM 3287 C CA . SER B 1 146 ? 2.01 12.945 -12.664 1 86.75 146 SER B CA 1
ATOM 3288 C C . SER B 1 146 ? 1.219 14.25 -12.688 1 86.75 146 SER B C 1
ATOM 3290 O O . SER B 1 146 ? 0.933 14.82 -11.633 1 86.75 146 SER B O 1
ATOM 3292 N N . PRO B 1 147 ? 0.821 14.711 -13.812 1 88.12 147 PRO B N 1
ATOM 3293 C CA . PRO B 1 147 ? 0.018 15.938 -13.82 1 88.12 147 PRO B CA 1
ATOM 3294 C C . PRO B 1 147 ? -1.312 15.781 -13.086 1 88.12 147 PRO B C 1
ATOM 3296 O O . PRO B 1 147 ? -1.775 16.719 -12.43 1 88.12 147 PRO B O 1
ATOM 3299 N N . GLN B 1 148 ? -1.897 14.609 -13.203 1 88.25 148 GLN B N 1
ATOM 3300 C CA . GLN B 1 148 ? -3.17 14.352 -12.539 1 88.25 148 GLN B CA 1
ATOM 3301 C C . GLN B 1 148 ? -3.006 14.336 -11.023 1 88.25 148 GLN B C 1
ATOM 3303 O O . GLN B 1 148 ? -3.881 14.805 -10.289 1 88.25 148 GLN B O 1
ATOM 3308 N N . ALA B 1 149 ? -1.947 13.75 -10.586 1 85.94 149 ALA B N 1
ATOM 3309 C CA . ALA B 1 149 ? -1.675 13.719 -9.148 1 85.94 149 ALA B CA 1
ATOM 3310 C C . ALA B 1 149 ? -1.535 15.133 -8.586 1 85.94 149 ALA B C 1
ATOM 3312 O O . ALA B 1 149 ? -2.061 15.43 -7.512 1 85.94 149 ALA B O 1
ATOM 3313 N N . LYS B 1 150 ? -0.888 15.977 -9.297 1 84.69 150 LYS B N 1
ATOM 3314 C CA . LYS B 1 150 ? -0.723 17.359 -8.867 1 84.69 150 LYS B CA 1
ATOM 3315 C C . LYS B 1 150 ? -2.066 18.078 -8.805 1 84.69 150 LYS B C 1
ATOM 3317 O O . LYS B 1 150 ? -2.35 18.797 -7.836 1 84.69 150 LYS B O 1
ATOM 3322 N N . SER B 1 151 ? -2.814 17.844 -9.805 1 88.88 151 SER B N 1
ATOM 3323 C CA . SER B 1 151 ? -4.133 18.469 -9.844 1 88.88 151 SER B CA 1
ATOM 3324 C C . SER B 1 151 ? -5.012 17.984 -8.695 1 88.88 151 SER B C 1
ATOM 3326 O O . SER B 1 151 ? -5.707 18.781 -8.055 1 88.88 151 SER B O 1
ATOM 3328 N N . THR B 1 152 ? -4.957 16.75 -8.438 1 88.31 152 THR B N 1
ATOM 3329 C CA . THR B 1 152 ? -5.758 16.172 -7.363 1 88.31 152 THR B CA 1
ATOM 3330 C C . THR B 1 152 ? -5.297 16.703 -6.008 1 88.31 152 THR B C 1
ATOM 3332 O O . THR B 1 152 ? -6.121 17.016 -5.145 1 88.31 152 THR B O 1
ATOM 3335 N N . GLN B 1 153 ? -4.004 16.734 -5.848 1 84.38 153 GLN B N 1
ATOM 3336 C CA . GLN B 1 153 ? -3.465 17.25 -4.59 1 84.38 153 GLN B CA 1
ATOM 3337 C C . GLN B 1 153 ? -3.842 18.719 -4.391 1 84.38 153 GLN B C 1
ATOM 3339 O O . GLN B 1 153 ? -4.145 19.141 -3.271 1 84.38 153 GLN B O 1
ATOM 3344 N N . HIS B 1 154 ? -3.83 19.469 -5.402 1 87.88 154 HIS B N 1
ATOM 3345 C CA . HIS B 1 154 ? -4.227 20.875 -5.328 1 87.88 154 HIS B CA 1
ATOM 3346 C C . HIS B 1 154 ? -5.703 21.016 -4.98 1 87.88 154 HIS B C 1
ATOM 3348 O O . HIS B 1 154 ? -6.078 21.844 -4.156 1 87.88 154 HIS B O 1
ATOM 3354 N N . ALA B 1 155 ? -6.484 20.25 -5.617 1 91.12 155 ALA B N 1
ATOM 3355 C CA . ALA B 1 155 ? -7.918 20.281 -5.34 1 91.12 155 ALA B CA 1
ATOM 3356 C C . ALA B 1 155 ? -8.203 19.859 -3.9 1 91.12 155 ALA B C 1
ATOM 3358 O O . ALA B 1 155 ? -9.07 20.438 -3.236 1 91.12 155 ALA B O 1
ATOM 3359 N N . LYS B 1 156 ? -7.496 18.922 -3.486 1 89.44 156 LYS B N 1
ATOM 3360 C CA . LYS B 1 156 ? -7.68 18.469 -2.109 1 89.44 156 LYS B CA 1
ATOM 3361 C C . LYS B 1 156 ? -7.281 19.562 -1.118 1 89.44 156 LYS B C 1
ATOM 3363 O O . LYS B 1 156 ? -7.992 19.812 -0.143 1 89.44 156 LYS B O 1
ATOM 3368 N N . ALA B 1 157 ? -6.215 20.094 -1.338 1 86.06 157 ALA B N 1
ATOM 3369 C CA . ALA B 1 157 ? -5.742 21.172 -0.461 1 86.06 157 ALA B CA 1
ATOM 3370 C C . ALA B 1 157 ? -6.73 22.328 -0.429 1 86.06 157 ALA B C 1
ATOM 3372 O O . ALA B 1 157 ? -7 22.891 0.633 1 86.06 157 ALA B O 1
ATOM 3373 N N . ALA B 1 158 ? -7.199 22.688 -1.559 1 89.19 158 ALA B N 1
ATOM 3374 C CA . ALA B 1 158 ? -8.18 23.766 -1.646 1 89.19 158 ALA B CA 1
ATOM 3375 C C . ALA B 1 158 ? -9.438 23.438 -0.851 1 89.19 158 ALA B C 1
ATOM 3377 O O . ALA B 1 158 ? -9.961 24.281 -0.126 1 89.19 158 ALA B O 1
ATOM 3378 N N . ARG B 1 159 ? -9.891 22.266 -1 1 90.38 159 ARG B N 1
ATOM 3379 C CA . ARG B 1 159 ? -11.062 21.797 -0.266 1 90.38 159 ARG B CA 1
ATOM 3380 C C . ARG B 1 159 ? -10.805 21.797 1.236 1 90.38 159 ARG B C 1
ATOM 3382 O O . ARG B 1 159 ? -11.648 22.219 2.023 1 90.38 159 ARG B O 1
ATOM 3389 N N . ASP B 1 160 ? -9.68 21.188 1.684 1 86.62 160 ASP B N 1
ATOM 3390 C CA . ASP B 1 160 ? -9.336 21.109 3.102 1 86.62 160 ASP B CA 1
ATOM 3391 C C . ASP B 1 160 ? -9.234 22.5 3.719 1 86.62 160 ASP B C 1
ATOM 3393 O O . ASP B 1 160 ? -9.766 22.75 4.805 1 86.62 160 ASP B O 1
ATOM 3397 N N . ASP B 1 161 ? -8.594 23.406 3.047 1 85 161 ASP B N 1
ATOM 3398 C CA . ASP B 1 161 ? -8.445 24.781 3.521 1 85 161 ASP B CA 1
ATOM 3399 C C . ASP B 1 161 ? -9.805 25.469 3.615 1 85 161 ASP B C 1
ATOM 3401 O O . ASP B 1 161 ? -10.094 26.156 4.598 1 85 161 ASP B O 1
ATOM 3405 N N . ALA B 1 162 ? -10.594 25.328 2.643 1 86 162 ALA B N 1
ATOM 3406 C CA . ALA B 1 162 ? -11.914 25.938 2.623 1 86 162 ALA B CA 1
ATOM 3407 C C . ALA B 1 162 ? -12.789 25.391 3.748 1 86 162 ALA B C 1
ATOM 3409 O O . ALA B 1 162 ? -13.562 26.141 4.363 1 86 162 ALA B O 1
ATOM 3410 N N . THR B 1 163 ? -12.75 24.156 3.998 1 86.25 163 THR B N 1
ATOM 3411 C CA . THR B 1 163 ? -13.531 23.531 5.059 1 86.25 163 THR B CA 1
ATOM 3412 C C . THR B 1 163 ? -13.109 24.047 6.426 1 86.25 163 THR B C 1
ATOM 3414 O O . THR B 1 163 ? -13.953 24.344 7.27 1 86.25 163 THR B O 1
ATOM 3417 N N . GLU B 1 164 ? -11.805 24.125 6.645 1 82.62 164 GLU B N 1
ATOM 3418 C CA . GLU B 1 164 ? -11.281 24.609 7.914 1 82.62 164 GLU B CA 1
ATOM 3419 C C . GLU B 1 164 ? -11.633 26.078 8.125 1 82.62 164 GLU B C 1
ATOM 3421 O O . GLU B 1 164 ? -11.898 26.5 9.25 1 82.62 164 GLU B O 1
ATOM 3426 N N . ALA B 1 165 ? -11.656 26.875 7.02 1 81.38 165 ALA B N 1
ATOM 3427 C CA . ALA B 1 165 ? -11.945 28.312 7.09 1 81.38 165 ALA B CA 1
ATOM 3428 C C . ALA B 1 165 ? -13.453 28.562 7.156 1 81.38 165 ALA B C 1
ATOM 3430 O O . ALA B 1 165 ? -13.891 29.656 7.527 1 81.38 165 ALA B O 1
ATOM 3431 N N . GLY B 1 166 ? -14.219 27.5 6.785 1 81.19 166 GLY B N 1
ATOM 3432 C CA . GLY B 1 166 ? -15.664 27.703 6.715 1 81.19 166 GLY B CA 1
ATOM 3433 C C . GLY B 1 166 ? -16.094 28.547 5.539 1 81.19 166 GLY B C 1
ATOM 3434 O O . GLY B 1 166 ? -16.984 29.391 5.672 1 81.19 166 GLY B O 1
ATOM 3435 N N . ASP B 1 167 ? -15.461 28.312 4.449 1 84.06 167 ASP B N 1
ATOM 3436 C CA . ASP B 1 167 ? -15.758 29.062 3.238 1 84.06 167 ASP B CA 1
ATOM 3437 C C . ASP B 1 167 ? -17.141 28.719 2.695 1 84.06 167 ASP B C 1
ATOM 3439 O O . ASP B 1 167 ? -17.547 27.547 2.74 1 84.06 167 ASP B O 1
ATOM 3443 N N . PRO B 1 168 ? -17.859 29.672 2.164 1 86 168 PRO B N 1
ATOM 3444 C CA . PRO B 1 168 ? -19.172 29.406 1.599 1 86 168 PRO B CA 1
ATOM 3445 C C . PRO B 1 168 ? -19.109 28.547 0.332 1 86 168 PRO B C 1
ATOM 3447 O O . PRO B 1 168 ? -20.062 27.844 0.006 1 86 168 PRO B O 1
ATOM 3450 N N . ASP B 1 169 ? -17.984 28.594 -0.368 1 87.81 169 ASP B N 1
ATOM 3451 C CA . ASP B 1 169 ? -17.859 27.859 -1.619 1 87.81 169 ASP B CA 1
ATOM 3452 C C . ASP B 1 169 ? -17.234 26.484 -1.383 1 87.81 169 ASP B C 1
ATOM 3454 O O . ASP B 1 169 ? -16.625 25.906 -2.289 1 87.81 169 ASP B O 1
ATOM 3458 N N . VAL B 1 170 ? -17.359 25.922 -0.238 1 89.38 170 VAL B N 1
ATOM 3459 C CA . VAL B 1 170 ? -16.688 24.672 0.12 1 89.38 170 VAL B CA 1
ATOM 3460 C C . VAL B 1 170 ? -17.266 23.531 -0.706 1 89.38 170 VAL B C 1
ATOM 3462 O O . VAL B 1 170 ? -16.547 22.609 -1.101 1 89.38 170 VAL B O 1
ATOM 3465 N N . THR B 1 171 ? -18.531 23.578 -1.054 1 89.81 171 THR B N 1
ATOM 3466 C CA . THR B 1 171 ? -19.172 22.516 -1.819 1 89.81 171 THR B CA 1
ATOM 3467 C C . THR B 1 171 ? -18.625 22.469 -3.246 1 89.81 171 THR B C 1
ATOM 3469 O O . THR B 1 171 ? -18.453 21.391 -3.818 1 89.81 171 THR B O 1
ATOM 3472 N N . THR B 1 172 ? -18.312 23.656 -3.791 1 91.25 172 THR B N 1
ATOM 3473 C CA . THR B 1 172 ? -17.734 23.703 -5.133 1 91.25 172 THR B CA 1
ATOM 3474 C C . THR B 1 172 ? -16.344 23.094 -5.152 1 91.25 172 THR B C 1
ATOM 3476 O O . THR B 1 172 ? -15.969 22.422 -6.109 1 91.25 172 THR B O 1
ATOM 3479 N N . LYS B 1 173 ? -15.68 23.375 -4.121 1 91.94 173 LYS B N 1
ATOM 3480 C CA . LYS B 1 173 ? -14.328 22.812 -4.027 1 91.94 173 LYS B CA 1
ATOM 3481 C C . LYS B 1 173 ? -14.367 21.312 -3.799 1 91.94 173 LYS B C 1
ATOM 3483 O O . LYS B 1 173 ? -13.539 20.578 -4.332 1 91.94 173 LYS B O 1
ATOM 3488 N N . GLN B 1 174 ? -15.312 20.875 -3.016 1 92.69 174 GLN B N 1
ATOM 3489 C CA . GLN B 1 174 ? -15.5 19.438 -2.844 1 92.69 174 GLN B CA 1
ATOM 3490 C C . GLN B 1 174 ? -15.898 18.781 -4.16 1 92.69 174 GLN B C 1
ATOM 3492 O O . GLN B 1 174 ? -15.414 17.688 -4.484 1 92.69 174 GLN B O 1
ATOM 3497 N N . ASP B 1 175 ? -16.719 19.375 -4.855 1 93.19 175 ASP B N 1
ATOM 3498 C CA . ASP B 1 175 ? -17.141 18.844 -6.148 1 93.19 175 ASP B CA 1
ATOM 3499 C C . ASP B 1 175 ? -15.969 18.766 -7.117 1 93.19 175 ASP B C 1
ATOM 3501 O O . ASP B 1 175 ? -15.82 17.781 -7.84 1 93.19 175 ASP B O 1
ATOM 3505 N N . ALA B 1 176 ? -15.195 19.797 -7.129 1 92.25 176 ALA B N 1
ATOM 3506 C CA . ALA B 1 176 ? -14.023 19.812 -8 1 92.25 176 ALA B CA 1
ATOM 3507 C C . ALA B 1 176 ? -13.047 18.703 -7.625 1 92.25 176 ALA B C 1
ATOM 3509 O O . ALA B 1 176 ? -12.492 18.031 -8.5 1 92.25 176 ALA B O 1
ATOM 3510 N N . PHE B 1 177 ? -12.875 18.5 -6.332 1 93.12 177 PHE B N 1
ATOM 3511 C CA . PHE B 1 177 ? -12 17.438 -5.875 1 93.12 177 PHE B CA 1
ATOM 3512 C C . PHE B 1 177 ? -12.547 16.078 -6.281 1 93.12 177 PHE B C 1
ATOM 3514 O O . PHE B 1 177 ? -11.812 15.227 -6.785 1 93.12 177 PHE B O 1
ATOM 3521 N N . THR B 1 178 ? -13.812 15.898 -6.07 1 94.06 178 THR B N 1
ATOM 3522 C CA . THR B 1 178 ? -14.445 14.625 -6.402 1 94.06 178 THR B CA 1
ATOM 3523 C C . THR B 1 178 ? -14.367 14.367 -7.906 1 94.06 178 THR B C 1
ATOM 3525 O O . THR B 1 178 ? -14.094 13.242 -8.328 1 94.06 178 THR B O 1
ATOM 3528 N N . ALA B 1 179 ? -14.586 15.344 -8.641 1 93.19 179 ALA B N 1
ATOM 3529 C CA . ALA B 1 179 ? -14.523 15.203 -10.094 1 93.19 179 ALA B CA 1
ATOM 3530 C C . ALA B 1 179 ? -13.109 14.867 -10.555 1 93.19 179 ALA B C 1
ATOM 3532 O O . ALA B 1 179 ? -12.922 14.008 -11.422 1 93.19 179 ALA B O 1
ATOM 3533 N N . THR B 1 180 ? -12.125 15.539 -10.039 1 91.81 180 THR B N 1
ATOM 3534 C CA . THR B 1 180 ? -10.734 15.273 -10.398 1 91.81 180 THR B CA 1
ATOM 3535 C C . THR B 1 180 ? -10.328 13.859 -9.984 1 91.81 180 THR B C 1
ATOM 3537 O O . THR B 1 180 ? -9.648 13.156 -10.734 1 91.81 180 THR B O 1
ATOM 3540 N N . ARG B 1 181 ? -10.75 13.484 -8.844 1 92.19 181 ARG B N 1
ATOM 3541 C CA . ARG B 1 181 ? -10.445 12.141 -8.359 1 92.19 181 ARG B CA 1
ATOM 3542 C C . ARG B 1 181 ? -11.133 11.078 -9.211 1 92.19 181 ARG B C 1
ATOM 3544 O O . ARG B 1 181 ? -10.555 10.031 -9.492 1 92.19 181 ARG B O 1
ATOM 3551 N N . ALA B 1 182 ? -12.336 11.336 -9.594 1 92.88 182 ALA B N 1
ATOM 3552 C CA . ALA B 1 182 ? -13.062 10.414 -10.461 1 92.88 182 ALA B CA 1
ATOM 3553 C C . ALA B 1 182 ? -12.352 10.25 -11.805 1 92.88 182 ALA B C 1
ATOM 3555 O O . ALA B 1 182 ? -12.211 9.133 -12.305 1 92.88 182 ALA B O 1
ATOM 3556 N N . TYR B 1 183 ? -11.898 11.352 -12.281 1 91.81 183 TYR B N 1
ATOM 3557 C CA . TYR B 1 183 ? -11.195 11.297 -13.555 1 91.81 183 TYR B CA 1
ATOM 3558 C C . TYR B 1 183 ? -9.891 10.516 -13.43 1 91.81 183 TYR B C 1
ATOM 3560 O O . TYR B 1 183 ? -9.562 9.703 -14.289 1 91.81 183 TYR B O 1
ATOM 3568 N N . THR B 1 184 ? -9.203 10.75 -12.414 1 89.69 184 THR B N 1
ATOM 3569 C CA . THR B 1 184 ? -7.957 10.031 -12.172 1 89.69 184 THR B CA 1
ATOM 3570 C C . THR B 1 184 ? -8.211 8.531 -12.031 1 89.69 184 THR B C 1
ATOM 3572 O O . THR B 1 184 ? -7.445 7.719 -12.547 1 89.69 184 THR B O 1
ATOM 3575 N N . THR B 1 185 ? -9.273 8.211 -11.414 1 90.06 185 THR B N 1
ATOM 3576 C CA . THR B 1 185 ? -9.609 6.805 -11.227 1 90.06 185 THR B CA 1
ATOM 3577 C C . THR B 1 185 ? -9.984 6.156 -12.555 1 90.06 185 THR B C 1
ATOM 3579 O O . THR B 1 185 ? -9.648 4.996 -12.797 1 90.06 185 THR B O 1
ATOM 3582 N N . LEU B 1 186 ? -10.664 6.906 -13.32 1 91.56 186 LEU B N 1
ATOM 3583 C CA . LEU B 1 186 ? -11.016 6.391 -14.641 1 91.56 186 LEU B CA 1
ATOM 3584 C C . LEU B 1 186 ? -9.766 6.156 -15.484 1 91.56 186 LEU B C 1
ATOM 3586 O O . LEU B 1 186 ? -9.648 5.133 -16.156 1 91.56 186 LEU B O 1
ATOM 3590 N N . LEU B 1 187 ? -8.844 7.043 -15.43 1 91.62 187 LEU B N 1
ATOM 3591 C CA . LEU B 1 187 ? -7.59 6.883 -16.156 1 91.62 187 LEU B CA 1
ATOM 3592 C C . LEU B 1 187 ? -6.82 5.668 -15.648 1 91.62 187 LEU B C 1
ATOM 3594 O O . LEU B 1 187 ? -6.238 4.922 -16.438 1 91.62 187 LEU B O 1
ATOM 3598 N N . ARG B 1 188 ? -6.848 5.477 -14.391 1 89.75 188 ARG B N 1
ATOM 3599 C CA . ARG B 1 188 ? -6.188 4.316 -13.797 1 89.75 188 ARG B CA 1
ATOM 3600 C C . ARG B 1 188 ? -6.855 3.02 -14.234 1 89.75 188 ARG B C 1
ATOM 3602 O O . ARG B 1 188 ? -6.18 2.01 -14.445 1 89.75 188 ARG B O 1
ATOM 3609 N N . PHE B 1 189 ? -8.125 3.109 -14.328 1 91 189 PHE B N 1
ATOM 3610 C CA . PHE B 1 189 ? -8.875 1.943 -14.789 1 91 189 PHE B CA 1
ATOM 3611 C C . PHE B 1 189 ? -8.484 1.584 -16.219 1 91 189 PHE B C 1
ATOM 3613 O O . PHE B 1 189 ? -8.258 0.413 -16.531 1 91 189 PHE B O 1
ATOM 3620 N N . VAL B 1 190 ? -8.383 2.598 -17.016 1 92.31 190 VAL B N 1
ATOM 3621 C CA . VAL B 1 190 ? -8.016 2.375 -18.406 1 92.31 190 VAL B CA 1
ATOM 3622 C C . VAL B 1 190 ? -6.582 1.866 -18.5 1 92.31 190 VAL B C 1
ATOM 3624 O O . VAL B 1 190 ? -6.301 0.89 -19.188 1 92.31 190 VAL B O 1
ATOM 3627 N N . TRP B 1 191 ? -5.75 2.488 -17.734 1 91.56 191 TRP B N 1
ATOM 3628 C CA . TRP B 1 191 ? -4.352 2.076 -17.703 1 91.56 191 TRP B CA 1
ATOM 3629 C C . TRP B 1 191 ? -4.215 0.639 -17.219 1 91.56 191 TRP B C 1
ATOM 3631 O O . TRP B 1 191 ? -3.539 -0.178 -17.844 1 91.56 191 TRP B O 1
ATOM 3641 N N . GLY B 1 192 ? -4.871 0.321 -16.125 1 88.31 192 GLY B N 1
ATOM 3642 C CA . GLY B 1 192 ? -4.852 -1.032 -15.594 1 88.31 192 GLY B CA 1
ATOM 3643 C C . GLY B 1 192 ? -5.512 -2.045 -16.516 1 88.31 192 GLY B C 1
ATOM 3644 O O . GLY B 1 192 ? -5.039 -3.176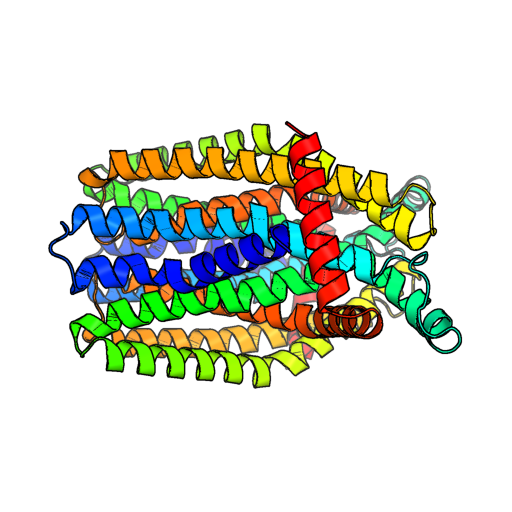 -16.641 1 88.31 192 GLY B O 1
ATOM 3645 N N . GLY B 1 193 ? -6.625 -1.583 -17.156 1 89.12 193 GLY B N 1
ATOM 3646 C CA . GLY B 1 193 ? -7.301 -2.459 -18.094 1 89.12 193 GLY B CA 1
ATOM 3647 C C . GLY B 1 193 ? -6.43 -2.855 -19.281 1 89.12 193 GLY B C 1
ATOM 3648 O O . GLY B 1 193 ? -6.453 -4.008 -19.719 1 89.12 193 GLY B O 1
ATOM 3649 N N . LEU B 1 194 ? -5.66 -1.951 -19.719 1 90.31 194 LEU B N 1
ATOM 3650 C CA . LEU B 1 194 ? -4.738 -2.232 -20.812 1 90.31 194 LEU B CA 1
ATOM 3651 C C . LEU B 1 194 ? -3.678 -3.24 -20.391 1 90.31 194 LEU B C 1
ATOM 3653 O O . LEU B 1 194 ? -3.32 -4.137 -21.156 1 90.31 194 LEU B O 1
ATOM 3657 N N . GLN B 1 195 ? -3.221 -3.156 -19.219 1 89 195 GLN B N 1
ATOM 3658 C CA . GLN B 1 195 ? -2.227 -4.094 -18.719 1 89 195 GLN B CA 1
ATOM 3659 C C . GLN B 1 195 ? -2.816 -5.492 -18.562 1 89 195 GLN B C 1
ATOM 3661 O O . GLN B 1 195 ? -2.168 -6.484 -18.891 1 89 195 GLN B O 1
ATOM 3666 N N . VAL B 1 196 ? -4.02 -5.512 -18.062 1 89.5 196 VAL B N 1
ATOM 3667 C CA . VAL B 1 196 ? -4.691 -6.797 -17.891 1 89.5 196 VAL B CA 1
ATOM 3668 C C . VAL B 1 196 ? -4.906 -7.441 -19.266 1 89.5 196 VAL B C 1
ATOM 3670 O O . VAL B 1 196 ? -4.691 -8.648 -19.422 1 89.5 196 VAL B O 1
ATOM 3673 N N . LEU B 1 197 ? -5.277 -6.617 -20.203 1 91.75 197 LEU B N 1
ATOM 3674 C CA . LEU B 1 197 ? -5.473 -7.121 -21.562 1 91.75 197 LEU B CA 1
ATOM 3675 C C . LEU B 1 197 ? -4.172 -7.676 -22.125 1 91.75 197 LEU B C 1
ATOM 3677 O O . LEU B 1 197 ? -4.16 -8.75 -22.734 1 91.75 197 LEU B O 1
ATOM 3681 N N . LEU B 1 198 ? -3.092 -7.027 -21.891 1 87.56 198 LEU B N 1
ATOM 3682 C CA . LEU B 1 198 ? -1.79 -7.492 -22.359 1 87.56 198 LEU B CA 1
ATOM 3683 C C . LEU B 1 198 ? -1.398 -8.797 -21.672 1 87.56 198 LEU B C 1
ATOM 3685 O O . LEU B 1 198 ? -0.847 -9.695 -22.312 1 87.56 198 LEU B O 1
ATOM 3689 N N . LEU B 1 199 ? -1.695 -8.906 -20.422 1 87 199 LEU B N 1
ATOM 3690 C CA . LEU B 1 199 ? -1.412 -10.133 -19.688 1 87 199 LEU B CA 1
ATOM 3691 C C . LEU B 1 199 ? -2.258 -11.289 -20.219 1 87 199 LEU B C 1
ATOM 3693 O O . LEU B 1 199 ? -1.772 -12.414 -20.344 1 87 199 LEU B O 1
ATOM 3697 N N . TRP B 1 200 ? -3.5 -10.93 -20.516 1 89.69 200 TRP B N 1
ATOM 3698 C CA . TRP B 1 200 ? -4.395 -11.945 -21.062 1 89.69 200 TRP B CA 1
ATOM 3699 C C . TRP B 1 200 ? -3.891 -12.445 -22.406 1 89.69 200 TRP B C 1
ATOM 3701 O O . TRP B 1 200 ? -3.912 -13.648 -22.688 1 89.69 200 TRP B O 1
ATOM 3711 N N . LEU B 1 201 ? -3.375 -11.578 -23.156 1 87.62 201 LEU B N 1
ATOM 3712 C CA . LEU B 1 201 ? -2.877 -11.93 -24.484 1 87.62 201 LEU B CA 1
ATOM 3713 C C . LEU B 1 201 ? -1.563 -12.703 -24.391 1 87.62 201 LEU B C 1
ATOM 3715 O O . LEU B 1 201 ? -1.276 -13.562 -25.219 1 87.62 201 LEU B O 1
ATOM 3719 N N . SER B 1 202 ? -0.77 -12.508 -23.375 1 83.81 202 SER B N 1
ATOM 3720 C CA . SER B 1 202 ? 0.525 -13.156 -23.203 1 83.81 202 SER B CA 1
ATOM 3721 C C . SER B 1 202 ? 0.391 -14.461 -22.406 1 83.81 202 SER B C 1
ATOM 3723 O O . SER B 1 202 ? 1.381 -15.156 -22.188 1 83.81 202 SER B O 1
ATOM 3725 N N . HIS B 1 203 ? -0.836 -14.703 -21.953 1 85.5 203 HIS B N 1
ATOM 3726 C CA . HIS B 1 203 ? -1.102 -15.805 -21.031 1 85.5 203 HIS B CA 1
ATOM 3727 C C . HIS B 1 203 ? -0.579 -17.125 -21.594 1 85.5 203 HIS B C 1
ATOM 3729 O O . HIS B 1 203 ? 0.016 -17.922 -20.859 1 85.5 203 HIS B O 1
ATOM 3735 N N . PRO B 1 204 ? -0.698 -17.406 -22.953 1 83.44 204 PRO B N 1
ATOM 3736 C CA . PRO B 1 204 ? -0.212 -18.688 -23.484 1 83.44 204 PRO B CA 1
ATOM 3737 C C . PRO B 1 204 ? 1.308 -18.812 -23.406 1 83.44 204 PRO B C 1
ATOM 3739 O O . PRO B 1 204 ? 1.838 -19.938 -23.438 1 83.44 204 PRO B O 1
ATOM 3742 N N . TYR B 1 205 ? 1.975 -17.734 -23.25 1 77.81 205 TYR B N 1
ATOM 3743 C CA . TYR B 1 205 ? 3.434 -17.734 -23.266 1 77.81 205 TYR B CA 1
ATOM 3744 C C . TYR B 1 205 ? 4 -17.609 -21.859 1 77.81 205 TYR B C 1
ATOM 3746 O O . TYR B 1 205 ? 5.219 -17.531 -21.688 1 77.81 205 TYR B O 1
ATOM 3754 N N . MET B 1 206 ? 3.127 -17.594 -20.906 1 80.31 206 MET B N 1
ATOM 3755 C CA . MET B 1 206 ? 3.568 -17.391 -19.531 1 80.31 206 MET B CA 1
ATOM 3756 C C . MET B 1 206 ? 3.609 -18.719 -18.781 1 80.31 206 MET B C 1
ATOM 3758 O O . MET B 1 206 ? 2.969 -19.688 -19.188 1 80.31 206 MET B O 1
ATOM 3762 N N . ASP B 1 207 ? 4.5 -18.672 -17.797 1 81.94 207 ASP B N 1
ATOM 3763 C CA . ASP B 1 207 ? 4.461 -19.797 -16.859 1 81.94 207 ASP B CA 1
ATOM 3764 C C . ASP B 1 207 ? 3.176 -19.781 -16.031 1 81.94 207 ASP B C 1
ATOM 3766 O O . ASP B 1 207 ? 2.941 -18.844 -15.258 1 81.94 207 ASP B O 1
ATOM 3770 N N . HIS B 1 208 ? 2.352 -20.781 -16.172 1 78.38 208 HIS B N 1
ATOM 3771 C CA . HIS B 1 208 ? 1.032 -20.844 -15.555 1 78.38 208 HIS B CA 1
ATOM 3772 C C . HIS B 1 208 ? 1.135 -20.859 -14.031 1 78.38 208 HIS B C 1
ATOM 3774 O O . HIS B 1 208 ? 0.22 -20.406 -13.344 1 78.38 208 HIS B O 1
ATOM 3780 N N . LYS B 1 209 ? 2.27 -21.297 -13.539 1 79.75 209 LYS B N 1
ATOM 3781 C CA . LYS B 1 209 ? 2.447 -21.359 -12.086 1 79.75 209 LYS B CA 1
ATOM 3782 C C . LYS B 1 209 ? 2.664 -19.969 -11.5 1 79.75 209 LYS B C 1
ATOM 3784 O O . LYS B 1 209 ? 2.334 -19.719 -10.344 1 79.75 209 LYS B O 1
ATOM 3789 N N . LEU B 1 210 ? 3.129 -19.078 -12.398 1 85.94 210 LEU B N 1
ATOM 3790 C CA . LEU B 1 210 ? 3.51 -17.766 -11.883 1 85.94 210 LEU B CA 1
ATOM 3791 C C . LEU B 1 210 ? 2.623 -16.672 -12.469 1 85.94 210 LEU B C 1
ATOM 3793 O O . LEU B 1 210 ? 2.746 -15.508 -12.094 1 85.94 210 LEU B O 1
ATOM 3797 N N . SER B 1 211 ? 1.727 -17.078 -13.32 1 84.06 211 SER B N 1
ATOM 3798 C CA . SER B 1 211 ? 0.941 -16.094 -14.055 1 84.06 211 SER B CA 1
ATOM 3799 C C . SER B 1 211 ? 0.081 -15.25 -13.109 1 84.06 211 SER B C 1
ATOM 3801 O O . SER B 1 211 ? 0.054 -14.023 -13.211 1 84.06 211 SER B O 1
ATOM 3803 N N . ILE B 1 212 ? -0.558 -15.914 -12.141 1 86.06 212 ILE B N 1
ATOM 3804 C CA . ILE B 1 212 ? -1.428 -15.195 -11.219 1 86.06 212 ILE B CA 1
ATOM 3805 C C . ILE B 1 212 ? -0.59 -14.281 -10.328 1 86.06 212 ILE B C 1
ATOM 3807 O O . ILE B 1 212 ? -0.949 -13.125 -10.102 1 86.06 212 ILE B O 1
ATOM 3811 N N . THR B 1 213 ? 0.507 -14.781 -9.898 1 86.75 213 THR B N 1
ATOM 3812 C CA . THR B 1 213 ? 1.392 -13.984 -9.062 1 86.75 213 THR B CA 1
ATOM 3813 C C . THR B 1 213 ? 1.911 -12.773 -9.828 1 86.75 213 THR B C 1
ATOM 3815 O O . THR B 1 213 ? 1.95 -11.664 -9.289 1 86.75 213 THR B O 1
ATOM 3818 N N . PHE B 1 214 ? 2.26 -13.016 -11 1 86.5 214 PHE B N 1
ATOM 3819 C CA . PHE B 1 214 ? 2.771 -11.938 -11.836 1 86.5 214 PHE B CA 1
ATOM 3820 C C . PHE B 1 214 ? 1.701 -10.875 -12.062 1 86.5 214 PHE B C 1
ATOM 3822 O O . PHE B 1 214 ? 1.978 -9.68 -11.969 1 86.5 214 PHE B O 1
ATOM 3829 N N . GLY B 1 215 ? 0.52 -11.312 -12.359 1 85.38 215 GLY B N 1
ATOM 3830 C CA . GLY B 1 215 ? -0.575 -10.375 -12.531 1 85.38 215 GLY B CA 1
ATOM 3831 C C . GLY B 1 215 ? -0.831 -9.523 -11.305 1 85.38 215 GLY B C 1
ATOM 3832 O O . GLY B 1 215 ? -1.026 -8.312 -11.414 1 85.38 215 GLY B O 1
ATOM 3833 N N . ARG B 1 216 ? -0.751 -10.094 -10.172 1 85.75 216 ARG B N 1
ATOM 3834 C CA . ARG B 1 216 ? -0.98 -9.383 -8.914 1 85.75 216 ARG B CA 1
ATOM 3835 C C . ARG B 1 216 ? 0.141 -8.391 -8.641 1 85.75 216 ARG B C 1
ATOM 3837 O O . ARG B 1 216 ? -0.106 -7.293 -8.125 1 85.75 216 ARG B O 1
ATOM 3844 N N . GLU B 1 217 ? 1.321 -8.766 -8.953 1 85.88 217 GLU B N 1
ATOM 3845 C CA . GLU B 1 217 ? 2.459 -7.879 -8.742 1 85.88 217 GLU B CA 1
ATOM 3846 C C . GLU B 1 217 ? 2.393 -6.668 -9.664 1 85.88 217 GLU B C 1
ATOM 3848 O O . GLU B 1 217 ? 2.754 -5.559 -9.273 1 85.88 217 GLU B O 1
ATOM 3853 N N . LEU B 1 218 ? 1.95 -6.93 -10.867 1 85.38 218 LEU B N 1
ATOM 3854 C CA . LEU B 1 218 ? 1.801 -5.824 -11.797 1 85.38 218 LEU B CA 1
ATOM 3855 C C . LEU B 1 218 ? 0.751 -4.832 -11.305 1 85.38 218 LEU B C 1
ATOM 3857 O O . LEU B 1 218 ? 0.93 -3.619 -11.43 1 85.38 218 LEU B O 1
ATOM 3861 N N . TYR B 1 219 ? -0.225 -5.398 -10.758 1 84.56 219 TYR B N 1
ATOM 3862 C CA . TYR B 1 219 ? -1.245 -4.547 -10.164 1 84.56 219 TYR B CA 1
ATOM 3863 C C . TYR B 1 219 ? -0.677 -3.764 -8.984 1 84.56 219 TYR B C 1
ATOM 3865 O O . TYR B 1 219 ? -0.928 -2.564 -8.852 1 84.56 219 TYR B O 1
ATOM 3873 N N . GLY B 1 220 ? 0.056 -4.438 -8.188 1 83.81 220 GLY B N 1
ATOM 3874 C CA . GLY B 1 220 ? 0.702 -3.77 -7.07 1 83.81 220 GLY B CA 1
ATOM 3875 C C . GLY B 1 220 ? 1.701 -2.713 -7.5 1 83.81 220 GLY B C 1
ATOM 3876 O O . GLY B 1 220 ? 1.913 -1.725 -6.797 1 83.81 220 GLY B O 1
ATOM 3877 N N . PHE B 1 221 ? 2.195 -2.924 -8.672 1 85.88 221 PHE B N 1
ATOM 3878 C CA . PHE B 1 221 ? 3.176 -1.998 -9.227 1 85.88 221 PHE B CA 1
ATOM 3879 C C . PHE B 1 221 ? 2.549 -0.632 -9.477 1 85.88 221 PHE B C 1
ATOM 3881 O O . PHE B 1 221 ? 3.191 0.4 -9.273 1 85.88 221 PHE B O 1
ATOM 3888 N N . GLN B 1 222 ? 1.353 -0.59 -9.844 1 83.81 222 GLN B N 1
ATOM 3889 C CA . GLN B 1 222 ? 0.665 0.675 -10.086 1 83.81 222 GLN B CA 1
ATOM 3890 C C . GLN B 1 222 ? 0.559 1.492 -8.797 1 83.81 222 GLN B C 1
ATOM 3892 O O . GLN B 1 222 ? 0.802 2.701 -8.805 1 83.81 222 GLN B O 1
ATOM 3897 N N . SER B 1 223 ? 0.19 0.812 -7.789 1 83.25 223 SER B N 1
ATOM 3898 C CA . SER B 1 223 ? 0.092 1.494 -6.504 1 83.25 223 SER B CA 1
ATOM 3899 C C . SER B 1 223 ? 1.451 2.018 -6.051 1 83.25 223 SER B C 1
ATOM 3901 O O . SER B 1 223 ? 1.54 3.092 -5.453 1 83.25 223 SER B O 1
ATOM 3903 N N . THR B 1 224 ? 2.432 1.227 -6.375 1 86.69 224 THR B N 1
ATOM 3904 C CA . THR B 1 224 ? 3.789 1.634 -6.035 1 86.69 224 THR B CA 1
ATOM 3905 C C . THR B 1 224 ? 4.188 2.885 -6.812 1 86.69 224 THR B C 1
ATOM 3907 O O . THR B 1 224 ? 4.746 3.826 -6.238 1 86.69 224 THR B O 1
ATOM 3910 N N . CYS B 1 225 ? 3.873 2.928 -8.047 1 87 225 CYS B N 1
ATOM 3911 C CA . CYS B 1 225 ? 4.188 4.086 -8.875 1 87 225 CYS B CA 1
ATOM 3912 C C . CYS B 1 225 ? 3.439 5.32 -8.391 1 87 225 CYS B C 1
ATOM 3914 O O . CYS B 1 225 ? 3.996 6.422 -8.367 1 87 225 CYS B O 1
ATOM 3916 N N . ASP B 1 226 ? 2.264 5.113 -7.977 1 84.31 226 ASP B N 1
ATOM 3917 C CA . ASP B 1 226 ? 1.471 6.215 -7.445 1 84.31 226 ASP B CA 1
ATOM 3918 C C . ASP B 1 226 ? 2.119 6.805 -6.195 1 84.31 226 ASP B C 1
ATOM 3920 O O . ASP B 1 226 ? 2.238 8.023 -6.066 1 84.31 226 ASP B O 1
ATOM 3924 N N . LYS B 1 227 ? 2.471 5.973 -5.422 1 85.12 227 LYS B N 1
ATOM 3925 C CA . LYS B 1 227 ? 3.094 6.418 -4.18 1 85.12 227 LYS B CA 1
ATOM 3926 C C . LYS B 1 227 ? 4.406 7.145 -4.449 1 85.12 227 LYS B C 1
ATOM 3928 O O . LYS B 1 227 ? 4.707 8.156 -3.812 1 85.12 227 LYS B O 1
ATOM 3933 N N . MET B 1 228 ? 5.164 6.609 -5.348 1 87.69 228 MET B N 1
ATOM 3934 C CA . MET B 1 228 ? 6.426 7.242 -5.715 1 87.69 228 MET B CA 1
ATOM 3935 C C . MET B 1 228 ? 6.191 8.648 -6.266 1 87.69 228 MET B C 1
ATOM 3937 O O . MET B 1 228 ? 6.867 9.594 -5.863 1 87.69 228 MET B O 1
ATOM 3941 N N . MET B 1 229 ? 5.25 8.75 -7.047 1 84.06 229 MET B N 1
ATOM 3942 C CA . MET B 1 229 ? 4.98 10.031 -7.699 1 84.06 229 MET B CA 1
ATOM 3943 C C . MET B 1 229 ? 4.477 11.062 -6.691 1 84.06 229 MET B C 1
ATOM 3945 O O . MET B 1 229 ? 4.875 12.227 -6.742 1 84.06 229 MET B O 1
ATOM 3949 N N . GLN B 1 230 ? 3.66 10.617 -5.816 1 80.5 230 GLN B N 1
ATOM 3950 C CA . GLN B 1 230 ? 3.105 11.523 -4.812 1 80.5 230 GLN B CA 1
ATOM 3951 C C . GLN B 1 230 ? 4.199 12.062 -3.893 1 80.5 230 GLN B C 1
ATOM 3953 O O . GLN B 1 230 ? 4.07 13.148 -3.338 1 80.5 230 GLN B O 1
ATOM 3958 N N . ASN B 1 231 ? 5.215 11.273 -3.744 1 85.62 231 ASN B N 1
ATOM 3959 C CA . ASN B 1 231 ? 6.234 11.641 -2.764 1 85.62 231 ASN B CA 1
ATOM 3960 C C . ASN B 1 231 ? 7.48 12.211 -3.436 1 85.62 231 ASN B C 1
ATOM 3962 O O . ASN B 1 231 ? 8.383 12.711 -2.76 1 85.62 231 ASN B O 1
ATOM 3966 N N . PHE B 1 232 ? 7.523 12.266 -4.723 1 83.94 232 PHE B N 1
ATOM 3967 C CA . PHE B 1 232 ? 8.742 12.617 -5.449 1 83.94 232 PHE B CA 1
ATOM 3968 C C . PHE B 1 232 ? 9.148 14.055 -5.152 1 83.94 232 PHE B C 1
ATOM 3970 O O . PHE B 1 232 ? 10.297 14.312 -4.785 1 83.94 232 PHE B O 1
ATOM 3977 N N . HIS B 1 233 ? 8.25 14.969 -5.273 1 81.94 233 HIS B N 1
ATOM 3978 C CA . HIS B 1 233 ? 8.57 16.375 -5.09 1 81.94 233 HIS B CA 1
ATOM 3979 C C . HIS B 1 233 ? 9.047 16.656 -3.666 1 81.94 233 HIS B C 1
ATOM 3981 O O . HIS B 1 233 ? 10.023 17.375 -3.465 1 81.94 233 HIS B O 1
ATOM 3987 N N . ARG B 1 234 ? 8.406 16.031 -2.775 1 84.12 234 ARG B N 1
ATOM 3988 C CA . ARG B 1 234 ? 8.789 16.219 -1.38 1 84.12 234 ARG B CA 1
ATOM 3989 C C . ARG B 1 234 ? 10.164 15.602 -1.11 1 84.12 234 ARG B C 1
ATOM 3991 O O . ARG B 1 234 ? 10.969 16.172 -0.37 1 84.12 234 ARG B O 1
ATOM 3998 N N . ALA B 1 235 ? 10.336 14.5 -1.651 1 90.44 235 ALA B N 1
ATOM 3999 C CA . ALA B 1 235 ? 11.641 13.852 -1.512 1 90.44 235 ALA B CA 1
ATOM 4000 C C . ALA B 1 235 ? 12.75 14.727 -2.084 1 90.44 235 ALA B C 1
ATOM 4002 O O . ALA B 1 235 ? 13.812 14.867 -1.479 1 90.44 235 ALA B O 1
ATOM 4003 N N . CYS B 1 236 ? 12.492 15.336 -3.176 1 87.88 236 CYS B N 1
ATOM 4004 C CA . CYS B 1 236 ? 13.477 16.188 -3.816 1 87.88 236 CYS B CA 1
ATOM 4005 C C . CYS B 1 236 ? 13.828 17.375 -2.926 1 87.88 236 CYS B C 1
ATOM 4007 O O . CYS B 1 236 ? 14.992 17.766 -2.834 1 87.88 236 CYS B O 1
ATOM 4009 N N . LYS B 1 237 ? 12.852 17.906 -2.324 1 86.12 237 LYS B N 1
ATOM 4010 C CA . LYS B 1 237 ? 13.094 19.016 -1.406 1 86.12 237 LYS B CA 1
ATOM 4011 C C . LYS B 1 237 ? 14 18.594 -0.258 1 86.12 237 LYS B C 1
ATOM 4013 O O . LYS B 1 237 ? 14.922 19.328 0.12 1 86.12 237 LYS B O 1
ATOM 4018 N N . ILE B 1 238 ? 13.773 17.453 0.216 1 89.19 238 ILE B N 1
ATOM 4019 C CA . ILE B 1 238 ? 14.562 16.953 1.332 1 89.19 238 ILE B CA 1
ATOM 4020 C C . ILE B 1 238 ? 15.984 16.641 0.856 1 89.19 238 ILE B C 1
ATOM 4022 O O . ILE B 1 238 ? 16.953 16.922 1.552 1 89.19 238 ILE B O 1
ATOM 4026 N N . TRP B 1 239 ? 16.078 16.141 -0.293 1 88.88 239 TRP B N 1
ATOM 4027 C CA . TRP B 1 239 ? 17.391 15.844 -0.848 1 88.88 239 TRP B CA 1
ATOM 4028 C C . TRP B 1 239 ? 18.188 17.125 -1.082 1 88.88 239 TRP B C 1
ATOM 4030 O O . TRP B 1 239 ? 19.406 17.141 -0.903 1 88.88 239 TRP B O 1
ATOM 4040 N N . ARG B 1 240 ? 17.547 18.125 -1.49 1 87 240 ARG B N 1
ATOM 4041 C CA . ARG B 1 240 ? 18.219 19.422 -1.658 1 87 240 ARG B CA 1
ATOM 4042 C C . ARG B 1 240 ? 18.734 19.938 -0.325 1 87 240 ARG B C 1
ATOM 4044 O O . ARG B 1 240 ? 19.844 20.484 -0.256 1 87 240 ARG B O 1
ATOM 4051 N N . ALA B 1 241 ? 17.906 19.734 0.639 1 85.69 241 ALA B N 1
ATOM 4052 C CA . ALA B 1 241 ? 18.344 20.141 1.972 1 85.69 241 ALA B CA 1
ATOM 4053 C C . ALA B 1 241 ? 19.562 19.328 2.416 1 85.69 241 ALA B C 1
ATOM 4055 O O . ALA B 1 241 ? 20.484 19.859 3.023 1 85.69 241 ALA B O 1
ATOM 4056 N N . MET B 1 242 ? 19.547 18.141 2.119 1 87.25 242 MET B N 1
ATOM 4057 C CA . MET B 1 242 ? 20.672 17.266 2.445 1 87.25 242 MET B CA 1
ATOM 4058 C C . MET B 1 242 ? 21.938 17.703 1.712 1 87.25 242 MET B C 1
ATOM 4060 O O . MET B 1 242 ? 23.031 17.719 2.289 1 87.25 242 MET B O 1
ATOM 4064 N N . ARG B 1 243 ? 21.797 18.062 0.508 1 87.06 243 ARG B N 1
ATOM 4065 C CA . ARG B 1 243 ? 22.938 18.5 -0.306 1 87.06 243 ARG B CA 1
ATOM 4066 C C . ARG B 1 243 ? 23.547 19.781 0.24 1 87.06 243 ARG B C 1
ATOM 4068 O O . ARG B 1 243 ? 24.766 19.938 0.244 1 87.06 243 ARG B O 1
ATOM 4075 N N . LYS B 1 244 ? 22.734 20.609 0.616 1 83.75 244 LYS B N 1
ATOM 4076 C CA . LYS B 1 244 ? 23.203 21.875 1.172 1 83.75 244 LYS B CA 1
ATOM 4077 C C . LYS B 1 244 ? 24.031 21.641 2.434 1 83.75 244 LYS B C 1
ATOM 4079 O O . LYS B 1 244 ? 24.953 22.406 2.719 1 83.75 244 LYS B O 1
ATOM 4084 N N . ARG B 1 245 ? 23.781 20.594 3.168 1 85.62 245 ARG B N 1
ATOM 4085 C CA . ARG B 1 245 ? 24.5 20.297 4.41 1 85.62 245 ARG B CA 1
ATOM 4086 C C . ARG B 1 245 ? 25.641 19.328 4.172 1 85.62 245 ARG B C 1
ATOM 4088 O O . ARG B 1 245 ? 26.438 19.062 5.074 1 85.62 245 ARG B O 1
ATOM 4095 N N . GLY B 1 246 ? 25.766 18.875 2.941 1 86.25 246 GLY B N 1
ATOM 4096 C CA . GLY B 1 246 ? 26.703 17.812 2.639 1 86.25 246 GLY B CA 1
ATOM 4097 C C . GLY B 1 246 ? 26.062 16.438 2.66 1 86.25 246 GLY B C 1
ATOM 4098 O O . GLY B 1 246 ? 25.828 15.875 3.73 1 86.25 246 GLY B O 1
ATOM 4099 N N . PHE B 1 247 ? 25.875 15.922 1.631 1 86.31 247 PHE B N 1
ATOM 4100 C CA . PHE B 1 247 ? 25.094 14.695 1.453 1 86.31 247 PHE B CA 1
ATOM 4101 C C . PHE B 1 247 ? 25.719 13.547 2.229 1 86.31 247 PHE B C 1
ATOM 4103 O O . PHE B 1 247 ? 25.047 12.906 3.051 1 86.31 247 PHE B O 1
ATOM 4110 N N . TRP B 1 248 ? 26.969 13.312 2.072 1 86.5 248 TRP B N 1
ATOM 4111 C CA . TRP B 1 248 ? 27.625 12.156 2.67 1 86.5 248 TRP B CA 1
ATOM 4112 C C . TRP B 1 248 ? 27.797 12.344 4.172 1 86.5 248 TRP B C 1
ATOM 4114 O O . TRP B 1 248 ? 27.719 11.375 4.938 1 86.5 248 TRP B O 1
ATOM 4124 N N . TYR B 1 249 ? 28 13.539 4.566 1 87.06 249 TYR B N 1
ATOM 4125 C CA . TYR B 1 249 ? 28.109 13.812 5.992 1 87.06 249 TYR B CA 1
ATOM 4126 C C . TYR B 1 249 ? 26.781 13.578 6.695 1 87.06 249 TYR B C 1
ATOM 4128 O O . TYR B 1 249 ? 26.719 12.914 7.73 1 87.06 249 TYR B O 1
ATOM 4136 N N . THR B 1 250 ? 25.766 14.062 6.074 1 88.81 250 THR B N 1
ATOM 4137 C CA . THR B 1 250 ? 24.438 13.914 6.648 1 88.81 250 THR B CA 1
ATOM 4138 C C . THR B 1 250 ? 24.031 12.445 6.688 1 88.81 250 THR B C 1
ATOM 4140 O O . THR B 1 250 ? 23.469 11.977 7.684 1 88.81 250 THR B O 1
ATOM 4143 N N . ALA B 1 251 ? 24.312 11.789 5.605 1 89.31 251 ALA B N 1
ATOM 4144 C CA . ALA B 1 251 ? 23.984 10.367 5.523 1 89.31 251 ALA B CA 1
ATOM 4145 C C . ALA B 1 251 ? 24.781 9.555 6.539 1 89.31 251 ALA B C 1
ATOM 4147 O O . ALA B 1 251 ? 24.234 8.641 7.172 1 89.31 251 ALA B O 1
ATOM 4148 N N . GLY B 1 252 ? 26.031 9.875 6.625 1 90.06 252 GLY B N 1
ATOM 4149 C CA . GLY B 1 252 ? 26.875 9.18 7.59 1 90.06 252 GLY B CA 1
ATOM 4150 C C . GLY B 1 252 ? 26.453 9.422 9.023 1 90.06 252 GLY B C 1
ATOM 4151 O O . GLY B 1 252 ? 26.391 8.484 9.828 1 90.06 252 GLY B O 1
ATOM 4152 N N . THR B 1 253 ? 26.109 10.625 9.398 1 90.38 253 THR B N 1
ATOM 4153 C CA . THR B 1 253 ? 25.656 10.961 10.742 1 90.38 253 THR B CA 1
ATOM 4154 C C . THR B 1 253 ? 24.297 10.328 11.031 1 90.38 253 THR B C 1
ATOM 4156 O O . THR B 1 253 ? 24.078 9.82 12.125 1 90.38 253 THR B O 1
ATOM 4159 N N . GLY B 1 254 ? 23.484 10.43 10.031 1 91.5 254 GLY B N 1
ATOM 4160 C CA . GLY B 1 254 ? 22.172 9.812 10.188 1 91.5 254 GLY B CA 1
ATOM 4161 C C . GLY B 1 254 ? 22.25 8.312 10.43 1 91.5 254 GLY B C 1
ATOM 4162 O O . GLY B 1 254 ? 21.531 7.785 11.281 1 91.5 254 GLY B O 1
ATOM 4163 N N . ALA B 1 255 ? 23.109 7.707 9.68 1 92.81 255 ALA B N 1
ATOM 4164 C CA . ALA B 1 255 ? 23.266 6.266 9.836 1 92.81 255 ALA B CA 1
ATOM 4165 C C . ALA B 1 255 ? 23.812 5.918 11.219 1 92.81 255 ALA B C 1
ATOM 4167 O O . ALA B 1 255 ? 23.312 5.004 11.875 1 92.81 255 ALA B O 1
ATOM 4168 N N . LYS B 1 256 ? 24.812 6.594 11.625 1 93.12 256 LYS B N 1
ATOM 4169 C CA . LYS B 1 256 ? 25.422 6.359 12.93 1 93.12 256 LYS B CA 1
ATOM 4170 C C . LYS B 1 256 ? 24.406 6.57 14.055 1 93.12 256 LYS B C 1
ATOM 4172 O O . LYS B 1 256 ? 24.281 5.73 14.945 1 93.12 256 LYS B O 1
ATOM 4177 N N . ASN B 1 257 ? 23.656 7.617 13.977 1 92.62 257 ASN B N 1
ATOM 4178 C CA . ASN B 1 257 ? 22.719 7.957 15.031 1 92.62 257 ASN B CA 1
ATOM 4179 C C . ASN B 1 257 ? 21.516 7.008 15.031 1 92.62 257 ASN B C 1
ATOM 4181 O O . ASN B 1 257 ? 20.984 6.676 16.094 1 92.62 257 ASN B O 1
ATOM 4185 N N . ALA B 1 258 ? 21.094 6.66 13.828 1 93.12 258 ALA B N 1
ATOM 4186 C CA . ALA B 1 258 ? 19.984 5.711 13.742 1 93.12 258 ALA B CA 1
ATOM 4187 C C . ALA B 1 258 ? 20.359 4.383 14.398 1 93.12 258 ALA B C 1
ATOM 4189 O O . ALA B 1 258 ? 19.562 3.807 15.141 1 93.12 258 ALA B O 1
ATOM 4190 N N . TRP B 1 259 ? 21.516 3.932 14.125 1 91.44 259 TRP B N 1
ATOM 4191 C CA . TRP B 1 259 ? 21.969 2.672 14.703 1 91.44 259 TRP B CA 1
ATOM 4192 C C . TRP B 1 259 ? 22.094 2.781 16.219 1 91.44 259 TRP B C 1
ATOM 4194 O O . TRP B 1 259 ? 21.734 1.853 16.938 1 91.44 259 TRP B O 1
ATOM 4204 N N . ALA B 1 260 ? 22.609 3.877 16.656 1 91 260 ALA B N 1
ATOM 4205 C CA . ALA B 1 260 ? 22.75 4.098 18.094 1 91 260 ALA B CA 1
ATOM 4206 C C . ALA B 1 260 ? 21.391 4.148 18.766 1 91 260 ALA B C 1
ATOM 4208 O O . ALA B 1 260 ? 21.219 3.602 19.859 1 91 260 ALA B O 1
ATOM 4209 N N . ALA B 1 261 ? 20.469 4.75 18.125 1 91.12 261 ALA B N 1
ATOM 4210 C CA . ALA B 1 261 ? 19.125 4.879 18.688 1 91.12 261 ALA B CA 1
ATOM 4211 C C . ALA B 1 261 ? 18.422 3.523 18.75 1 91.12 261 ALA B C 1
ATOM 4213 O O . ALA B 1 261 ? 17.672 3.254 19.688 1 91.12 261 ALA B O 1
ATOM 4214 N N . GLN B 1 262 ? 18.672 2.709 17.781 1 88.06 262 GLN B N 1
ATOM 4215 C CA . GLN B 1 262 ? 18.078 1.375 17.734 1 88.06 262 GLN B CA 1
ATOM 4216 C C . GLN B 1 262 ? 18.594 0.514 18.891 1 88.06 262 GLN B C 1
ATOM 4218 O O . GLN B 1 262 ? 17.859 -0.326 19.422 1 88.06 262 GLN B O 1
ATOM 4223 N N . ARG B 1 263 ? 19.766 0.717 19.281 1 83.19 263 ARG B N 1
ATOM 4224 C CA . ARG B 1 263 ? 20.375 -0.106 20.312 1 83.19 263 ARG B CA 1
ATOM 4225 C C . ARG B 1 263 ? 19.938 0.35 21.703 1 83.19 263 ARG B C 1
ATOM 4227 O O . ARG B 1 263 ? 20.047 -0.405 22.672 1 83.19 263 ARG B O 1
ATOM 4234 N N . ARG B 1 264 ? 19.562 1.552 21.781 1 75.25 264 ARG B N 1
ATOM 4235 C CA . ARG B 1 264 ? 19.094 2.002 23.094 1 75.25 264 ARG B CA 1
ATOM 4236 C C . ARG B 1 264 ? 17.797 1.309 23.484 1 75.25 264 ARG B C 1
ATOM 4238 O O . ARG B 1 264 ? 17.469 1.222 24.672 1 75.25 264 ARG B O 1
ATOM 4245 N N . LEU B 1 265 ? 17.016 0.817 22.609 1 62.25 265 LEU B N 1
ATOM 4246 C CA . LEU B 1 265 ? 15.805 0.05 22.906 1 62.25 265 LEU B CA 1
ATOM 4247 C C . LEU B 1 265 ? 16.156 -1.292 23.547 1 62.25 265 LEU B C 1
ATOM 4249 O O . LEU B 1 265 ? 15.344 -1.895 24.234 1 62.25 265 LEU B O 1
ATOM 4253 N N . SER B 1 266 ? 17.391 -1.964 23.203 1 45.25 266 SER B N 1
ATOM 4254 C CA . SER B 1 266 ? 17.688 -3.279 23.766 1 45.25 266 SER B CA 1
ATOM 4255 C C . SER B 1 266 ? 18.297 -3.166 25.156 1 45.25 266 SER B C 1
ATOM 4257 O O . SER B 1 266 ? 19.078 -2.248 25.406 1 45.25 266 SER B O 1
#

Nearest PDB structures (foldseek):
  6v9z-assembly1_B  TM=4.130E-01  e=3.655E-02  Acetivibrio thermocellus ATCC 27405
  3wme-assembly1_A  TM=3.781E-01  e=7.161E-02  Cyanidioschyzon merolae strain 10D
  7a0g-assembly1_HHH  TM=1.895E-01  e=5.071E+00  Serratia marcescens
  6h2x-assembly1_A  TM=1.996E-01  e=8.304E+00  Escherichia coli K-12
  3wme-assembly1_A  TM=3.888E-01  e=2.654E-02  Cyanidioschyzon merolae strain 10D

=== Feature glossary ===
Key to the feature types in this record:

— What the protein is —

Primary structure: the covalent order of the twenty standard amino acids along the backbone. Two proteins with the same sequence will (almost always) fold to the same structure; two with 30% identity often share a fold but not the details.

Database cross-references. InterPro integrates a dozen domain/family signature databases into unified entries with residue-range hits. GO terms attach function/process/location labels with evidence codes. CATH codes position the fold in a four-level structural taxonomy. Organism is the NCBI-taxonomy species name.

— Where its atoms are —

The mmCIF block holds the 3D Cartesian coordinates of each backbone atom (N, Cα, C, O) in ångströms. mmCIF is the PDB's canonical archive format — a tagged-loop text representation of the atomic model.

Six rendered views show the 3D structure from the faces of a cube — i.e. along ±x, ±y, ±z. Rendering representation is drawn randomly per protein from cartoon (secondary-structure ribbons), sticks (backbone bonds), or molecular surface; coloring is either N→C rainbow (blue at the N-terminus through red at the C-terminus) or one color per chain.

— Local backbone conformation —

DSSP 8-state secondary structure assigns each residue one of H (α-helix), G (3₁₀-helix), I (π-helix), E (extended β-strand), B (isolated β-bridge), T (hydrogen-bonded turn), S (bend), or '-' (coil). The assignment is computed from backbone hydrogen-bond geometry via the Kabsch–Sander algorithm.

P-SEA three-state annotation labels each residue as helix, strand, or coil based purely on the geometry of the Cα trace. It serves as a fallback when the full backbone (and thus DSSP) is unavailable.

The φ/ψ torsion pair specifies the backbone conformation at each residue. φ rotates about the N–Cα bond, ψ about the Cα–C bond. Steric clashes forbid most of the (φ, ψ) plane — the allowed regions (α-helix basin, β-sheet basin, left-handed helix) are the Ramachandran-allowed regions.

— Global shape and packing —

The geometric summary reports three shape descriptors. Rg (radius of gyration) measures how spread out the Cα atoms are about their centre of mass; compact globular proteins have small Rg, elongated or unfolded ones large. Cα contacts (<8 Å, |i−j|>4) count long-range residue pairs in spatial proximity — high for tightly packed folds, near zero for rods or random coil. The bounding-box extents give the protein's footprint along x, y, z in Å.

Accessible surface area quantifies burial. A residue with SASA near zero is packed into the hydrophobic core; one with SASA >100 Å² sits on the surface. Computed here via the Shrake–Rupley numerical algorithm with a 1.4 Å probe.

Plot images: a contact map (which residues are close in 3D, as an N×N binary image), a Ramachandran scatter (backbone torsion angles, revealing secondary-structure composition at a glance), and — for AlphaFold structures — a PAE heatmap (pairwise prediction confidence).

— Structural neighborhood —

The Foldseek 3Di string encodes local tertiary geometry as a 20-letter alphabet — one character per residue — derived from the relative positions of nearby Cα atoms. Unlike the amino-acid sequence, 3Di is a direct function of the 3D structure, so two proteins with the same fold have similar 3Di strings even at low sequence identity.

Nearest PDB neighbors are the top structural matches found by Foldseek when searching this structure against the entire Protein Data Bank. Each hit reports a TM-score (0 to 1; >0.5 almost always implies the same fold) and an E-value. These are *structural* homologs — they may share no detectable sequence similarity.

— Confidence and disorder —

For AlphaFold models, the B-factor field carries pLDDT — the model's own estimate of local accuracy on a 0–100 scale. Regions with pLDDT<50 should be treated as essentially unmodeled; they often correspond to intrinsically disordered segments.

B-factor (Debye–Waller factor) reflects atomic displacement in the crystal lattice. It is an experimental observable (units Å²), not a prediction; low values mean the atom is pinned down, high values mean it moves or is heterogeneous across the crystal.

Predicted aligned error is AlphaFold's pairwise confidence. Unlike pLDDT (per-residue), PAE is per-residue-pair and captures whether two parts of the structure are correctly placed relative to each other. Units are ångströms of expected positional error.